Protein AF-0000000084531577 (afdb_homodimer)

pLDDT: mean 94.72, std 11.09, range [26.92, 98.88]

Radius of gyration: 28.04 Å; Cα contacts (8 Å, |Δi|>4): 1204; chains: 2; bounding box: 63×81×63 Å

Sequence (578 aa):
MRPRVGHIQFLNCVPLYWGLARTGNLLDLDLTKDTPEKLSDQLVDGSLDIGPITCVEYLRNADDLLILPDIAVGSDGPVMSCHIVSKVPLADLDGRRVALGSTSRTSVRLARLLLEEREGVRPDYFSCPPELGQMLAEADAAVLIGDPALRAHLGQAAELGLTVHDLGAMWKEWTGLPFVFAVWAVRREFAERRPELTAAVHRAFLESRDLSLVEAAKVAEQAARWETFGADVLEKYFSEALDFSLGERQLAGIAEFARRVAHDSGFAPDVAVRLLEPVALPVSAAPAVMRPRVGHIQFLNCVPLYWGLARTGNLLDLDLTKDTPEKLSDQLVDGSLDIGPITCVEYLRNADDLLILPDIAVGSDGPVMSCHIVSKVPLADLDGRRVALGSTSRTSVRLARLLLEEREGVRPDYFSCPPELGQMLAEADAAVLIGDPALRAHLGQAAELGLTVHDLGAMWKEWTGLPFVFAVWAVRREFAERRPELTAAVHRAFLESRDLSLVEAAKVAEQAARWETFGADVLEKYFSEALDFSLGERQLAGIAEFARRVAHDSGFAPDVAVRLLEPVALPVSAAPAV

InterPro domains:
  IPR003773 Menaquinone biosynthesis enzyme [PF02621] (4-262)
  IPR030868 Chorismate dehydratase [MF_00995] (4-267)
  IPR030868 Chorismate dehydratase [PTHR37690] (3-267)

Solvent-accessible surface area (backbone atoms only — not comparable to full-atom values): 29321 Å² total; per-residue (Å²): 130,64,53,32,29,44,41,56,68,40,70,88,38,46,42,43,50,48,16,24,24,50,70,54,48,50,82,61,43,41,73,42,72,37,51,46,43,57,33,30,52,32,42,75,73,58,76,26,45,33,27,48,25,27,38,54,58,42,57,52,39,35,90,52,36,24,31,45,72,59,36,28,42,24,13,79,25,54,38,60,26,36,28,41,36,23,69,55,63,72,71,68,35,48,67,31,37,31,26,32,26,65,59,38,65,30,61,47,52,49,50,50,48,44,38,39,67,74,58,62,25,58,51,43,71,46,74,43,75,71,40,71,69,67,30,48,73,74,20,50,21,32,37,34,53,46,58,61,19,34,47,36,67,75,43,53,28,60,74,69,66,33,47,76,41,40,48,28,32,54,45,19,73,73,71,71,35,30,45,54,50,26,33,32,33,31,34,44,68,50,42,70,77,35,46,67,60,46,50,50,52,51,49,41,51,53,53,6,45,58,48,18,65,75,37,30,60,60,49,16,49,59,53,26,76,77,44,96,50,54,33,68,58,44,24,44,43,63,68,63,17,39,31,52,57,40,52,70,57,38,51,49,21,48,46,54,48,38,44,73,49,18,91,80,57,75,39,56,47,78,60,66,85,46,62,56,70,82,72,78,66,76,76,76,76,68,77,81,126,129,64,54,32,30,44,41,57,68,39,68,88,39,46,42,42,52,49,16,24,24,50,70,55,48,49,83,61,44,41,73,43,72,37,51,47,44,57,34,30,52,31,42,75,73,58,76,25,47,31,28,48,24,27,37,55,58,42,57,52,39,34,89,54,35,23,31,45,72,58,36,28,42,25,14,78,24,53,38,61,25,36,30,42,37,22,70,55,61,73,73,69,35,48,67,30,38,31,26,32,26,66,58,39,66,30,62,46,52,49,49,50,48,43,39,40,67,74,58,62,24,58,52,43,72,45,74,42,76,74,40,69,69,67,30,48,73,74,20,50,21,32,36,34,53,45,58,61,20,33,46,34,66,74,42,53,29,61,75,69,67,31,46,77,41,39,48,29,31,54,45,19,74,72,70,72,35,29,43,54,49,26,34,32,33,30,34,43,68,50,42,69,77,33,48,68,60,45,50,49,53,51,49,43,51,52,53,6,46,57,46,18,64,76,37,29,61,60,50,14,48,60,52,25,75,76,44,96,49,54,34,67,57,41,23,43,43,63,69,64,17,40,31,50,58,39,50,71,58,37,50,48,20,48,47,53,51,36,46,72,50,17,91,81,56,75,36,56,46,77,59,66,85,45,61,55,72,82,71,80,66,78,78,76,79,69,76,82,124

Nearest PDB structures (foldseek):
  7ahr-assembly1_A  TM=9.913E-01  e=3.297E-45  Streptomyces coelicolor A3(2)
  2nxo-assembly2_C  TM=9.961E-01  e=9.959E-44  Streptomyces coelicolor
  2nxo-assembly1_A  TM=9.946E-01  e=1.688E-42  Streptomyces coelicolor
  2nxo-assembly2_B  TM=9.904E-01  e=2.144E-41  Streptomyces coelicolor
  2nxo-assembly1_D  TM=9.767E-01  e=1.143E-33  Streptomyces coelicolor

Structure (mmCIF, N/CA/C/O backbone):
data_AF-0000000084531577-model_v1
#
loop_
_entity.id
_entity.type
_entity.pdbx_description
1 polymer 'Chorismate dehydratase'
#
loop_
_atom_site.group_PDB
_atom_site.id
_atom_site.type_symbol
_atom_site.label_atom_id
_atom_site.label_alt_id
_atom_site.label_comp_id
_atom_site.label_asym_id
_atom_site.label_entity_id
_atom_site.label_seq_id
_atom_site.pdbx_PDB_ins_code
_atom_site.Cartn_x
_atom_site.Cartn_y
_atom_site.Cartn_z
_atom_site.occupancy
_atom_site.B_iso_or_equiv
_atom_site.auth_seq_id
_atom_site.auth_comp_id
_atom_site.auth_asym_id
_atom_site.auth_atom_id
_atom_site.pdbx_PDB_model_num
ATOM 1 N N . MET A 1 1 ? -16.844 -6.043 -1.39 1 89.81 1 MET A N 1
ATOM 2 C CA . MET A 1 1 ? -15.703 -5.207 -1.738 1 89.81 1 MET A CA 1
ATOM 3 C C . MET A 1 1 ? -15.141 -4.516 -0.502 1 89.81 1 MET A C 1
ATOM 5 O O . MET A 1 1 ? -15.891 -4.109 0.385 1 89.81 1 MET A O 1
ATOM 9 N N . ARG A 1 2 ? -13.867 -4.438 -0.415 1 96.56 2 ARG A N 1
ATOM 10 C CA . ARG A 1 2 ? -13.211 -3.709 0.667 1 96.56 2 ARG A CA 1
ATOM 11 C C . ARG A 1 2 ? -13.578 -2.229 0.63 1 96.56 2 ARG A C 1
ATOM 13 O O . ARG A 1 2 ? -13.773 -1.657 -0.445 1 96.56 2 ARG A O 1
ATOM 20 N N . PRO A 1 3 ? -13.695 -1.593 1.824 1 98.62 3 PRO A N 1
ATOM 21 C CA . PRO A 1 3 ? -13.914 -0.144 1.818 1 98.62 3 PRO A CA 1
ATOM 22 C C . PRO A 1 3 ? -12.727 0.627 1.241 1 98.62 3 PRO A C 1
ATOM 24 O O . PRO A 1 3 ? -11.57 0.287 1.512 1 98.62 3 PRO A O 1
ATOM 27 N N . ARG A 1 4 ? -13.039 1.607 0.328 1 98.69 4 ARG A N 1
ATOM 28 C CA . ARG A 1 4 ? -12.016 2.512 -0.19 1 98.69 4 ARG A CA 1
ATOM 29 C C . ARG A 1 4 ? -11.656 3.578 0.839 1 98.69 4 ARG A C 1
ATOM 31 O O . ARG A 1 4 ? -12.461 4.465 1.132 1 98.69 4 ARG A O 1
ATOM 38 N N . VAL A 1 5 ? -10.406 3.51 1.38 1 98.88 5 VAL A N 1
ATOM 39 C CA . VAL A 1 5 ? -10.023 4.305 2.541 1 98.88 5 VAL A CA 1
ATOM 40 C C . VAL A 1 5 ? -8.789 5.148 2.205 1 98.88 5 VAL A C 1
ATOM 42 O O . VAL A 1 5 ? -7.848 4.66 1.582 1 98.88 5 VAL A O 1
ATOM 45 N N . GLY A 1 6 ? -8.812 6.406 2.582 1 98.75 6 GLY A N 1
ATOM 46 C CA . GLY A 1 6 ? -7.684 7.293 2.355 1 98.75 6 GLY A CA 1
ATOM 47 C C . GLY A 1 6 ? -6.672 7.27 3.486 1 98.75 6 GLY A C 1
ATOM 48 O O . GLY A 1 6 ? -7.016 6.953 4.625 1 98.75 6 GLY A O 1
ATOM 49 N N . HIS A 1 7 ? -5.449 7.582 3.191 1 98.56 7 HIS A N 1
ATOM 50 C CA . HIS A 1 7 ? -4.352 7.73 4.141 1 98.56 7 HIS A CA 1
ATOM 51 C C . HIS A 1 7 ? -3.428 8.875 3.738 1 98.56 7 HIS A C 1
ATOM 53 O O . HIS A 1 7 ? -2.914 8.898 2.617 1 98.56 7 HIS A O 1
ATOM 59 N N . ILE A 1 8 ? -3.215 9.805 4.633 1 97.94 8 ILE A N 1
ATOM 60 C CA . ILE A 1 8 ? -2.328 10.922 4.348 1 97.94 8 ILE A CA 1
ATOM 61 C C . ILE A 1 8 ? -0.893 10.422 4.199 1 97.94 8 ILE A C 1
ATOM 63 O O . ILE A 1 8 ? -0.367 9.75 5.09 1 97.94 8 ILE A O 1
ATOM 67 N N . GLN A 1 9 ? -0.259 10.789 3.141 1 96.62 9 GLN A N 1
ATOM 68 C CA . GLN A 1 9 ? 1.028 10.195 2.793 1 96.62 9 GLN A CA 1
ATOM 69 C C . GLN A 1 9 ? 2.168 10.883 3.541 1 96.62 9 GLN A C 1
ATOM 71 O O . GLN A 1 9 ? 3.33 10.492 3.402 1 96.62 9 GLN A O 1
ATOM 76 N N . PHE A 1 10 ? 1.949 11.891 4.414 1 96.94 10 PHE A N 1
ATOM 77 C CA . PHE A 1 10 ? 2.965 12.633 5.156 1 96.94 10 PHE A CA 1
ATOM 78 C C . PHE A 1 10 ? 3.408 11.852 6.391 1 96.94 10 PHE A C 1
ATOM 80 O O . PHE A 1 10 ? 2.707 10.945 6.848 1 96.94 10 PHE A O 1
ATOM 87 N N . LEU A 1 11 ? 4.535 12.336 6.93 1 97.75 11 LEU A N 1
ATOM 88 C CA . LEU A 1 11 ? 5.113 11.719 8.117 1 97.75 11 LEU A CA 1
ATOM 89 C C . LEU A 1 11 ? 4.121 11.742 9.281 1 97.75 11 LEU A C 1
ATOM 91 O O . LEU A 1 11 ? 4.121 10.836 10.117 1 97.75 11 LEU A O 1
ATOM 95 N N . ASN A 1 12 ? 3.25 12.68 9.312 1 97.5 12 ASN A N 1
ATOM 96 C CA . ASN A 1 12 ? 2.361 12.844 10.461 1 97.5 12 ASN A CA 1
ATOM 97 C C . ASN A 1 12 ? 1.454 11.633 10.641 1 97.5 12 ASN A C 1
ATOM 99 O O . ASN A 1 12 ? 1.014 11.344 11.75 1 97.5 12 ASN A O 1
ATOM 103 N N . CYS A 1 13 ? 1.218 10.883 9.523 1 98.06 13 CYS A N 1
ATOM 104 C CA . CYS A 1 13 ? 0.288 9.766 9.609 1 98.06 13 CYS A CA 1
ATOM 105 C C . CYS A 1 13 ? 1.022 8.43 9.492 1 98.06 13 CYS A C 1
ATOM 107 O O . CYS A 1 13 ? 0.394 7.375 9.438 1 98.06 13 CYS A O 1
ATOM 109 N N . VAL A 1 14 ? 2.346 8.422 9.547 1 98.06 14 VAL A N 1
ATOM 110 C CA . VAL A 1 14 ? 3.133 7.195 9.484 1 98.06 14 VAL A CA 1
ATOM 111 C C . VAL A 1 14 ? 2.805 6.312 10.688 1 98.06 14 VAL A C 1
ATOM 113 O O . VAL A 1 14 ? 2.678 5.094 10.547 1 98.06 14 VAL A O 1
ATOM 116 N N . PRO A 1 15 ? 2.596 6.891 11.938 1 98.19 15 PRO A N 1
ATOM 117 C CA . PRO A 1 15 ? 2.217 6.035 13.062 1 98.19 15 PRO A CA 1
ATOM 118 C C . PRO A 1 15 ? 0.908 5.285 12.82 1 98.19 15 PRO A C 1
ATOM 120 O O . PRO A 1 15 ? 0.782 4.117 13.195 1 98.19 15 PRO A O 1
ATOM 123 N N . LEU A 1 16 ? -0.028 5.961 12.195 1 98.31 16 LEU A N 1
ATOM 124 C CA . LEU A 1 16 ? -1.313 5.324 11.93 1 98.31 16 LEU A CA 1
ATOM 125 C C . LEU A 1 16 ? -1.164 4.195 10.914 1 98.31 16 LEU A C 1
ATOM 127 O O . LEU A 1 16 ? -1.8 3.148 11.047 1 98.31 16 LEU A O 1
ATOM 131 N N . TYR A 1 17 ? -0.354 4.426 9.93 1 98.06 17 TYR A N 1
ATOM 132 C CA . TYR A 1 17 ? -0.066 3.367 8.969 1 98.06 17 TYR A CA 1
ATOM 133 C C . TYR A 1 17 ? 0.584 2.17 9.648 1 98.06 17 TYR A C 1
ATOM 135 O O . TYR A 1 17 ? 0.223 1.021 9.383 1 98.06 17 TYR A O 1
ATOM 143 N N . TRP A 1 18 ? 1.559 2.436 10.508 1 97.75 18 TRP A N 1
ATOM 144 C CA . TRP A 1 18 ? 2.227 1.417 11.312 1 97.75 18 TRP A CA 1
ATOM 145 C C . TRP A 1 18 ? 1.211 0.598 12.102 1 97.75 18 TRP A C 1
ATOM 147 O O . TRP A 1 18 ? 1.244 -0.634 12.078 1 97.75 18 TRP A O 1
ATOM 157 N N . GLY A 1 19 ? 0.337 1.287 12.758 1 98.19 19 GLY A N 1
ATOM 158 C CA . GLY A 1 19 ? -0.674 0.586 13.531 1 98.19 19 GLY A CA 1
ATOM 159 C C . GLY A 1 19 ? -1.572 -0.294 12.68 1 98.19 19 GLY A C 1
ATOM 160 O O . GLY A 1 19 ? -1.865 -1.432 13.055 1 98.19 19 GLY A O 1
ATOM 161 N N . LEU A 1 20 ? -2.053 0.224 11.523 1 98.25 20 LEU A N 1
ATOM 162 C CA . LEU A 1 20 ? -2.895 -0.556 10.617 1 98.25 20 LEU A CA 1
ATOM 163 C C . LEU A 1 20 ? -2.166 -1.809 10.141 1 98.25 20 LEU A C 1
ATOM 165 O O . LEU A 1 20 ? -2.768 -2.879 10.039 1 98.25 20 LEU A O 1
ATOM 169 N N . ALA A 1 21 ? -0.879 -1.644 9.883 1 97.31 21 ALA A N 1
ATOM 170 C CA . ALA A 1 21 ? -0.065 -2.77 9.438 1 97.31 21 ALA A CA 1
ATOM 171 C C . ALA A 1 21 ? 0.114 -3.797 10.547 1 97.31 21 ALA A C 1
ATOM 173 O O . ALA A 1 21 ? -0.173 -4.98 10.359 1 97.31 21 ALA A O 1
ATOM 174 N N . ARG A 1 22 ? 0.415 -3.375 11.719 1 96.44 22 ARG A N 1
ATOM 175 C CA . ARG A 1 22 ? 0.766 -4.23 12.844 1 96.44 22 ARG A CA 1
ATOM 176 C C . ARG A 1 22 ? -0.45 -5.004 13.344 1 96.44 22 ARG A C 1
ATOM 178 O O . ARG A 1 22 ? -0.322 -6.141 13.805 1 96.44 22 ARG A O 1
ATOM 185 N N . THR A 1 23 ? -1.575 -4.418 13.172 1 96.69 23 THR A N 1
ATOM 186 C CA . THR A 1 23 ? -2.785 -5.059 13.672 1 96.69 23 THR A CA 1
ATOM 187 C C . THR A 1 23 ? -3.355 -6.02 12.633 1 96.69 23 THR A C 1
ATOM 189 O O . THR A 1 23 ? -4.262 -6.801 12.93 1 96.69 23 THR A O 1
ATOM 192 N N . GLY A 1 24 ? -2.873 -5.984 11.398 1 95.5 24 GLY A N 1
ATOM 193 C CA . GLY A 1 24 ? -3.398 -6.805 10.328 1 95.5 24 GLY A CA 1
ATOM 194 C C . GLY A 1 24 ? -4.559 -6.16 9.594 1 95.5 24 GLY A C 1
ATOM 195 O O . GLY A 1 24 ? -5.047 -6.695 8.594 1 95.5 24 GLY A O 1
ATOM 196 N N . ASN A 1 25 ? -4.93 -4.953 10 1 97.19 25 ASN A N 1
ATOM 197 C CA . ASN A 1 25 ? -6.133 -4.32 9.477 1 97.19 25 ASN A CA 1
ATOM 198 C C . ASN A 1 25 ? -5.914 -3.783 8.062 1 97.19 25 ASN A C 1
ATOM 200 O O . ASN A 1 25 ? -6.875 -3.484 7.352 1 97.19 25 ASN A O 1
ATOM 204 N N . LEU A 1 26 ? -4.68 -3.715 7.629 1 96.44 26 LEU A N 1
ATOM 205 C CA . LEU A 1 26 ? -4.41 -3.248 6.273 1 96.44 26 LEU A CA 1
ATOM 206 C C . LEU A 1 26 ? -5.066 -4.164 5.242 1 96.44 26 LEU A C 1
ATOM 208 O O . LEU A 1 26 ? -5.484 -3.705 4.176 1 96.44 26 LEU A O 1
ATOM 212 N N . LEU A 1 27 ? -5.18 -5.484 5.578 1 95.81 27 LEU A N 1
ATOM 213 C CA . LEU A 1 27 ? -5.746 -6.453 4.648 1 95.81 27 LEU A CA 1
ATOM 214 C C . LEU A 1 27 ? -7.234 -6.195 4.434 1 95.81 27 LEU A C 1
ATOM 216 O O . LEU A 1 27 ? -7.824 -6.703 3.48 1 95.81 27 LEU A O 1
ATOM 220 N N . ASP A 1 28 ? -7.852 -5.355 5.316 1 97.56 28 ASP A N 1
ATOM 221 C CA . ASP A 1 28 ? -9.289 -5.133 5.27 1 97.56 28 ASP A CA 1
ATOM 222 C C . ASP A 1 28 ? -9.625 -3.832 4.535 1 97.56 28 ASP A C 1
ATOM 224 O O . ASP A 1 28 ? -10.789 -3.439 4.457 1 97.56 28 ASP A O 1
ATOM 228 N N . LEU A 1 29 ? -8.562 -3.174 3.998 1 98.12 29 LEU A N 1
ATOM 229 C CA . LEU A 1 29 ? -8.773 -1.855 3.41 1 98.12 29 LEU A CA 1
ATOM 230 C C . LEU A 1 29 ? -8.289 -1.823 1.964 1 98.12 29 LEU A C 1
ATOM 232 O O . LEU A 1 29 ? -7.273 -2.438 1.631 1 98.12 29 LEU A O 1
ATOM 236 N N . ASP A 1 30 ? -9.07 -1.189 1.134 1 97.81 30 ASP A N 1
ATOM 237 C CA . ASP A 1 30 ? -8.523 -0.663 -0.112 1 97.81 30 ASP A CA 1
ATOM 238 C C . ASP A 1 30 ? -7.945 0.735 0.09 1 97.81 30 ASP A C 1
ATOM 240 O O . ASP A 1 30 ? -8.672 1.73 0.013 1 97.81 30 ASP A O 1
ATOM 244 N N . LEU A 1 31 ? -6.652 0.754 0.329 1 97.88 31 LEU A N 1
ATOM 245 C CA . LEU A 1 31 ? -6.031 1.959 0.868 1 97.88 31 LEU A CA 1
ATOM 246 C C . LEU A 1 31 ? -5.461 2.822 -0.251 1 97.88 31 LEU A C 1
ATOM 248 O O . LEU A 1 31 ? -4.762 2.32 -1.135 1 97.88 31 LEU A O 1
ATOM 252 N N . THR A 1 32 ? -5.73 4.117 -0.243 1 98 32 THR A N 1
ATOM 253 C CA . THR A 1 32 ? -5.184 5.113 -1.156 1 98 32 THR A CA 1
ATOM 254 C C . THR A 1 32 ? -4.391 6.168 -0.392 1 98 32 THR A C 1
ATOM 256 O O . THR A 1 32 ? -4.91 6.797 0.534 1 98 32 THR A O 1
ATOM 259 N N . LYS A 1 33 ? -3.168 6.324 -0.781 1 97.38 33 LYS A N 1
ATOM 260 C CA . LYS A 1 33 ? -2.342 7.359 -0.167 1 97.38 33 LYS A CA 1
ATOM 261 C C . LYS A 1 33 ? -2.271 8.602 -1.05 1 97.38 33 LYS A C 1
ATOM 263 O O . LYS A 1 33 ? -2.078 8.5 -2.262 1 97.38 33 LYS A O 1
ATOM 268 N N . ASP A 1 34 ? -2.418 9.758 -0.452 1 97.5 34 ASP A N 1
ATOM 269 C CA . ASP A 1 34 ? -2.301 11.023 -1.173 1 97.5 34 ASP A CA 1
ATOM 270 C C . ASP A 1 34 ? -2.176 12.195 -0.204 1 97.5 34 ASP A C 1
ATOM 272 O O . ASP A 1 34 ? -2.047 12 1.006 1 97.5 34 ASP A O 1
ATOM 276 N N . THR A 1 35 ? -2.129 13.414 -0.737 1 95.69 35 THR A N 1
ATOM 277 C CA . THR A 1 35 ? -2.094 14.625 0.078 1 95.69 35 THR A CA 1
ATOM 278 C C . THR A 1 35 ? -3.467 14.906 0.679 1 95.69 35 THR A C 1
ATOM 280 O O . THR A 1 35 ? -4.48 14.406 0.193 1 95.69 35 THR A O 1
ATOM 283 N N . PRO A 1 36 ? -3.49 15.742 1.728 1 95 36 PRO A N 1
ATOM 284 C CA . PRO A 1 36 ? -4.777 16.062 2.348 1 95 36 PRO A CA 1
ATOM 285 C C . PRO A 1 36 ? -5.773 16.672 1.361 1 95 36 PRO A C 1
ATOM 287 O O . PRO A 1 36 ? -6.953 16.297 1.364 1 95 36 PRO A O 1
ATOM 290 N N . GLU A 1 37 ? -5.336 17.516 0.518 1 95 37 GLU A N 1
ATOM 291 C CA . GLU A 1 37 ? -6.242 18.188 -0.416 1 95 37 GLU A CA 1
ATOM 292 C C . GLU A 1 37 ? -6.828 17.188 -1.416 1 95 37 GLU A C 1
ATOM 294 O O . GLU A 1 37 ? -8.039 17.203 -1.666 1 95 37 GLU A O 1
ATOM 299 N N . LYS A 1 38 ? -5.949 16.344 -1.938 1 97.12 38 LYS A N 1
ATOM 300 C CA . LYS A 1 38 ? -6.418 15.383 -2.928 1 97.12 38 LYS A CA 1
ATOM 301 C C . LYS A 1 38 ? -7.336 14.344 -2.289 1 97.12 38 LYS A C 1
ATOM 303 O O . LYS A 1 38 ? -8.328 13.93 -2.895 1 97.12 38 LYS A O 1
ATOM 308 N N . LEU A 1 39 ? -6.996 13.891 -1.092 1 98.25 39 LEU A N 1
ATOM 309 C CA . LEU A 1 39 ? -7.855 12.945 -0.383 1 98.25 39 LEU A CA 1
ATOM 310 C C . LEU A 1 39 ? -9.219 13.562 -0.097 1 98.25 39 LEU A C 1
ATOM 312 O O . LEU A 1 39 ? -10.242 12.883 -0.166 1 98.25 39 LEU A O 1
ATOM 316 N N . SER A 1 40 ? -9.227 14.836 0.229 1 98.31 40 SER A N 1
ATOM 317 C CA . SER A 1 40 ? -10.484 15.539 0.444 1 98.31 40 SER A CA 1
ATOM 318 C C . SER A 1 40 ? -11.352 15.516 -0.812 1 98.31 40 SER A C 1
ATOM 320 O O . SER A 1 40 ? -12.547 15.227 -0.744 1 98.31 40 SER A O 1
ATOM 322 N N . ASP A 1 41 ? -10.727 15.828 -1.977 1 98.38 41 ASP A N 1
ATOM 323 C CA . ASP A 1 41 ? -11.453 15.797 -3.242 1 98.38 41 ASP A CA 1
ATOM 324 C C . ASP A 1 41 ? -12.016 14.406 -3.523 1 98.38 41 ASP A C 1
ATOM 326 O O . ASP A 1 41 ? -13.164 14.273 -3.949 1 98.38 41 ASP A O 1
ATOM 330 N N . GLN A 1 42 ? -11.203 13.383 -3.238 1 98.62 42 GLN A N 1
ATOM 331 C CA . GLN A 1 42 ? -11.594 12 -3.504 1 98.62 42 GLN A CA 1
ATOM 332 C C . GLN A 1 42 ? -12.742 11.57 -2.6 1 98.62 42 GLN A C 1
ATOM 334 O O . GLN A 1 42 ? -13.617 10.812 -3.018 1 98.62 42 GLN A O 1
ATOM 339 N N . LEU A 1 43 ? -12.758 12.023 -1.36 1 98.69 43 LEU A N 1
ATOM 340 C CA . LEU A 1 43 ? -13.852 11.688 -0.457 1 98.69 43 LEU A CA 1
ATOM 341 C C . LEU A 1 43 ? -15.141 12.383 -0.885 1 98.69 43 LEU A C 1
ATOM 343 O O . LEU A 1 43 ? -16.203 11.75 -0.957 1 98.69 43 LEU A O 1
ATOM 347 N N . VAL A 1 44 ? -15.047 13.656 -1.25 1 98.25 44 VAL A N 1
ATOM 348 C CA . VAL A 1 44 ? -16.203 14.469 -1.594 1 98.25 44 VAL A CA 1
ATOM 349 C C . VAL A 1 44 ? -16.812 13.969 -2.904 1 98.25 44 VAL A C 1
ATOM 351 O O . VAL A 1 44 ? -18.031 13.93 -3.051 1 98.25 44 VAL A O 1
ATOM 354 N N . ASP A 1 45 ? -15.961 13.578 -3.82 1 98.19 45 ASP A N 1
ATOM 355 C CA . ASP A 1 45 ? -16.484 13.195 -5.129 1 98.19 45 ASP A CA 1
ATOM 356 C C . ASP A 1 45 ? -16.906 11.727 -5.145 1 98.19 45 ASP A C 1
ATOM 358 O O . ASP A 1 45 ? -17.391 11.227 -6.16 1 98.19 45 ASP A O 1
ATOM 362 N N . GLY A 1 46 ? -16.641 11.008 -4.078 1 98.19 46 GLY A N 1
ATOM 363 C CA . GLY A 1 46 ? -17.141 9.656 -3.939 1 98.19 46 GLY A CA 1
ATOM 364 C C . GLY A 1 46 ? -16.141 8.602 -4.371 1 98.19 46 GLY A C 1
ATOM 365 O O . GLY A 1 46 ? -16.438 7.402 -4.355 1 98.19 46 GLY A O 1
ATOM 366 N N . SER A 1 47 ? -14.969 9.008 -4.711 1 98.5 47 SER A N 1
ATOM 367 C CA . SER A 1 47 ? -13.914 8.07 -5.074 1 98.5 47 SER A CA 1
ATOM 368 C C . SER A 1 47 ? -13.391 7.328 -3.85 1 98.5 47 SER A C 1
ATOM 370 O O . SER A 1 47 ? -12.797 6.25 -3.975 1 98.5 47 SER A O 1
ATOM 372 N N . LEU A 1 48 ? -13.57 7.852 -2.637 1 98.81 48 LEU A N 1
ATOM 373 C CA . LEU A 1 48 ? -13.289 7.207 -1.356 1 98.81 48 LEU A CA 1
ATOM 374 C C . LEU A 1 48 ? -14.57 7.055 -0.538 1 98.81 48 LEU A C 1
ATOM 376 O O . LEU A 1 48 ? -15.508 7.848 -0.686 1 98.81 48 LEU A O 1
ATOM 380 N N . ASP A 1 49 ? -14.609 6.012 0.274 1 98.88 49 ASP A N 1
ATOM 381 C CA . ASP A 1 49 ? -15.711 5.801 1.203 1 98.88 49 ASP A CA 1
ATOM 382 C C . ASP A 1 49 ? -15.445 6.48 2.543 1 98.88 49 ASP A C 1
ATOM 384 O O . ASP A 1 49 ? -16.344 7.07 3.139 1 98.88 49 ASP A O 1
ATOM 388 N N . ILE A 1 50 ? -14.211 6.363 3.057 1 98.88 50 ILE A N 1
ATOM 389 C CA . ILE A 1 50 ? -13.758 6.855 4.352 1 98.88 50 ILE A CA 1
ATOM 390 C C . ILE A 1 50 ? -12.344 7.418 4.227 1 98.88 50 ILE A C 1
ATOM 392 O O . ILE A 1 50 ? -11.523 6.883 3.477 1 98.88 50 ILE A O 1
ATOM 396 N N . GLY A 1 51 ? -12.062 8.43 4.914 1 98.69 51 GLY A N 1
ATOM 397 C CA . GLY A 1 51 ? -10.68 8.883 4.953 1 98.69 51 GLY A CA 1
ATOM 398 C C . GLY A 1 51 ? -10.508 10.234 5.605 1 98.69 51 GLY A C 1
ATOM 399 O O . GLY A 1 51 ? -11.492 10.867 6.008 1 98.69 51 GLY A O 1
ATOM 400 N N . PRO A 1 52 ? -9.25 10.594 5.746 1 98.5 52 PRO A N 1
ATOM 401 C CA . PRO A 1 52 ? -8.984 11.945 6.262 1 98.5 52 PRO A CA 1
ATOM 402 C C . PRO A 1 52 ? -9.414 13.039 5.289 1 98.5 52 PRO A C 1
ATOM 404 O O . PRO A 1 52 ? -9.289 12.875 4.074 1 98.5 52 PRO A O 1
ATOM 407 N N . ILE A 1 53 ? -9.891 14.055 5.855 1 98.44 53 ILE A N 1
ATOM 408 C CA . ILE A 1 53 ? -10.32 15.234 5.117 1 98.44 53 ILE A CA 1
ATOM 409 C C . ILE A 1 53 ? -9.938 16.5 5.891 1 98.44 53 ILE A C 1
ATOM 411 O O . ILE A 1 53 ? -10.031 16.531 7.117 1 98.44 53 ILE A O 1
ATOM 415 N N . THR A 1 54 ? -9.539 17.5 5.129 1 97.81 54 THR A N 1
ATOM 416 C CA . THR A 1 54 ? -9.195 18.75 5.789 1 97.81 54 THR A CA 1
ATOM 417 C C . THR A 1 54 ? -10.406 19.312 6.539 1 97.81 54 THR A C 1
ATOM 419 O O . THR A 1 54 ? -11.539 19.172 6.086 1 97.81 54 THR A O 1
ATOM 422 N N . CYS A 1 55 ? -10.125 19.969 7.617 1 97.69 55 CYS A N 1
ATOM 423 C CA . CYS A 1 55 ? -11.203 20.5 8.453 1 97.69 55 CYS A CA 1
ATOM 424 C C . CYS A 1 55 ? -12.102 21.438 7.656 1 97.69 55 CYS A C 1
ATOM 426 O O . CYS A 1 55 ? -13.328 21.328 7.707 1 97.69 55 CYS A O 1
ATOM 428 N N . VAL A 1 56 ? -11.547 22.344 6.848 1 97.12 56 VAL A N 1
ATOM 429 C CA . VAL A 1 56 ? -12.312 23.312 6.074 1 97.12 56 VAL A CA 1
ATOM 430 C C . VAL A 1 56 ? -13.219 22.578 5.082 1 97.12 56 VAL A C 1
ATOM 432 O O . VAL A 1 56 ? -14.383 22.953 4.906 1 97.12 56 VAL A O 1
ATOM 435 N N . GLU A 1 57 ? -12.703 21.5 4.441 1 97.12 57 GLU A N 1
ATOM 436 C CA . GLU A 1 57 ? -13.492 20.781 3.451 1 97.12 57 GLU A CA 1
ATOM 437 C C . GLU A 1 57 ? -14.609 19.984 4.113 1 97.12 57 GLU A C 1
ATOM 439 O O . GLU A 1 57 ? -15.703 19.844 3.553 1 97.12 57 GLU A O 1
ATOM 444 N N . TYR A 1 58 ? -14.305 19.438 5.254 1 98.31 58 TYR A N 1
ATOM 445 C CA . TYR A 1 58 ? -15.406 18.812 5.977 1 98.31 58 TYR A CA 1
ATOM 446 C C . TYR A 1 58 ? -16.531 19.812 6.234 1 98.31 58 TYR A C 1
ATOM 448 O O . TYR A 1 58 ? -17.688 19.531 5.957 1 98.31 58 TYR A O 1
ATOM 456 N N . LEU A 1 59 ? -16.156 20.953 6.766 1 98.12 59 LEU A N 1
ATOM 457 C CA . LEU A 1 59 ? -17.156 21.969 7.105 1 98.12 59 LEU A CA 1
ATOM 458 C C . LEU A 1 59 ? -17.953 22.359 5.879 1 98.12 59 LEU A C 1
ATOM 460 O O . LEU A 1 59 ? -19.172 22.578 5.969 1 98.12 59 LEU A O 1
ATOM 464 N N . ARG A 1 60 ? -17.344 22.406 4.715 1 97.19 60 ARG A N 1
ATOM 465 C CA . ARG A 1 60 ? -18.016 22.75 3.467 1 97.19 60 ARG A CA 1
ATOM 466 C C . ARG A 1 60 ? -18.969 21.656 3.025 1 97.19 60 ARG A C 1
ATOM 468 O O . ARG A 1 60 ? -19.891 21.906 2.26 1 97.19 60 ARG A O 1
ATOM 475 N N . ASN A 1 61 ? -18.703 20.469 3.496 1 97.62 61 ASN A N 1
ATOM 476 C CA . ASN A 1 61 ? -19.453 19.312 3.023 1 97.62 61 ASN A CA 1
ATOM 477 C C . ASN A 1 61 ? -20.141 18.578 4.176 1 97.62 61 ASN A C 1
ATOM 479 O O . ASN A 1 61 ? -20.375 17.375 4.086 1 97.62 61 ASN A O 1
ATOM 483 N N . ALA A 1 62 ? -20.406 19.281 5.27 1 97.31 62 ALA A N 1
ATOM 484 C CA . ALA A 1 62 ? -20.859 18.688 6.531 1 97.31 62 ALA A CA 1
ATOM 485 C C . ALA A 1 62 ? -22.188 17.969 6.355 1 97.31 62 ALA A C 1
ATOM 487 O O . ALA A 1 62 ? -22.5 17.047 7.105 1 97.31 62 ALA A O 1
ATOM 488 N N . ASP A 1 63 ? -22.938 18.312 5.371 1 96 63 ASP A N 1
ATOM 489 C CA . ASP A 1 63 ? -24.25 17.703 5.152 1 96 63 ASP A CA 1
ATOM 490 C C . ASP A 1 63 ? -24.109 16.281 4.602 1 96 63 ASP A C 1
ATOM 492 O O . ASP A 1 63 ? -24.984 15.438 4.805 1 96 63 ASP A O 1
ATOM 496 N N . ASP A 1 64 ? -23.031 15.984 3.951 1 97.56 64 ASP A N 1
ATOM 497 C CA . ASP A 1 64 ? -22.891 14.727 3.232 1 97.56 64 ASP A CA 1
ATOM 498 C C . ASP A 1 64 ? -21.859 13.82 3.906 1 97.56 64 ASP A C 1
ATOM 500 O O . ASP A 1 64 ? -21.625 12.695 3.459 1 97.56 64 ASP A O 1
ATOM 504 N N . LEU A 1 65 ? -21.266 14.289 5 1 98.62 65 LEU A N 1
ATOM 505 C CA . LEU A 1 65 ? -20.203 13.547 5.652 1 98.62 65 LEU A CA 1
ATOM 506 C C . LEU A 1 65 ? -20.469 13.414 7.148 1 98.62 65 LEU A C 1
ATOM 508 O O . LEU A 1 65 ? -21.125 14.266 7.746 1 98.62 65 LEU A O 1
ATOM 512 N N . LEU A 1 66 ? -20 12.32 7.699 1 98.56 66 LEU A N 1
ATOM 513 C CA . LEU A 1 66 ? -19.938 12.117 9.141 1 98.56 66 LEU A CA 1
ATOM 514 C C . LEU A 1 66 ? -18.5 11.977 9.617 1 98.56 66 LEU A C 1
ATOM 516 O O . LEU A 1 66 ? -17.688 11.344 8.953 1 98.56 66 LEU A O 1
ATOM 520 N N . ILE A 1 67 ? -18.234 12.586 10.734 1 98.75 67 ILE A N 1
ATOM 521 C CA . ILE A 1 67 ? -16.906 12.477 11.32 1 98.75 67 ILE A CA 1
ATOM 522 C C . ILE A 1 67 ? -16.812 11.195 12.148 1 98.75 67 ILE A C 1
ATOM 524 O O . ILE A 1 67 ? -17.75 10.859 12.891 1 98.75 67 ILE A O 1
ATOM 528 N N . LEU A 1 68 ? -15.742 10.414 11.969 1 98.62 68 LEU A N 1
ATOM 529 C CA . LEU A 1 68 ? -15.422 9.328 12.891 1 98.62 68 LEU A CA 1
ATOM 530 C C . LEU A 1 68 ? -14.922 9.875 14.219 1 98.62 68 LEU A C 1
ATOM 532 O O . LEU A 1 68 ? -13.93 10.609 14.266 1 98.62 68 LEU A O 1
ATOM 536 N N . PRO A 1 69 ? -15.578 9.539 15.312 1 97.81 69 PRO A N 1
ATOM 537 C CA . PRO A 1 69 ? -15.18 10.094 16.609 1 97.81 69 PRO A CA 1
ATOM 538 C C . PRO A 1 69 ? -13.812 9.586 17.078 1 97.81 69 PRO A C 1
ATOM 540 O O . PRO A 1 69 ? -13.383 8.5 16.656 1 97.81 69 PRO A O 1
ATOM 543 N N . ASP A 1 70 ? -13.141 10.383 17.891 1 97.81 70 ASP A N 1
ATOM 544 C CA . ASP A 1 70 ? -11.969 10.039 18.688 1 97.81 70 ASP A CA 1
ATOM 545 C C . ASP A 1 70 ? -10.719 9.953 17.828 1 97.81 70 ASP A C 1
ATOM 547 O O . ASP A 1 70 ? -9.672 9.469 18.281 1 97.81 70 ASP A O 1
ATOM 551 N N . ILE A 1 71 ? -10.805 10.414 16.625 1 98.5 71 ILE A N 1
ATOM 552 C CA . ILE A 1 71 ? -9.602 10.391 15.797 1 98.5 71 ILE A CA 1
ATOM 553 C C . ILE A 1 71 ? -9.555 11.633 14.914 1 98.5 71 ILE A C 1
ATOM 555 O O . ILE A 1 71 ? -10.555 11.992 14.281 1 98.5 71 ILE A O 1
ATOM 559 N N . ALA A 1 72 ? -8.5 12.297 14.883 1 98.56 72 ALA A N 1
ATOM 560 C CA . ALA A 1 72 ? -8.211 13.492 14.094 1 98.56 72 ALA A CA 1
ATOM 561 C C . ALA A 1 72 ? -6.703 13.719 13.992 1 98.56 72 ALA A C 1
ATOM 563 O O . ALA A 1 72 ? -5.91 12.953 14.539 1 98.56 72 ALA A O 1
ATOM 564 N N . VAL A 1 73 ? -6.332 14.641 13.188 1 98.12 73 VAL A N 1
ATOM 565 C CA . VAL A 1 73 ? -4.973 15.164 13.18 1 98.12 73 VAL A CA 1
ATOM 566 C C . VAL A 1 73 ? -4.977 16.625 13.633 1 98.12 73 VAL A C 1
ATOM 568 O O . VAL A 1 73 ? -5.555 17.484 12.961 1 98.12 73 VAL A O 1
ATOM 571 N N . GLY A 1 74 ? -4.398 16.859 14.734 1 98.5 74 GLY A N 1
ATOM 572 C CA . GLY A 1 74 ? -4.34 18.203 15.273 1 98.5 74 GLY A CA 1
ATOM 573 C C . GLY A 1 74 ? -3.158 18.422 16.203 1 98.5 74 GLY A C 1
ATOM 574 O O . GLY A 1 74 ? -2.154 17.719 16.109 1 98.5 74 GLY A O 1
ATOM 575 N N . SER A 1 75 ? -3.277 19.547 16.922 1 98.81 75 SER A N 1
ATOM 576 C CA . SER A 1 75 ? -2.268 19.875 17.922 1 98.81 75 SER A CA 1
ATOM 577 C C . SER A 1 75 ? -2.859 20.734 19.047 1 98.81 75 SER A C 1
ATOM 579 O O . SER A 1 75 ? -3.867 21.406 18.844 1 98.81 75 SER A O 1
ATOM 581 N N . ASP A 1 76 ? -2.352 20.625 20.219 1 98.62 76 ASP A N 1
ATOM 582 C CA . ASP A 1 76 ? -2.617 21.516 21.344 1 98.62 76 ASP A CA 1
ATOM 583 C C . ASP A 1 76 ? -1.379 22.344 21.703 1 98.62 76 ASP A C 1
ATOM 585 O O . ASP A 1 76 ? -0.841 22.203 22.812 1 98.62 76 ASP A O 1
ATOM 589 N N . GLY A 1 77 ? -1.016 23.25 20.906 1 98.44 77 GLY A N 1
ATOM 590 C CA . GLY A 1 77 ? 0.244 23.969 20.891 1 98.44 77 GLY A CA 1
ATOM 591 C C . GLY A 1 77 ? 1.025 23.766 19.594 1 98.44 77 GLY A C 1
ATOM 592 O O . GLY A 1 77 ? 0.438 23.578 18.531 1 98.44 77 GLY A O 1
ATOM 593 N N . PRO A 1 78 ? 2.361 23.906 19.688 1 98.5 78 PRO A N 1
ATOM 594 C CA . PRO A 1 78 ? 3.166 23.75 18.469 1 98.5 78 PRO A CA 1
ATOM 595 C C . PRO A 1 78 ? 2.947 22.406 17.781 1 98.5 78 PRO A C 1
ATOM 597 O O . PRO A 1 78 ? 2.984 21.359 18.438 1 98.5 78 PRO A O 1
ATOM 600 N N . VAL A 1 79 ? 2.705 22.438 16.438 1 98.5 79 VAL A N 1
ATOM 601 C CA . VAL A 1 79 ? 2.418 21.219 15.672 1 98.5 79 VAL A CA 1
ATOM 602 C C . VAL A 1 79 ? 3.668 20.781 14.914 1 98.5 79 VAL A C 1
ATOM 604 O O . VAL A 1 79 ? 3.758 19.641 14.461 1 98.5 79 VAL A O 1
ATOM 607 N N . MET A 1 80 ? 4.617 21.656 14.711 1 97.88 80 MET A N 1
ATOM 608 C CA . MET A 1 80 ? 5.938 21.422 14.125 1 97.88 80 MET A CA 1
ATOM 609 C C . MET A 1 80 ? 5.848 21.266 12.617 1 97.88 80 MET A C 1
ATOM 611 O O . MET A 1 80 ? 6.859 21.344 11.914 1 97.88 80 MET A O 1
ATOM 615 N N . SER A 1 81 ? 4.633 21.047 12.07 1 97.88 81 SER A N 1
ATOM 616 C CA . SER A 1 81 ? 4.574 20.688 10.656 1 97.88 81 SER A CA 1
ATOM 617 C C . SER A 1 81 ? 3.533 21.531 9.922 1 97.88 81 SER A C 1
ATOM 619 O O . SER A 1 81 ? 3.037 21.125 8.867 1 97.88 81 SER A O 1
ATOM 621 N N . CYS A 1 82 ? 3.104 22.609 10.422 1 98.12 82 CYS A N 1
ATOM 622 C CA . CYS A 1 82 ? 2.279 23.641 9.789 1 98.12 82 CYS A CA 1
ATOM 623 C C . CYS A 1 82 ? 2.756 25.031 10.18 1 98.12 82 CYS A C 1
ATOM 625 O O . CYS A 1 82 ? 2.658 25.422 11.344 1 98.12 82 CYS A O 1
ATOM 627 N N . HIS A 1 83 ? 3.244 25.828 9.094 1 97.81 83 HIS A N 1
ATOM 628 C CA . HIS A 1 83 ? 3.982 27.031 9.453 1 97.81 83 HIS A CA 1
ATOM 629 C C . HIS A 1 83 ? 3.686 28.172 8.477 1 97.81 83 HIS A C 1
ATOM 631 O O . HIS A 1 83 ? 3.314 27.922 7.328 1 97.81 83 HIS A O 1
ATOM 637 N N . ILE A 1 84 ? 3.857 29.312 8.984 1 98.44 84 ILE A N 1
ATOM 638 C CA . ILE A 1 84 ? 4.254 30.469 8.188 1 98.44 84 ILE A CA 1
ATOM 639 C C . ILE A 1 84 ? 5.762 30.688 8.289 1 98.44 84 ILE A C 1
ATOM 641 O O . ILE A 1 84 ? 6.289 30.891 9.383 1 98.44 84 ILE A O 1
ATOM 645 N N . VAL A 1 85 ? 6.449 30.516 7.18 1 98.44 85 VAL A N 1
ATOM 646 C CA . VAL A 1 85 ? 7.879 30.812 7.125 1 98.44 85 VAL A CA 1
ATOM 647 C C . VAL A 1 85 ? 8.094 32.188 6.504 1 98.44 85 VAL A C 1
ATOM 649 O O . VAL A 1 85 ? 7.637 32.438 5.387 1 98.44 85 VAL A O 1
ATOM 652 N N . SER A 1 86 ? 8.828 33.031 7.188 1 98.62 86 SER A N 1
ATOM 653 C CA . SER A 1 86 ? 8.797 34.438 6.758 1 98.62 86 SER A CA 1
ATOM 654 C C . SER A 1 86 ? 10.195 35.062 6.766 1 98.62 86 SER A C 1
ATOM 656 O O . SER A 1 86 ? 10.992 34.781 7.672 1 98.62 86 SER A O 1
ATOM 658 N N . LYS A 1 87 ? 10.453 35.938 5.809 1 98.12 87 LYS A N 1
ATOM 659 C CA . LYS A 1 87 ? 11.688 36.719 5.711 1 98.12 87 LYS A CA 1
ATOM 660 C C . LYS A 1 87 ? 11.648 37.906 6.652 1 98.12 87 LYS A C 1
ATOM 662 O O . LYS A 1 87 ? 12.695 38.438 7.027 1 98.12 87 LYS A O 1
ATOM 667 N N . VAL A 1 88 ? 10.516 38.344 6.992 1 98.19 88 VAL A N 1
ATOM 668 C CA . VAL A 1 88 ? 10.297 39.594 7.754 1 98.19 88 VAL A CA 1
ATOM 669 C C . VAL A 1 88 ? 9.32 39.312 8.898 1 98.19 88 VAL A C 1
ATOM 671 O O . VAL A 1 88 ? 8.641 38.281 8.914 1 98.19 88 VAL A O 1
ATOM 674 N N . PRO A 1 89 ? 9.305 40.188 9.914 1 98.06 89 PRO A N 1
ATOM 675 C CA . PRO A 1 89 ? 8.25 40.031 10.922 1 98.06 89 PRO A CA 1
ATOM 676 C C . PRO A 1 89 ? 6.848 40 10.32 1 98.06 89 PRO A C 1
ATOM 678 O O . PRO A 1 89 ? 6.582 40.688 9.32 1 98.06 89 PRO A O 1
ATOM 681 N N . LEU A 1 90 ? 5.965 39.25 10.93 1 98.75 90 LEU A N 1
ATOM 682 C CA . LEU A 1 90 ? 4.629 39.062 10.375 1 98.75 90 LEU A CA 1
ATOM 683 C C . LEU A 1 90 ? 3.914 40.406 10.203 1 98.75 90 LEU A C 1
ATOM 685 O O . LEU A 1 90 ? 3.16 40.562 9.25 1 98.75 90 LEU A O 1
ATOM 689 N N . ALA A 1 91 ? 4.176 41.281 11.062 1 97.81 91 ALA A N 1
ATOM 690 C CA . ALA A 1 91 ? 3.531 42.594 11.039 1 97.81 91 ALA A CA 1
ATOM 691 C C . ALA A 1 91 ? 3.918 43.375 9.789 1 97.81 91 ALA A C 1
ATOM 693 O O . ALA A 1 91 ? 3.223 44.344 9.398 1 97.81 91 ALA A O 1
ATOM 694 N N . ASP A 1 92 ? 4.949 43.031 9.156 1 98.44 92 ASP A N 1
ATOM 695 C CA . ASP A 1 92 ? 5.457 43.75 7.992 1 98.44 92 ASP A CA 1
ATOM 696 C C . ASP A 1 92 ? 4.938 43.125 6.699 1 98.44 92 ASP A C 1
ATOM 698 O O . ASP A 1 92 ? 5.316 43.562 5.605 1 98.44 92 ASP A O 1
ATOM 702 N N . LEU A 1 93 ? 4.043 42.156 6.824 1 98.75 93 LEU A N 1
ATOM 703 C CA . LEU A 1 93 ? 3.611 41.406 5.645 1 98.75 93 LEU A CA 1
ATOM 704 C C . LEU A 1 93 ? 2.439 42.125 4.965 1 98.75 93 LEU A C 1
ATOM 706 O O . LEU A 1 93 ? 1.915 41.625 3.961 1 98.75 93 LEU A O 1
ATOM 710 N N . ASP A 1 94 ? 2.033 43.281 5.5 1 98.56 94 ASP A N 1
ATOM 711 C CA . ASP A 1 94 ? 0.908 44 4.891 1 98.56 94 ASP A CA 1
ATOM 712 C C . ASP A 1 94 ? 1.226 44.406 3.453 1 98.56 94 ASP A C 1
ATOM 714 O O . ASP A 1 94 ? 2.221 45.062 3.201 1 98.56 94 ASP A O 1
ATOM 718 N N . GLY A 1 95 ? 0.382 43.938 2.553 1 98.38 95 GLY A N 1
ATOM 719 C CA . GLY A 1 95 ? 0.553 44.25 1.146 1 98.38 95 GLY A CA 1
ATOM 720 C C . GLY A 1 95 ? 1.667 43.469 0.484 1 98.38 95 GLY A C 1
ATOM 721 O O . GLY A 1 95 ? 1.863 43.562 -0.729 1 98.38 95 GLY A O 1
ATOM 722 N N . ARG A 1 96 ? 2.363 42.719 1.204 1 98.5 96 ARG A N 1
ATOM 723 C CA . ARG A 1 96 ? 3.463 41.906 0.662 1 98.5 96 ARG A CA 1
ATOM 724 C C . ARG A 1 96 ? 2.965 40.562 0.154 1 98.5 96 ARG A C 1
ATOM 726 O O . ARG A 1 96 ? 1.843 40.156 0.459 1 98.5 96 ARG A O 1
ATOM 733 N N . ARG A 1 97 ? 3.83 39.938 -0.617 1 98.69 97 ARG A N 1
ATOM 734 C CA . ARG A 1 97 ? 3.438 38.656 -1.223 1 98.69 97 ARG A CA 1
ATOM 735 C C . ARG A 1 97 ? 3.65 37.5 -0.253 1 98.69 97 ARG A C 1
ATOM 737 O O . ARG A 1 97 ? 4.715 37.406 0.36 1 98.69 97 ARG A O 1
ATOM 744 N N . VAL A 1 98 ? 2.664 36.719 -0.076 1 98.69 98 VAL A N 1
ATOM 745 C CA . VAL A 1 98 ? 2.719 35.5 0.736 1 98.69 98 VAL A CA 1
ATOM 746 C C . VAL A 1 98 ? 2.307 34.312 -0.104 1 98.69 98 VAL A C 1
ATOM 748 O O . VAL A 1 98 ? 1.216 34.281 -0.682 1 98.69 98 VAL A O 1
ATOM 751 N N . ALA A 1 99 ? 3.205 33.312 -0.254 1 98.44 99 ALA A N 1
ATOM 752 C CA . ALA A 1 99 ? 2.943 32.094 -1.015 1 98.44 99 ALA A CA 1
ATOM 753 C C . ALA A 1 99 ? 2.184 31.062 -0.172 1 98.44 99 ALA A C 1
ATOM 755 O O . ALA A 1 99 ? 2.58 30.766 0.958 1 98.44 99 ALA A O 1
ATOM 756 N N . LEU A 1 100 ? 1.09 30.641 -0.665 1 97.81 100 LEU A N 1
ATOM 757 C CA . LEU A 1 100 ? 0.267 29.609 -0.032 1 97.81 100 LEU A CA 1
ATOM 758 C C . LEU A 1 100 ? 0.48 28.25 -0.698 1 97.81 100 LEU A C 1
ATOM 760 O O . LEU A 1 100 ? 0.196 28.094 -1.887 1 97.81 100 LEU A O 1
ATOM 764 N N . GLY A 1 101 ? 0.998 27.297 0.066 1 94.81 101 GLY A N 1
ATOM 765 C CA . GLY A 1 101 ? 1.181 25.953 -0.48 1 94.81 101 GLY A CA 1
ATOM 766 C C . GLY A 1 101 ? -0.12 25.297 -0.909 1 94.81 101 GLY A C 1
ATOM 767 O O . GLY A 1 101 ? -1.116 25.359 -0.186 1 94.81 101 GLY A O 1
ATOM 768 N N . SER A 1 102 ? -0.122 24.562 -1.984 1 85.5 102 SER A N 1
ATOM 769 C CA . SER A 1 102 ? -1.327 24.078 -2.641 1 85.5 102 SER A CA 1
ATOM 770 C C . SER A 1 102 ? -1.818 22.781 -1.993 1 85.5 102 SER A C 1
ATOM 772 O O . SER A 1 102 ? -2.926 22.328 -2.275 1 85.5 102 SER A O 1
ATOM 774 N N . THR A 1 103 ? -1.117 22.172 -1.026 1 82 103 THR A N 1
ATOM 775 C CA . THR A 1 103 ? -1.485 20.875 -0.491 1 82 103 THR A CA 1
ATOM 776 C C . THR A 1 103 ? -2.326 21.016 0.773 1 82 103 THR A C 1
ATOM 778 O O . THR A 1 103 ? -2.627 20.031 1.447 1 82 103 THR A O 1
ATOM 781 N N . SER A 1 104 ? -2.664 22.219 1.197 1 83.38 104 SER A N 1
ATOM 782 C CA . SER A 1 104 ? -3.293 22.312 2.51 1 83.38 104 SER A CA 1
ATOM 783 C C . SER A 1 104 ? -4.398 23.375 2.508 1 83.38 104 SER A C 1
ATOM 785 O O . SER A 1 104 ? -4.121 24.562 2.432 1 83.38 104 SER A O 1
ATOM 787 N N . ARG A 1 105 ? -5.559 22.984 2.557 1 87.56 105 ARG A N 1
ATOM 788 C CA . ARG A 1 105 ? -6.676 23.922 2.547 1 87.56 105 ARG A CA 1
ATOM 789 C C . ARG A 1 105 ? -6.918 24.5 3.939 1 87.56 105 ARG A C 1
ATOM 791 O O . ARG A 1 105 ? -6.961 25.719 4.113 1 87.56 105 ARG A O 1
ATOM 798 N N . THR A 1 106 ? -6.828 23.672 4.902 1 95.88 106 THR A N 1
ATOM 799 C CA . THR A 1 106 ? -7.125 24.109 6.258 1 95.88 106 THR A CA 1
ATOM 800 C C . THR A 1 106 ? -6.012 25.016 6.785 1 95.88 106 THR A C 1
ATOM 802 O O . THR A 1 106 ? -6.281 26.094 7.316 1 95.88 106 THR A O 1
ATOM 805 N N . SER A 1 107 ? -4.801 24.656 6.59 1 96.88 107 SER A N 1
ATOM 806 C CA . SER A 1 107 ? -3.68 25.422 7.125 1 96.88 107 SER A CA 1
ATOM 807 C C . SER A 1 107 ? -3.557 26.781 6.438 1 96.88 107 SER A C 1
ATOM 809 O O . SER A 1 107 ? -3.172 27.766 7.062 1 96.88 107 SER A O 1
ATOM 811 N N . VAL A 1 108 ? -3.879 26.828 5.16 1 96.94 108 VAL A N 1
ATOM 812 C CA . VAL A 1 108 ? -3.867 28.094 4.426 1 96.94 108 VAL A CA 1
ATOM 813 C C . VAL A 1 108 ? -4.938 29.016 4.984 1 96.94 108 VAL A C 1
ATOM 815 O O . VAL A 1 108 ? -4.688 30.219 5.184 1 96.94 108 VAL A O 1
ATOM 818 N N . ARG A 1 109 ? -6.09 28.484 5.246 1 97.56 109 ARG A N 1
ATOM 819 C CA . ARG A 1 109 ? -7.168 29.281 5.805 1 97.56 109 ARG A CA 1
ATOM 820 C C . ARG A 1 109 ? -6.809 29.781 7.199 1 97.56 109 ARG A C 1
ATOM 822 O O . ARG A 1 109 ? -7.098 30.938 7.547 1 97.56 109 ARG A O 1
ATOM 829 N N . LEU A 1 110 ? -6.238 28.922 7.973 1 98.56 110 LEU A N 1
ATOM 830 C CA . LEU A 1 110 ? -5.805 29.312 9.305 1 98.56 110 LEU A CA 1
ATOM 831 C C . LEU A 1 110 ? -4.754 30.406 9.234 1 98.56 110 LEU A C 1
ATOM 833 O O . LEU A 1 110 ? -4.816 31.391 9.984 1 98.56 110 LEU A O 1
ATOM 837 N N . ALA A 1 111 ? -3.799 30.25 8.336 1 98.62 111 ALA A N 1
ATOM 838 C CA . ALA A 1 111 ? -2.74 31.25 8.18 1 98.62 111 ALA A CA 1
ATOM 839 C C . ALA A 1 111 ? -3.318 32.625 7.816 1 98.62 111 ALA A C 1
ATOM 841 O O . ALA A 1 111 ? -2.928 33.625 8.391 1 98.62 111 ALA A O 1
ATOM 842 N N . ARG A 1 112 ? -4.242 32.594 6.871 1 98.19 112 ARG A N 1
ATOM 843 C CA . ARG A 1 112 ? -4.895 33.844 6.488 1 98.19 112 ARG A CA 1
ATOM 844 C C . ARG A 1 112 ? -5.617 34.469 7.676 1 98.19 112 ARG A C 1
ATOM 846 O O . ARG A 1 112 ? -5.504 35.656 7.914 1 98.19 112 ARG A O 1
ATOM 853 N N . LEU A 1 113 ? -6.348 33.656 8.383 1 98.56 113 LEU A N 1
ATOM 854 C CA . LEU A 1 113 ? -7.078 34.125 9.562 1 98.56 113 LEU A CA 1
ATOM 855 C C . LEU A 1 113 ? -6.133 34.75 10.57 1 98.56 113 LEU A C 1
ATOM 857 O O . LEU A 1 113 ? -6.391 35.875 11.039 1 98.56 113 LEU A O 1
ATOM 861 N N . LEU A 1 114 ? -5.031 34.062 10.859 1 98.75 114 LEU A N 1
ATOM 862 C CA . LEU A 1 114 ? -4.074 34.531 11.852 1 98.75 114 LEU A CA 1
ATOM 863 C C . LEU A 1 114 ? -3.391 35.812 11.383 1 98.75 114 LEU A C 1
ATOM 865 O O . LEU A 1 114 ? -3.223 36.75 12.156 1 98.75 114 LEU A O 1
ATOM 869 N N . LEU A 1 115 ? -3.021 35.906 10.109 1 98.75 115 LEU A N 1
ATOM 870 C CA . LEU A 1 115 ? -2.377 37.094 9.562 1 98.75 115 LEU A CA 1
ATOM 871 C C . LEU A 1 115 ? -3.336 38.281 9.57 1 98.75 115 LEU A C 1
ATOM 873 O O . LEU A 1 115 ? -2.979 39.375 10.016 1 98.75 115 LEU A O 1
ATOM 877 N N . GLU A 1 116 ? -4.531 38.031 9.195 1 98.38 116 GLU A N 1
ATOM 878 C CA . GLU A 1 116 ? -5.473 39.125 8.977 1 98.38 116 GLU A CA 1
ATOM 879 C C . GLU A 1 116 ? -6.094 39.562 10.289 1 98.38 116 GLU A C 1
ATOM 881 O O . GLU A 1 116 ? -6.211 40.781 10.539 1 98.38 116 GLU A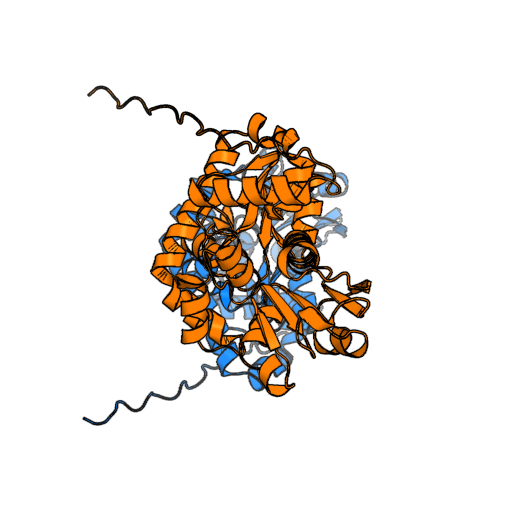 O 1
ATOM 886 N N . GLU A 1 117 ? -6.449 38.656 11.125 1 97.94 117 GLU A N 1
ATOM 887 C CA . GLU A 1 117 ? -7.219 39.031 12.305 1 97.94 117 GLU A CA 1
ATOM 888 C C . GLU A 1 117 ? -6.324 39.156 13.531 1 97.94 117 GLU A C 1
ATOM 890 O O . GLU A 1 117 ? -6.508 40.031 14.359 1 97.94 117 GLU A O 1
ATOM 895 N N . ARG A 1 118 ? -5.43 38.25 13.688 1 97.56 118 ARG A N 1
ATOM 896 C CA . ARG A 1 118 ? -4.566 38.312 14.859 1 97.56 118 ARG A CA 1
ATOM 897 C C . ARG A 1 118 ? -3.438 39.312 14.656 1 97.56 118 ARG A C 1
ATOM 899 O O . ARG A 1 118 ? -3.176 40.156 15.531 1 97.56 118 ARG A O 1
ATOM 906 N N . GLU A 1 119 ? -2.777 39.312 13.5 1 98.12 119 GLU A N 1
ATOM 907 C CA . GLU A 1 119 ? -1.646 40.188 13.234 1 98.12 119 GLU A CA 1
ATOM 908 C C . GLU A 1 119 ? -2.107 41.5 12.633 1 98.12 119 GLU A C 1
ATOM 910 O O . GLU A 1 119 ? -1.389 42.5 12.688 1 98.12 119 GLU A O 1
ATOM 915 N N . GLY A 1 120 ? -3.23 41.469 11.961 1 98.12 120 GLY A N 1
ATOM 916 C CA . GLY A 1 120 ? -3.795 42.719 11.422 1 98.12 120 GLY A CA 1
ATOM 917 C C . GLY A 1 120 ? -3.168 43.125 10.109 1 98.12 120 GLY A C 1
ATOM 918 O O . GLY A 1 120 ? -3.045 44.312 9.828 1 98.12 120 GLY A O 1
ATOM 919 N N . VAL A 1 121 ? -2.668 42.188 9.336 1 98.56 121 VAL A N 1
ATOM 920 C CA . VAL A 1 121 ? -2.068 42.5 8.039 1 98.56 121 VAL A CA 1
ATOM 921 C C . VAL A 1 121 ? -2.893 41.875 6.926 1 98.56 121 VAL A C 1
ATOM 923 O O . VAL A 1 121 ? -3.643 40.906 7.164 1 98.56 121 VAL A O 1
ATOM 926 N N . ARG A 1 122 ? -2.781 42.375 5.727 1 98.31 122 ARG A N 1
ATOM 927 C CA . ARG A 1 122 ? -3.463 41.844 4.547 1 98.31 122 ARG A CA 1
ATOM 928 C C . ARG A 1 122 ? -2.484 41.656 3.398 1 98.31 122 ARG A C 1
ATOM 930 O O . ARG A 1 122 ? -2.395 42.469 2.49 1 98.31 122 ARG A O 1
ATOM 937 N N . PRO A 1 123 ? -1.883 40.5 3.381 1 98.75 123 PRO A N 1
ATOM 938 C CA . PRO A 1 123 ? -0.905 40.188 2.336 1 98.75 123 PRO A CA 1
ATOM 939 C C . PRO A 1 123 ? -1.55 39.969 0.969 1 98.75 123 PRO A C 1
ATOM 941 O O . PRO A 1 123 ? -2.77 39.812 0.877 1 98.75 123 PRO A O 1
ATOM 944 N N . ASP A 1 124 ? -0.72 40.125 -0.124 1 98.69 124 ASP A N 1
ATOM 945 C CA . ASP A 1 124 ? -1.076 39.625 -1.452 1 98.69 124 ASP A CA 1
ATOM 946 C C . ASP A 1 124 ? -0.763 38.156 -1.591 1 98.69 124 ASP A C 1
ATOM 948 O O . ASP A 1 124 ? 0.387 37.781 -1.827 1 98.69 124 ASP A O 1
ATOM 952 N N . TYR A 1 125 ? -1.791 37.344 -1.532 1 98.19 125 TYR A N 1
ATOM 953 C CA . TYR A 1 125 ? -1.613 35.875 -1.476 1 98.19 125 TYR A CA 1
ATOM 954 C C . TYR A 1 125 ? -1.551 35.281 -2.877 1 98.19 125 TYR A C 1
ATOM 956 O O . TYR A 1 125 ? -2.23 35.75 -3.791 1 98.19 125 TYR A O 1
ATOM 964 N N . PHE A 1 126 ? -0.816 34.25 -3.068 1 97.94 126 PHE A N 1
ATOM 965 C CA . PHE A 1 126 ? -0.899 33.406 -4.27 1 97.94 126 PHE A CA 1
ATOM 966 C C . PHE A 1 126 ? -0.589 31.969 -3.943 1 97.94 126 PHE A C 1
ATOM 968 O O . PHE A 1 126 ? 0.15 31.672 -3 1 97.94 126 PHE A O 1
ATOM 975 N N . SER A 1 127 ? -1.159 31.062 -4.695 1 96.62 127 SER A N 1
ATOM 976 C CA . SER A 1 127 ? -0.974 29.641 -4.477 1 96.62 127 SER A CA 1
ATOM 977 C C . SER A 1 127 ? 0.083 29.062 -5.418 1 96.62 127 SER A C 1
ATOM 979 O O . SER A 1 127 ? 0.176 29.469 -6.574 1 96.62 127 SER A O 1
ATOM 981 N N . CYS A 1 128 ? 0.901 28.156 -4.941 1 96.06 128 CYS A N 1
ATOM 982 C CA . CYS A 1 128 ? 1.907 27.484 -5.758 1 96.06 128 CYS A CA 1
ATOM 983 C C . CYS A 1 128 ? 2.307 26.156 -5.137 1 96.06 128 CYS A C 1
ATOM 985 O O . CYS A 1 128 ? 1.881 25.828 -4.031 1 96.06 128 CYS A O 1
ATOM 987 N N . PRO A 1 129 ? 3.021 25.281 -5.863 1 94.94 129 PRO A N 1
ATOM 988 C CA . PRO A 1 129 ? 3.521 24.031 -5.266 1 94.94 129 PRO A CA 1
ATOM 989 C C . PRO A 1 129 ? 4.367 24.281 -4.02 1 94.94 129 PRO A C 1
ATOM 991 O O . PRO A 1 129 ? 5.098 25.266 -3.945 1 94.94 129 PRO A O 1
ATOM 994 N N . PRO A 1 130 ? 4.281 23.391 -3.027 1 95 130 PRO A N 1
ATOM 995 C CA . PRO A 1 130 ? 4.898 23.594 -1.717 1 95 130 PRO A CA 1
ATOM 996 C C . PRO A 1 130 ? 6.402 23.312 -1.72 1 95 130 PRO A C 1
ATOM 998 O O . PRO A 1 130 ? 6.852 22.344 -1.111 1 95 130 PRO A O 1
ATOM 1001 N N . GLU A 1 131 ? 7.109 24.109 -2.336 1 94.19 131 GLU A N 1
ATOM 1002 C CA . GLU A 1 131 ? 8.57 24.109 -2.33 1 94.19 131 GLU A CA 1
ATOM 1003 C C . GLU A 1 131 ? 9.117 25.422 -1.768 1 94.19 131 GLU A C 1
ATOM 1005 O O . GLU A 1 131 ? 9.07 26.453 -2.438 1 94.19 131 GLU A O 1
ATOM 1010 N N . LEU A 1 132 ? 9.695 25.359 -0.588 1 95.44 132 LEU A N 1
ATOM 1011 C CA . LEU A 1 132 ? 10 26.531 0.209 1 95.44 132 LEU A CA 1
ATOM 1012 C C . LEU A 1 132 ? 10.875 27.516 -0.576 1 95.44 132 LEU A C 1
ATOM 1014 O O . LEU A 1 132 ? 10.57 28.703 -0.642 1 95.44 132 LEU A O 1
ATOM 1018 N N . GLY A 1 133 ? 11.945 26.969 -1.181 1 94.44 133 GLY A N 1
ATOM 1019 C CA . GLY A 1 133 ? 12.836 27.844 -1.932 1 94.44 133 GLY A CA 1
ATOM 1020 C C . GLY A 1 133 ? 12.133 28.594 -3.051 1 94.44 133 GLY A C 1
ATOM 1021 O O . GLY A 1 133 ? 12.305 29.812 -3.197 1 94.44 133 GLY A O 1
ATOM 1022 N N . GLN A 1 134 ? 11.375 27.922 -3.805 1 95.75 134 GLN A N 1
ATOM 1023 C CA . GLN A 1 134 ? 10.648 28.516 -4.918 1 95.75 134 GLN A CA 1
ATOM 1024 C C . GLN A 1 134 ? 9.602 29.516 -4.422 1 95.75 134 GLN A C 1
ATOM 1026 O O . GLN A 1 134 ? 9.391 30.562 -5.027 1 95.75 134 GLN A O 1
ATOM 1031 N N . MET A 1 135 ? 8.984 29.156 -3.33 1 96.69 135 MET A N 1
ATOM 1032 C CA . MET A 1 135 ? 7.969 30.016 -2.738 1 96.69 135 MET A CA 1
ATOM 1033 C C . MET A 1 135 ? 8.57 31.344 -2.311 1 96.69 135 MET A C 1
ATOM 1035 O O . MET A 1 135 ? 8.039 32.406 -2.633 1 96.69 135 MET A O 1
ATOM 1039 N N . LEU A 1 136 ? 9.742 31.297 -1.754 1 96.81 136 LEU A N 1
ATOM 1040 C CA . LEU A 1 136 ? 10.336 32.5 -1.16 1 96.81 136 LEU A CA 1
ATOM 1041 C C . LEU A 1 136 ? 11.117 33.281 -2.201 1 96.81 136 LEU A C 1
ATOM 1043 O O . LEU A 1 136 ? 11.5 34.438 -1.954 1 96.81 136 LEU A O 1
ATOM 1047 N N . ALA A 1 137 ? 11.328 32.688 -3.344 1 97.19 137 ALA A N 1
ATOM 1048 C CA . ALA A 1 137 ? 11.883 33.438 -4.461 1 97.19 137 ALA A CA 1
ATOM 1049 C C . ALA A 1 137 ? 10.891 34.5 -4.953 1 97.19 137 ALA A C 1
ATOM 1051 O O . ALA A 1 137 ? 11.289 35.531 -5.477 1 97.19 137 ALA A O 1
ATOM 1052 N N . GLU A 1 138 ? 9.602 34.219 -4.652 1 97.5 138 GLU A N 1
ATOM 1053 C CA . GLU A 1 138 ? 8.57 35.094 -5.211 1 97.5 138 GLU A CA 1
ATOM 1054 C C . GLU A 1 138 ? 7.797 35.812 -4.105 1 97.5 138 GLU A C 1
ATOM 1056 O O . GLU A 1 138 ? 6.938 36.656 -4.387 1 97.5 138 GLU A O 1
ATOM 1061 N N . ALA A 1 139 ? 8.086 35.469 -2.854 1 98.5 139 ALA A N 1
ATOM 1062 C CA . ALA A 1 139 ? 7.258 36 -1.763 1 98.5 139 ALA A CA 1
ATOM 1063 C C . ALA A 1 139 ? 8.109 36.312 -0.535 1 98.5 139 ALA A C 1
ATOM 1065 O O . ALA A 1 139 ? 9.258 35.875 -0.44 1 98.5 139 ALA A O 1
ATOM 1066 N N . ASP A 1 140 ? 7.559 37.031 0.312 1 98.62 140 ASP A N 1
ATOM 1067 C CA . ASP A 1 140 ? 8.227 37.406 1.558 1 98.62 140 ASP A CA 1
ATOM 1068 C C . ASP A 1 140 ? 7.934 36.375 2.656 1 98.62 140 ASP A C 1
ATOM 1070 O O . ASP A 1 140 ? 8.617 36.344 3.68 1 98.62 140 ASP A O 1
ATOM 1074 N N . ALA A 1 141 ? 6.91 35.562 2.449 1 98.62 141 ALA A N 1
ATOM 1075 C CA . ALA A 1 141 ? 6.559 34.5 3.375 1 98.62 141 ALA A CA 1
ATOM 1076 C C . ALA A 1 141 ? 5.863 33.344 2.646 1 98.62 141 ALA A C 1
ATOM 1078 O O . ALA A 1 141 ? 5.402 33.5 1.516 1 98.62 141 ALA A O 1
ATOM 1079 N N . ALA A 1 142 ? 5.891 32.188 3.279 1 98.25 142 ALA A N 1
ATOM 1080 C CA . ALA A 1 142 ? 5.309 30.969 2.707 1 98.25 142 ALA A CA 1
ATOM 1081 C C . ALA A 1 142 ? 4.566 30.172 3.77 1 98.25 142 ALA A C 1
ATOM 1083 O O . ALA A 1 142 ? 5.031 30.047 4.906 1 98.25 142 ALA A O 1
ATOM 1084 N N . VAL A 1 143 ? 3.428 29.688 3.416 1 98.25 143 VAL A N 1
ATOM 1085 C CA . VAL A 1 143 ? 2.682 28.766 4.262 1 98.25 143 VAL A CA 1
ATOM 1086 C C . VAL A 1 143 ? 2.91 27.328 3.785 1 98.25 143 VAL A C 1
ATOM 1088 O O . VAL A 1 143 ? 2.648 27.016 2.623 1 98.25 143 VAL A O 1
ATOM 1091 N N . LEU A 1 144 ? 3.432 26.5 4.68 1 96.25 144 LEU A N 1
ATOM 1092 C CA . LEU A 1 144 ? 3.781 25.125 4.367 1 96.25 144 LEU A CA 1
ATOM 1093 C C . LEU A 1 144 ? 3.193 24.156 5.398 1 96.25 144 LEU A C 1
ATOM 1095 O O . LEU A 1 144 ? 3.049 24.516 6.57 1 96.25 144 LEU A O 1
ATOM 1099 N N . ILE A 1 145 ? 2.871 22.938 4.91 1 97.12 145 ILE A N 1
ATOM 1100 C CA . ILE A 1 145 ? 2.461 21.891 5.844 1 97.12 145 ILE A CA 1
ATOM 1101 C C . ILE A 1 145 ? 3.219 20.594 5.539 1 97.12 145 ILE A C 1
ATOM 1103 O O . ILE A 1 145 ? 3.916 20.5 4.527 1 97.12 145 ILE A O 1
ATOM 1107 N N . GLY A 1 146 ? 3.053 19.641 6.445 1 96.44 146 GLY A N 1
ATOM 1108 C CA . GLY A 1 146 ? 3.562 18.297 6.207 1 96.44 146 GLY A CA 1
ATOM 1109 C C . GLY A 1 146 ? 5.074 18.219 6.285 1 96.44 146 GLY A C 1
ATOM 1110 O O . GLY A 1 146 ? 5.699 18.891 7.098 1 96.44 146 GLY A O 1
ATOM 1111 N N . ASP A 1 147 ? 5.656 17.375 5.426 1 95.88 147 ASP A N 1
ATOM 1112 C CA . ASP A 1 147 ? 7.082 17.062 5.5 1 95.88 147 ASP A CA 1
ATOM 1113 C C . ASP A 1 147 ? 7.934 18.281 5.145 1 95.88 147 ASP A C 1
ATOM 1115 O O . ASP A 1 147 ? 8.93 18.547 5.809 1 95.88 147 ASP A O 1
ATOM 1119 N N . PRO A 1 148 ? 7.504 19.109 4.145 1 94.81 148 PRO A N 1
ATOM 1120 C CA . PRO A 1 148 ? 8.266 20.328 3.865 1 94.81 148 PRO A CA 1
ATOM 1121 C C . PRO A 1 148 ? 8.297 21.281 5.051 1 94.81 148 PRO A C 1
ATOM 1123 O O . PRO A 1 148 ? 9.336 21.891 5.332 1 94.81 148 PRO A O 1
ATOM 1126 N N . ALA A 1 149 ? 7.188 21.422 5.738 1 96.56 149 ALA A N 1
ATOM 1127 C CA . ALA A 1 149 ? 7.133 22.297 6.902 1 96.56 149 ALA A CA 1
ATOM 1128 C C . ALA A 1 149 ? 8.008 21.766 8.039 1 96.56 149 ALA A C 1
ATOM 1130 O O . ALA A 1 149 ? 8.656 22.547 8.742 1 96.56 149 ALA A O 1
ATOM 1131 N N . LEU A 1 150 ? 7.926 20.469 8.203 1 96.75 150 LEU A N 1
ATOM 1132 C CA . LEU A 1 150 ? 8.773 19.859 9.219 1 96.75 150 LEU A CA 1
ATOM 1133 C C . LEU A 1 150 ? 10.25 20.125 8.922 1 96.75 150 LEU A C 1
ATOM 1135 O O . LEU A 1 150 ? 11.023 20.438 9.836 1 96.75 150 LEU A O 1
ATOM 1139 N N . ARG A 1 151 ? 10.641 20 7.664 1 95 151 ARG A N 1
ATOM 1140 C CA . ARG A 1 151 ? 12.008 20.281 7.246 1 95 151 ARG A CA 1
ATOM 1141 C C . ARG A 1 151 ? 12.375 21.75 7.516 1 95 151 ARG A C 1
ATOM 1143 O O . ARG A 1 151 ? 13.477 22.031 7.992 1 95 151 ARG A O 1
ATOM 1150 N N . ALA A 1 152 ? 11.5 22.625 7.211 1 94.38 152 ALA A N 1
ATOM 1151 C CA . ALA A 1 152 ? 11.727 24.047 7.473 1 94.38 152 ALA A CA 1
ATOM 1152 C C . ALA A 1 152 ? 11.961 24.297 8.961 1 94.38 152 ALA A C 1
ATOM 1154 O O . ALA A 1 152 ? 12.875 25.031 9.336 1 94.38 152 ALA A O 1
ATOM 1155 N N . HIS A 1 153 ? 11.172 23.641 9.773 1 93.62 153 HIS A N 1
ATOM 1156 C CA . HIS A 1 153 ? 11.203 23.812 11.227 1 93.62 153 HIS A CA 1
ATOM 1157 C C . HIS A 1 153 ? 12.508 23.281 11.805 1 93.62 153 HIS A C 1
ATOM 1159 O O . HIS A 1 153 ? 13.047 23.859 12.758 1 93.62 153 HIS A O 1
ATOM 1165 N N . LEU A 1 154 ? 13.062 22.188 11.234 1 89.69 154 LEU A N 1
ATOM 1166 C CA . LEU A 1 154 ? 14.18 21.469 11.844 1 89.69 154 LEU A CA 1
ATOM 1167 C C . LEU A 1 154 ? 15.508 21.938 11.258 1 89.69 154 LEU A C 1
ATOM 1169 O O . LEU A 1 154 ? 16.5 21.219 11.305 1 89.69 154 LEU A O 1
ATOM 1173 N N . GLY A 1 155 ? 15.57 23.078 10.734 1 83.31 155 GLY A N 1
ATOM 1174 C CA . GLY A 1 155 ? 16.891 23.594 10.398 1 83.31 155 GLY A CA 1
ATOM 1175 C C . GLY A 1 155 ? 16.922 24.375 9.102 1 83.31 155 GLY A C 1
ATOM 1176 O O . GLY A 1 155 ? 17.609 25.406 9.008 1 83.31 155 GLY A O 1
ATOM 1177 N N . GLN A 1 156 ? 16.125 24.047 8.203 1 85.25 156 GLN A N 1
ATOM 1178 C CA . GLN A 1 156 ? 16.188 24.672 6.883 1 85.25 156 GLN A CA 1
ATOM 1179 C C . GLN A 1 156 ? 15.93 26.172 6.977 1 85.25 156 GLN A C 1
ATOM 1181 O O . GLN A 1 156 ? 16.625 26.969 6.344 1 85.25 156 GLN A O 1
ATOM 1186 N N . ALA A 1 157 ? 14.961 26.516 7.754 1 86.88 157 ALA A N 1
ATOM 1187 C CA . ALA A 1 157 ? 14.602 27.938 7.855 1 86.88 157 ALA A CA 1
ATOM 1188 C C . ALA A 1 157 ? 15.711 28.734 8.539 1 86.88 157 ALA A C 1
ATOM 1190 O O . ALA A 1 157 ? 16.062 29.828 8.094 1 86.88 157 ALA A O 1
ATOM 1191 N N . ALA A 1 158 ? 16.203 28.156 9.609 1 85.44 158 ALA A N 1
ATOM 1192 C CA . ALA A 1 158 ? 17.281 28.844 10.328 1 85.44 158 ALA A CA 1
ATOM 1193 C C . ALA A 1 158 ? 18.484 29.047 9.43 1 85.44 158 ALA A C 1
ATOM 1195 O O . ALA A 1 158 ? 19.125 30.109 9.461 1 85.44 158 ALA A O 1
ATOM 1196 N N . GLU A 1 159 ? 18.75 28.109 8.648 1 88.81 159 GLU A N 1
ATOM 1197 C CA . GLU A 1 159 ? 19.891 28.172 7.73 1 88.81 159 GLU A CA 1
ATOM 1198 C C . GLU A 1 159 ? 19.703 29.297 6.711 1 88.81 159 GLU A C 1
ATOM 1200 O O . GLU A 1 159 ? 20.688 29.875 6.242 1 88.81 159 GLU A O 1
ATOM 1205 N N . LEU A 1 160 ? 18.5 29.625 6.43 1 88.44 160 LEU A N 1
ATOM 1206 C CA . LEU A 1 160 ? 18.203 30.641 5.422 1 88.44 160 LEU A CA 1
ATOM 1207 C C . LEU A 1 160 ? 17.891 31.984 6.078 1 88.44 160 LEU A C 1
ATOM 1209 O O . LEU A 1 160 ? 17.531 32.938 5.395 1 88.44 160 LEU A O 1
ATOM 1213 N N . GLY A 1 161 ? 18 32.062 7.441 1 92.19 161 GLY A N 1
ATOM 1214 C CA . GLY A 1 161 ? 17.734 33.281 8.156 1 92.19 161 GLY A CA 1
ATOM 1215 C C . GLY A 1 161 ? 16.25 33.625 8.211 1 92.19 161 GLY A C 1
ATOM 1216 O O . GLY A 1 161 ? 15.883 34.812 8.273 1 92.19 161 GLY A O 1
ATOM 1217 N N . LEU A 1 162 ? 15.461 32.594 8.055 1 96.06 162 LEU A N 1
ATOM 1218 C CA . LEU A 1 162 ? 14.016 32.781 8.055 1 96.06 162 LEU A CA 1
ATOM 1219 C C . LEU A 1 162 ? 13.43 32.531 9.438 1 96.06 162 LEU A C 1
ATOM 1221 O O . LEU A 1 162 ? 14.055 31.844 10.266 1 96.06 162 LEU A O 1
ATOM 1225 N N . THR A 1 163 ? 12.336 33.156 9.68 1 97.44 163 THR A N 1
ATOM 1226 C CA . THR A 1 163 ? 11.609 32.906 10.914 1 97.44 163 THR A CA 1
ATOM 1227 C C . THR A 1 163 ? 10.445 31.938 10.672 1 97.44 163 THR A C 1
ATOM 1229 O O . THR A 1 163 ? 9.68 32.125 9.719 1 97.44 163 THR A O 1
ATOM 1232 N N . VAL A 1 164 ? 10.344 30.906 11.5 1 98.12 164 VAL A N 1
ATOM 1233 C CA . VAL A 1 164 ? 9.25 29.938 11.414 1 98.12 164 VAL A CA 1
ATOM 1234 C C . VAL A 1 164 ? 8.188 30.266 12.461 1 98.12 164 VAL A C 1
ATOM 1236 O O . VAL A 1 164 ? 8.5 30.391 13.648 1 98.12 164 VAL A O 1
ATOM 1239 N N . HIS A 1 165 ? 6.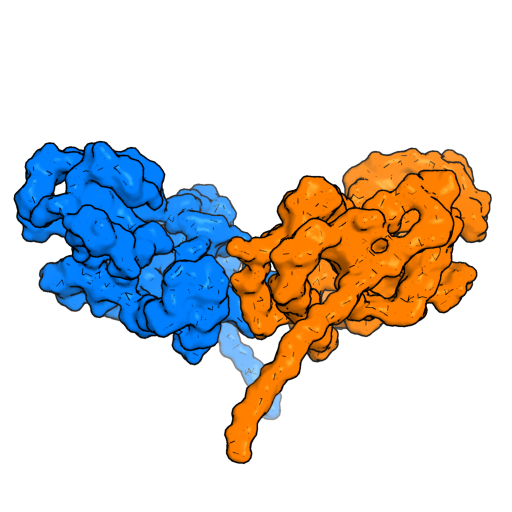973 30.484 12.016 1 98.56 165 HIS A N 1
ATOM 1240 C CA . HIS A 1 165 ? 5.82 30.672 12.891 1 98.56 165 HIS A CA 1
ATOM 1241 C C . HIS A 1 165 ? 4.883 29.484 12.836 1 98.56 165 HIS A C 1
ATOM 1243 O O . HIS A 1 165 ? 4.25 29.234 11.805 1 98.56 165 HIS A O 1
ATOM 1249 N N . ASP A 1 166 ? 4.758 28.766 13.93 1 98.69 166 ASP A N 1
ATOM 1250 C CA . ASP A 1 166 ? 3.938 27.562 14 1 98.69 166 ASP A CA 1
ATOM 1251 C C . ASP A 1 166 ? 2.455 27.906 14.102 1 98.69 166 ASP A C 1
ATOM 1253 O O . ASP A 1 166 ? 2.039 28.609 15.031 1 98.69 166 ASP A O 1
ATOM 1257 N N . LEU A 1 167 ? 1.696 27.375 13.25 1 98.81 167 LEU A N 1
ATOM 1258 C CA . LEU A 1 167 ? 0.278 27.703 13.195 1 98.81 167 LEU A CA 1
ATOM 1259 C C . LEU A 1 167 ? -0.451 27.188 14.43 1 98.81 167 LEU A C 1
ATOM 1261 O O . LEU A 1 167 ? -1.345 27.859 14.953 1 98.81 167 LEU A O 1
ATOM 1265 N N . GLY A 1 168 ? -0.142 25.938 14.867 1 98.81 168 GLY A N 1
ATOM 1266 C CA . GLY A 1 168 ? -0.743 25.406 16.078 1 98.81 168 GLY A CA 1
ATOM 1267 C C . GLY A 1 168 ? -0.451 26.25 17.312 1 98.81 168 GLY A C 1
ATOM 1268 O O . GLY A 1 168 ? -1.349 26.516 18.109 1 98.81 168 GLY A O 1
ATOM 1269 N N . ALA A 1 169 ? 0.789 26.703 17.422 1 98.81 169 ALA A N 1
ATOM 1270 C CA . ALA A 1 169 ? 1.183 27.562 18.531 1 98.81 169 ALA A CA 1
ATOM 1271 C C . ALA A 1 169 ? 0.443 28.891 18.5 1 98.81 169 ALA A C 1
ATOM 1273 O O . ALA A 1 169 ? -0.065 29.359 19.516 1 98.81 169 ALA A O 1
ATOM 1274 N N . MET A 1 170 ? 0.397 29.531 17.328 1 98.81 170 MET A N 1
ATOM 1275 C CA . MET A 1 170 ? -0.268 30.812 17.172 1 98.81 170 MET A CA 1
ATOM 1276 C C . MET A 1 170 ? -1.747 30.719 17.531 1 98.81 170 MET A C 1
ATOM 1278 O O . MET A 1 170 ? -2.287 31.578 18.219 1 98.81 170 MET A O 1
ATOM 1282 N N . TRP A 1 171 ? -2.373 29.672 17.078 1 98.88 171 TRP A N 1
ATOM 1283 C CA . TRP A 1 171 ? -3.787 29.438 17.375 1 98.88 171 TRP A CA 1
ATOM 1284 C C . TRP A 1 171 ? -4.016 29.281 18.875 1 98.88 171 TRP A C 1
ATOM 1286 O O . TRP A 1 171 ? -4.906 29.906 19.438 1 98.88 171 TRP A O 1
ATOM 1296 N N . LYS A 1 172 ? -3.197 28.422 19.469 1 98.81 172 LYS A N 1
ATOM 1297 C CA . LYS A 1 172 ? -3.314 28.141 20.891 1 98.81 172 LYS A CA 1
ATOM 1298 C C . LYS A 1 172 ? -3.139 29.422 21.719 1 98.81 172 LYS A C 1
ATOM 1300 O O . LYS A 1 172 ? -3.898 29.672 22.656 1 98.81 172 LYS A O 1
ATOM 1305 N N . GLU A 1 173 ? -2.193 30.172 21.375 1 98.62 173 GLU A N 1
ATOM 1306 C CA . GLU A 1 173 ? -1.927 31.422 22.078 1 98.62 173 GLU A CA 1
ATOM 1307 C C . GLU A 1 173 ? -3.107 32.375 21.953 1 98.62 173 GLU A C 1
ATOM 1309 O O . GLU A 1 173 ? -3.438 33.094 22.906 1 98.62 173 GLU A O 1
ATOM 1314 N N . TRP A 1 174 ? -3.684 32.375 20.797 1 98.75 174 TRP A N 1
ATOM 1315 C CA . TRP A 1 174 ? -4.746 33.312 20.484 1 98.75 174 TRP A CA 1
ATOM 1316 C C . TRP A 1 174 ? -6.062 32.906 21.125 1 98.75 174 TRP A C 1
ATOM 1318 O O . TRP A 1 174 ? -6.812 33.719 21.641 1 98.75 174 TRP A O 1
ATOM 1328 N N . THR A 1 175 ? -6.359 31.562 21.141 1 98.56 175 THR A N 1
ATOM 1329 C CA . THR A 1 175 ? -7.715 31.125 21.469 1 98.56 175 THR A CA 1
ATOM 1330 C C . THR A 1 175 ? -7.719 30.266 22.734 1 98.56 175 THR A C 1
ATOM 1332 O O . THR A 1 175 ? -8.766 30.062 23.344 1 98.56 175 THR A O 1
ATOM 1335 N N . GLY A 1 176 ? -6.539 29.672 23.047 1 98.69 176 GLY A N 1
ATOM 1336 C CA . GLY A 1 176 ? -6.457 28.719 24.141 1 98.69 176 GLY A CA 1
ATOM 1337 C C . GLY A 1 176 ? -6.957 27.344 23.781 1 98.69 176 GLY A C 1
ATOM 1338 O O . GLY A 1 176 ? -6.945 26.422 24.609 1 98.69 176 GLY A O 1
ATOM 1339 N N . LEU A 1 177 ? -7.328 27.109 22.562 1 98.81 177 LEU A N 1
ATOM 1340 C CA . LEU A 1 177 ? -7.938 25.844 22.141 1 98.81 177 LEU A CA 1
ATOM 1341 C C . LEU A 1 177 ? -6.984 25.062 21.234 1 98.81 177 LEU A C 1
ATOM 1343 O O . LEU A 1 177 ? -6.105 25.641 20.594 1 98.81 177 LEU A O 1
ATOM 1347 N N . PRO A 1 178 ? -7.105 23.703 21.25 1 98.81 178 PRO A N 1
ATOM 1348 C CA . PRO A 1 178 ? -6.387 22.938 20.219 1 98.81 178 PRO A CA 1
ATOM 1349 C C . PRO A 1 178 ? -6.883 23.234 18.812 1 98.81 178 PRO A C 1
ATOM 1351 O O . PRO A 1 178 ? -7.98 23.766 18.641 1 98.81 178 PRO A O 1
ATOM 1354 N N . PHE A 1 179 ? -6.062 22.969 17.891 1 98.88 179 PHE A N 1
ATOM 1355 C CA . PHE A 1 179 ? -6.473 23.109 16.5 1 98.88 179 PHE A CA 1
ATOM 1356 C C . PHE A 1 179 ? -6.535 21.734 15.82 1 98.88 179 PHE A C 1
ATOM 1358 O O . PHE A 1 179 ? -5.664 20.891 16.031 1 98.88 179 PHE A O 1
ATOM 1365 N N . VAL A 1 180 ? -7.566 21.516 15.055 1 98.75 180 VAL A N 1
ATOM 1366 C CA . VAL A 1 180 ? -7.742 20.281 14.281 1 98.75 180 VAL A CA 1
ATOM 1367 C C . VAL A 1 180 ? -7.543 20.578 12.797 1 98.75 180 VAL A C 1
ATOM 1369 O O . VAL A 1 180 ? -8.344 21.297 12.188 1 98.75 180 VAL A O 1
ATOM 1372 N N . PHE A 1 181 ? -6.523 20.016 12.258 1 98.56 181 PHE A N 1
ATOM 1373 C CA . PHE A 1 181 ? -6.172 20.25 10.859 1 98.56 181 PHE A CA 1
ATOM 1374 C C . PHE A 1 181 ? -6.988 19.344 9.938 1 98.56 181 PHE A C 1
ATOM 1376 O O . PHE A 1 181 ? -7.359 19.75 8.836 1 98.56 181 PHE A O 1
ATOM 1383 N N . ALA A 1 182 ? -7.191 18.141 10.359 1 98.38 182 ALA A N 1
ATOM 1384 C CA . ALA A 1 182 ? -7.957 17.172 9.578 1 98.38 182 ALA A CA 1
ATOM 1385 C C . ALA A 1 182 ? -8.727 16.219 10.484 1 98.38 182 ALA A C 1
ATOM 1387 O O . ALA A 1 182 ? -8.312 15.961 11.617 1 98.38 182 ALA A O 1
ATOM 1388 N N . VAL A 1 183 ? -9.836 15.758 9.977 1 98.62 183 VAL A N 1
ATOM 1389 C CA . VAL A 1 183 ? -10.633 14.727 10.641 1 98.62 183 VAL A CA 1
ATOM 1390 C C . VAL A 1 183 ? -10.773 13.516 9.719 1 98.62 183 VAL A C 1
ATOM 1392 O O . VAL A 1 183 ? -10.477 13.594 8.531 1 98.62 183 VAL A O 1
ATOM 1395 N N . TRP A 1 184 ? -11.109 12.375 10.312 1 98.75 184 TRP A N 1
ATOM 1396 C CA . TRP A 1 184 ? -11.555 11.234 9.516 1 98.75 184 TRP A CA 1
ATOM 1397 C C . TRP A 1 184 ? -13.062 11.266 9.312 1 98.75 184 TRP A C 1
ATOM 1399 O O . TRP A 1 184 ? -13.828 11.383 10.281 1 98.75 184 TRP A O 1
ATOM 1409 N N . ALA A 1 185 ? -13.453 11.195 8.055 1 98.88 185 ALA A N 1
ATOM 1410 C CA . ALA A 1 185 ? -14.883 11.266 7.758 1 98.88 185 ALA A CA 1
ATOM 1411 C C . ALA A 1 185 ? -15.312 10.102 6.867 1 98.88 185 ALA A C 1
ATOM 1413 O O . ALA A 1 185 ? -14.484 9.492 6.191 1 98.88 185 ALA A O 1
ATOM 1414 N N . VAL A 1 186 ? -16.562 9.766 6.934 1 98.88 186 VAL A N 1
ATOM 1415 C CA . VAL A 1 186 ? -17.219 8.789 6.07 1 98.88 186 VAL A CA 1
ATOM 1416 C C . VAL A 1 186 ? -18.375 9.445 5.328 1 98.88 186 VAL A C 1
ATOM 1418 O O . VAL A 1 186 ? -19.094 10.273 5.891 1 98.88 186 VAL A O 1
ATOM 1421 N N . ARG A 1 187 ? -18.516 9.125 4.062 1 98.69 187 ARG A N 1
ATOM 1422 C CA . ARG A 1 187 ? -19.703 9.57 3.336 1 98.69 187 ARG A CA 1
ATOM 1423 C C . ARG A 1 187 ? -20.969 9.023 3.973 1 98.69 187 ARG A C 1
ATOM 1425 O O . ARG A 1 187 ? -21.047 7.832 4.281 1 98.69 187 ARG A O 1
ATOM 1432 N N . ARG A 1 188 ? -21.938 9.828 4.141 1 97.62 188 ARG A N 1
ATOM 1433 C CA . ARG A 1 188 ? -23.172 9.453 4.809 1 97.62 188 ARG A CA 1
ATOM 1434 C C . ARG A 1 188 ? -23.844 8.273 4.098 1 97.62 188 ARG A C 1
ATOM 1436 O O . ARG A 1 188 ? -24.312 7.336 4.742 1 97.62 188 ARG A O 1
ATOM 1443 N N . GLU A 1 189 ? -23.875 8.344 2.795 1 97.5 189 GLU A N 1
ATOM 1444 C CA . GLU A 1 189 ? -24.484 7.273 2.01 1 97.5 189 GLU A CA 1
ATOM 1445 C C . GLU A 1 189 ? -23.828 5.93 2.295 1 97.5 189 GLU A C 1
ATOM 1447 O O . GLU A 1 189 ? -24.5 4.914 2.445 1 97.5 189 GLU A O 1
ATOM 1452 N N . PHE A 1 190 ? -22.562 5.891 2.35 1 98.44 190 PHE A N 1
ATOM 1453 C CA . PHE A 1 190 ? -21.828 4.664 2.629 1 98.44 190 PHE A CA 1
ATOM 1454 C C . PHE A 1 190 ? -22.125 4.164 4.039 1 98.44 190 PHE A C 1
ATOM 1456 O O . PHE A 1 190 ? -22.344 2.969 4.242 1 98.44 190 PHE A O 1
ATOM 1463 N N . ALA A 1 191 ? -22.062 5.07 5.02 1 98.25 191 ALA A N 1
ATOM 1464 C CA . ALA A 1 191 ? -22.344 4.703 6.406 1 98.25 191 ALA A CA 1
ATOM 1465 C C . ALA A 1 191 ? -23.734 4.086 6.543 1 98.25 191 ALA A C 1
ATOM 1467 O O . ALA A 1 191 ? -23.922 3.164 7.336 1 98.25 191 ALA A O 1
ATOM 1468 N N . GLU A 1 192 ? -24.656 4.605 5.785 1 97.31 192 GLU A N 1
ATOM 1469 C CA . GLU A 1 192 ? -26.016 4.102 5.828 1 97.31 192 GLU A CA 1
ATOM 1470 C C . GLU A 1 192 ? -26.125 2.734 5.16 1 97.31 192 GLU A C 1
ATOM 1472 O O . GLU A 1 192 ? -26.812 1.843 5.664 1 97.31 192 GLU A O 1
ATOM 1477 N N . ARG A 1 193 ? -25.484 2.572 4.09 1 97.31 193 ARG A N 1
ATOM 1478 C CA . ARG A 1 193 ? -25.562 1.348 3.299 1 97.31 193 ARG A CA 1
ATOM 1479 C C . ARG A 1 193 ? -24.75 0.228 3.939 1 97.31 193 ARG A C 1
ATOM 1481 O O . ARG A 1 193 ? -25.109 -0.945 3.842 1 97.31 193 ARG A O 1
ATOM 1488 N N . ARG A 1 194 ? -23.656 0.653 4.602 1 97.62 194 ARG A N 1
ATOM 1489 C CA . ARG A 1 194 ? -22.734 -0.335 5.152 1 97.62 194 ARG A CA 1
ATOM 1490 C C . ARG A 1 194 ? -22.344 0.018 6.586 1 97.62 194 ARG A C 1
ATOM 1492 O O . ARG A 1 194 ? -21.172 0.235 6.879 1 97.62 194 ARG A O 1
ATOM 1499 N N . PRO A 1 195 ? -23.25 -0.039 7.527 1 97.31 195 PRO A N 1
ATOM 1500 C CA . PRO A 1 195 ? -22.969 0.424 8.891 1 97.31 195 PRO A CA 1
ATOM 1501 C C . PRO A 1 195 ? -21.922 -0.437 9.602 1 97.31 195 PRO A C 1
ATOM 1503 O O . PRO A 1 195 ? -21.062 0.09 10.312 1 97.31 195 PRO A O 1
ATOM 1506 N N . GLU A 1 196 ? -21.953 -1.768 9.398 1 96.81 196 GLU A N 1
ATOM 1507 C CA . GLU A 1 196 ? -21.016 -2.654 10.078 1 96.81 196 GLU A CA 1
ATOM 1508 C C . GLU A 1 196 ? -19.594 -2.465 9.547 1 96.81 196 GLU A C 1
ATOM 1510 O O . GLU A 1 196 ? -18.641 -2.479 10.32 1 96.81 196 GLU A O 1
ATOM 1515 N N . LEU A 1 197 ? -19.516 -2.307 8.25 1 97.56 197 LEU A N 1
ATOM 1516 C CA . LEU A 1 197 ? -18.219 -2.076 7.629 1 97.56 197 LEU A CA 1
ATOM 1517 C C . LEU A 1 197 ? -17.641 -0.737 8.07 1 97.56 197 LEU A C 1
ATOM 1519 O O . LEU A 1 197 ? -16.438 -0.638 8.352 1 97.56 197 LEU A O 1
ATOM 1523 N N . THR A 1 198 ? -18.469 0.286 8.148 1 98.38 198 THR A N 1
ATOM 1524 C CA . THR A 1 198 ? -18.047 1.599 8.633 1 98.38 198 THR A CA 1
ATOM 1525 C C . THR A 1 198 ? -17.5 1.504 10.055 1 98.38 198 THR A C 1
ATOM 1527 O O . THR A 1 198 ? -16.422 2.025 10.344 1 98.38 198 THR A O 1
ATOM 1530 N N . ALA A 1 199 ? -18.219 0.792 10.875 1 98.06 199 ALA A N 1
ATOM 1531 C CA . ALA A 1 199 ? -17.797 0.618 12.258 1 98.06 199 ALA A CA 1
ATOM 1532 C C . ALA A 1 199 ? -16.469 -0.133 12.344 1 98.06 199 ALA A C 1
ATOM 1534 O O . ALA A 1 199 ? -15.625 0.183 13.18 1 98.06 199 ALA A O 1
ATOM 1535 N N . ALA A 1 200 ? -16.312 -1.101 11.508 1 97.62 200 ALA A N 1
ATOM 1536 C CA . ALA A 1 200 ? -15.086 -1.894 11.508 1 97.62 200 ALA A CA 1
ATOM 1537 C C . ALA A 1 200 ? -13.883 -1.042 11.109 1 97.62 200 ALA A C 1
ATOM 1539 O O . ALA A 1 200 ? -12.812 -1.154 11.711 1 97.62 200 ALA A O 1
ATOM 1540 N N . VAL A 1 201 ? -14.047 -0.184 10.109 1 98.5 201 VAL A N 1
ATOM 1541 C CA . VAL A 1 201 ? -12.961 0.704 9.688 1 98.5 201 VAL A CA 1
ATOM 1542 C C . VAL A 1 201 ? -12.633 1.682 10.812 1 98.5 201 VAL A C 1
ATOM 1544 O O . VAL A 1 201 ? -11.461 1.928 11.109 1 98.5 201 VAL A O 1
ATOM 1547 N N . HIS A 1 202 ? -13.672 2.225 11.43 1 98.62 202 HIS A N 1
ATOM 1548 C CA . HIS A 1 202 ? -13.492 3.127 12.555 1 98.62 202 HIS A CA 1
ATOM 1549 C C . HIS A 1 202 ? -12.68 2.461 13.664 1 98.62 202 HIS A C 1
ATOM 1551 O O . HIS A 1 202 ? -11.688 3.02 14.141 1 98.62 202 HIS A O 1
ATOM 1557 N N . ARG A 1 203 ? -13.078 1.271 14.016 1 98.12 203 ARG A N 1
ATOM 1558 C CA . ARG A 1 203 ? -12.375 0.519 15.055 1 98.12 203 ARG A CA 1
ATOM 1559 C C . ARG A 1 203 ? -10.93 0.254 14.656 1 98.12 203 ARG A C 1
ATOM 1561 O O . ARG A 1 203 ? -10.023 0.338 15.492 1 98.12 203 ARG A O 1
ATOM 1568 N N . ALA A 1 204 ? -10.719 -0.068 13.414 1 98.19 204 ALA A N 1
ATOM 1569 C CA . ALA A 1 204 ? -9.367 -0.33 12.922 1 98.19 204 ALA A CA 1
ATOM 1570 C C . ALA A 1 204 ? -8.477 0.891 13.102 1 98.19 204 ALA A C 1
ATOM 1572 O O . ALA A 1 204 ? -7.316 0.766 13.516 1 98.19 204 ALA A O 1
ATOM 1573 N N . PHE A 1 205 ? -8.977 2.094 12.82 1 98.44 205 PHE A N 1
ATOM 1574 C CA . PHE A 1 205 ? -8.188 3.312 12.961 1 98.44 205 PHE A CA 1
ATOM 1575 C C . PHE A 1 205 ? -7.93 3.625 14.43 1 98.44 205 PHE A C 1
ATOM 1577 O O . PHE A 1 205 ? -6.848 4.086 14.789 1 98.44 205 PHE A O 1
ATOM 1584 N N . LEU A 1 206 ? -8.93 3.387 15.289 1 98.38 206 LEU A N 1
ATOM 1585 C CA . LEU A 1 206 ? -8.734 3.629 16.719 1 98.38 206 LEU A CA 1
ATOM 1586 C C . LEU A 1 206 ? -7.684 2.68 17.281 1 98.38 206 LEU A C 1
ATOM 1588 O O . LEU A 1 206 ? -6.812 3.1 18.047 1 98.38 206 LEU A O 1
ATOM 1592 N N . GLU A 1 207 ? -7.75 1.392 16.891 1 98.31 207 GLU A N 1
ATOM 1593 C CA . GLU A 1 207 ? -6.742 0.42 17.312 1 98.31 207 GLU A CA 1
ATOM 1594 C C . GLU A 1 207 ? -5.355 0.813 16.812 1 98.31 207 GLU A C 1
ATOM 1596 O O . GLU A 1 207 ? -4.367 0.685 17.547 1 98.31 207 GLU A O 1
ATOM 1601 N N . SER A 1 208 ? -5.324 1.26 15.633 1 97.88 208 SER A N 1
ATOM 1602 C CA . SER A 1 208 ? -4.078 1.719 15.031 1 97.88 208 SER A CA 1
ATOM 1603 C C . SER A 1 208 ? -3.492 2.898 15.797 1 97.88 208 SER A C 1
ATOM 1605 O O . SER A 1 208 ? -2.312 2.891 16.156 1 97.88 208 SER A O 1
ATOM 1607 N N . ARG A 1 209 ? -4.301 3.916 15.992 1 97.62 209 ARG A N 1
ATOM 1608 C CA . ARG A 1 209 ? -3.889 5.09 16.75 1 97.62 209 ARG A CA 1
ATOM 1609 C C . ARG A 1 209 ? -3.328 4.691 18.109 1 97.62 209 ARG A C 1
ATOM 1611 O O . ARG A 1 209 ? -2.219 5.09 18.484 1 97.62 209 ARG A O 1
ATOM 1618 N N . ASP A 1 210 ? -4.027 3.842 18.875 1 97.69 210 ASP A N 1
ATOM 1619 C CA . ASP A 1 210 ? -3.639 3.441 20.219 1 97.69 210 ASP A CA 1
ATOM 1620 C C . ASP A 1 210 ? -2.318 2.674 20.203 1 97.69 210 ASP A C 1
ATOM 1622 O O . ASP A 1 210 ? -1.425 2.951 21 1 97.69 210 ASP A O 1
ATOM 1626 N N . LEU A 1 211 ? -2.174 1.808 19.266 1 97.12 211 LEU A N 1
ATOM 1627 C CA . LEU A 1 211 ? -0.966 0.995 19.188 1 97.12 211 LEU A CA 1
ATOM 1628 C C . LEU A 1 211 ? 0.234 1.847 18.781 1 97.12 211 LEU A C 1
ATOM 1630 O O . LEU A 1 211 ? 1.329 1.677 19.328 1 97.12 211 LEU A O 1
ATOM 1634 N N . SER A 1 212 ? 0.075 2.676 17.812 1 92.88 212 SER A N 1
ATOM 1635 C CA . SER A 1 212 ? 1.183 3.461 17.281 1 92.88 212 SER A CA 1
ATOM 1636 C C . SER A 1 212 ? 1.725 4.434 18.312 1 92.88 212 SER A C 1
ATOM 1638 O O . SER A 1 212 ? 2.92 4.73 18.328 1 92.88 212 SER A O 1
ATOM 1640 N N . LEU A 1 213 ? 0.825 4.926 19.156 1 91.56 213 LEU A N 1
ATOM 1641 C CA . LEU A 1 213 ? 1.274 5.832 20.203 1 91.56 213 LEU A CA 1
ATOM 1642 C C . LEU A 1 213 ? 2.129 5.094 21.219 1 91.56 213 LEU A C 1
ATOM 1644 O O . LEU A 1 213 ? 3.125 5.633 21.719 1 91.56 213 LEU A O 1
ATOM 1648 N N . VAL A 1 214 ? 1.782 3.855 21.469 1 94.94 214 VAL A N 1
ATOM 1649 C CA . VAL A 1 214 ? 2.553 3.012 22.375 1 94.94 214 VAL A CA 1
ATOM 1650 C C . VAL A 1 214 ? 3.891 2.648 21.734 1 94.94 214 VAL A C 1
ATOM 1652 O O . VAL A 1 214 ? 4.906 2.527 22.438 1 94.94 214 VAL A O 1
ATOM 1655 N N . GLU A 1 215 ? 3.928 2.621 20.422 1 96.44 215 GLU A N 1
ATOM 1656 C CA . GLU A 1 215 ? 5.129 2.205 19.703 1 96.44 215 GLU A CA 1
ATOM 1657 C C . GLU A 1 215 ? 5.77 3.381 18.969 1 96.44 215 GLU A C 1
ATOM 1659 O O . GLU A 1 215 ? 6.445 3.195 17.953 1 96.44 215 GLU A O 1
ATOM 1664 N N . ALA A 1 216 ? 5.5 4.527 19.469 1 96.19 216 ALA A N 1
ATOM 1665 C CA . ALA A 1 216 ? 5.953 5.734 18.781 1 96.19 216 ALA A CA 1
ATOM 1666 C C . ALA A 1 216 ? 7.469 5.723 18.578 1 96.19 216 ALA A C 1
ATOM 1668 O O . ALA A 1 216 ? 7.973 6.133 17.531 1 96.19 216 ALA A O 1
ATOM 1669 N N . ALA A 1 217 ? 8.172 5.289 19.594 1 97.44 217 ALA A N 1
ATOM 1670 C CA . ALA A 1 217 ? 9.633 5.234 19.5 1 97.44 217 ALA A CA 1
ATOM 1671 C C . ALA A 1 217 ? 10.078 4.289 18.391 1 97.44 217 ALA A C 1
ATOM 1673 O O . ALA A 1 217 ? 10.992 4.605 17.625 1 97.44 217 ALA A O 1
ATOM 1674 N N . LYS A 1 218 ? 9.438 3.143 18.312 1 97.25 218 LYS A N 1
ATOM 1675 C CA . LYS A 1 218 ? 9.75 2.168 17.266 1 97.25 218 LYS A CA 1
ATOM 1676 C C . LYS A 1 218 ? 9.461 2.732 15.883 1 97.25 218 LYS A C 1
ATOM 1678 O O . LYS A 1 218 ? 10.266 2.58 14.961 1 97.25 218 LYS A O 1
ATOM 1683 N N . VAL A 1 219 ? 8.328 3.348 15.742 1 97.75 219 VAL A N 1
ATOM 1684 C CA . VAL A 1 219 ? 7.938 3.967 14.477 1 97.75 219 VAL A CA 1
ATOM 1685 C C . VAL A 1 219 ? 8.969 5.023 14.078 1 97.75 219 VAL A C 1
ATOM 1687 O O . VAL A 1 219 ? 9.398 5.074 12.93 1 97.75 219 VAL A O 1
ATOM 1690 N N . ALA A 1 220 ? 9.336 5.824 15.031 1 98.31 220 ALA A N 1
ATOM 1691 C CA . ALA A 1 220 ? 10.289 6.902 14.797 1 98.31 220 ALA A CA 1
ATOM 1692 C C . ALA A 1 220 ? 11.641 6.352 14.352 1 98.31 220 ALA A C 1
ATOM 1694 O O . ALA A 1 220 ? 12.242 6.855 13.398 1 98.31 220 ALA A O 1
ATOM 1695 N N . GLU A 1 221 ? 12.109 5.363 15.047 1 97.94 221 GLU A N 1
ATOM 1696 C CA . GLU A 1 221 ? 13.383 4.738 14.703 1 97.94 221 GLU A CA 1
ATOM 1697 C C . GLU A 1 221 ? 13.367 4.199 13.273 1 97.94 221 GLU A C 1
ATOM 1699 O O . GLU A 1 221 ? 14.312 4.406 12.516 1 97.94 221 GLU A O 1
ATOM 1704 N N . GLN A 1 222 ? 12.359 3.584 12.922 1 96.94 222 GLN A N 1
ATOM 1705 C CA . GLN A 1 222 ? 12.258 2.998 11.586 1 96.94 222 GLN A CA 1
ATOM 1706 C C . GLN A 1 222 ? 12.133 4.078 10.516 1 96.94 222 GLN A C 1
ATOM 1708 O O . GLN A 1 222 ? 12.812 4.027 9.492 1 96.94 222 GLN A O 1
ATOM 1713 N N . ALA A 1 223 ? 11.258 5.035 10.789 1 96.75 223 ALA A N 1
ATOM 1714 C CA . ALA A 1 223 ? 11.047 6.121 9.836 1 96.75 223 ALA A CA 1
ATOM 1715 C C . ALA A 1 223 ? 12.32 6.93 9.633 1 96.75 223 ALA A C 1
ATOM 1717 O O . ALA A 1 223 ? 12.602 7.391 8.523 1 96.75 223 ALA A O 1
ATOM 1718 N N . ALA A 1 224 ? 13.094 7.078 10.656 1 97.31 224 ALA A N 1
ATOM 1719 C CA . ALA A 1 224 ? 14.289 7.91 10.625 1 97.31 224 ALA A CA 1
ATOM 1720 C C . ALA A 1 224 ? 15.328 7.348 9.656 1 97.31 224 ALA A C 1
ATOM 1722 O O . ALA A 1 224 ? 16.188 8.078 9.164 1 97.31 224 ALA A O 1
ATOM 1723 N N . ARG A 1 225 ? 15.234 6.051 9.352 1 95.31 225 ARG A N 1
ATOM 1724 C CA . ARG A 1 225 ? 16.141 5.414 8.406 1 95.31 225 ARG A CA 1
ATOM 1725 C C . ARG A 1 225 ? 16.016 6.027 7.016 1 95.31 225 ARG A C 1
ATOM 1727 O O . ARG A 1 225 ? 16.938 5.934 6.203 1 95.31 225 ARG A O 1
ATOM 1734 N N . TRP A 1 226 ? 14.914 6.676 6.797 1 95.62 226 TRP A N 1
ATOM 1735 C CA . TRP A 1 226 ? 14.633 7.133 5.441 1 95.62 226 TRP A CA 1
ATOM 1736 C C . TRP A 1 226 ? 14.438 8.648 5.406 1 95.62 226 TRP A C 1
ATOM 1738 O O . TRP A 1 226 ? 14.023 9.203 4.387 1 95.62 226 TRP A O 1
ATOM 1748 N N . GLU A 1 227 ? 14.609 9.25 6.535 1 94.06 227 GLU A N 1
ATOM 1749 C CA . GLU A 1 227 ? 14.414 10.688 6.68 1 94.06 227 GLU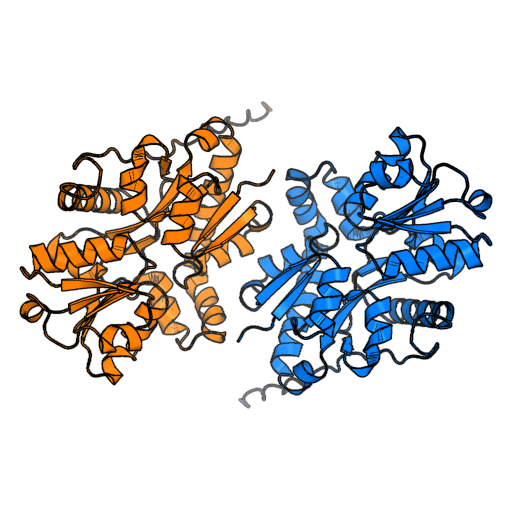 A CA 1
ATOM 1750 C C . GLU A 1 227 ? 15.703 11.375 7.117 1 94.06 227 GLU A C 1
ATOM 1752 O O . GLU A 1 227 ? 16.641 10.719 7.559 1 94.06 227 GLU A O 1
ATOM 1757 N N . THR A 1 228 ? 15.742 12.68 6.922 1 91 228 THR A N 1
ATOM 1758 C CA . THR A 1 228 ? 16.891 13.469 7.375 1 91 228 THR A CA 1
ATOM 1759 C C . THR A 1 228 ? 16.75 13.828 8.852 1 91 228 THR A C 1
ATOM 1761 O O . THR A 1 228 ? 17.672 14.375 9.453 1 91 228 THR A O 1
ATOM 1764 N N . PHE A 1 229 ? 15.617 13.43 9.43 1 93.44 229 PHE A N 1
ATOM 1765 C CA . PHE A 1 229 ? 15.336 13.727 10.836 1 93.44 229 PHE A CA 1
ATOM 1766 C C . PHE A 1 229 ? 15.758 12.562 11.719 1 93.44 229 PHE A C 1
ATOM 1768 O O . PHE A 1 229 ? 15.586 11.398 11.359 1 93.44 229 PHE A O 1
ATOM 1775 N N . GLY A 1 230 ? 16.328 12.906 12.914 1 95.25 230 GLY A N 1
ATOM 1776 C CA . GLY A 1 230 ? 16.656 11.859 13.875 1 95.25 230 GLY A CA 1
ATOM 1777 C C . GLY A 1 230 ? 15.445 11.211 14.492 1 95.25 230 GLY A C 1
ATOM 1778 O O . GLY A 1 230 ? 14.359 11.789 14.508 1 95.25 230 GLY A O 1
ATOM 1779 N N . ALA A 1 231 ? 15.625 10 15.016 1 97.88 231 ALA A N 1
ATOM 1780 C CA . ALA A 1 231 ? 14.539 9.25 15.648 1 97.88 231 ALA A CA 1
ATOM 1781 C C . ALA A 1 231 ? 13.961 10.008 16.828 1 97.88 231 ALA A C 1
ATOM 1783 O O . ALA A 1 231 ? 12.75 9.977 17.062 1 97.88 231 ALA A O 1
ATOM 1784 N N . ASP A 1 232 ? 14.82 10.68 17.516 1 97.75 232 ASP A N 1
ATOM 1785 C CA . ASP A 1 232 ? 14.375 11.438 18.688 1 97.75 232 ASP A CA 1
ATOM 1786 C C . ASP A 1 232 ? 13.422 12.555 18.281 1 97.75 232 ASP A C 1
ATOM 1788 O O . ASP A 1 232 ? 12.414 12.797 18.953 1 97.75 232 ASP A O 1
ATOM 1792 N N . VAL A 1 233 ? 13.734 13.25 17.234 1 96.94 233 VAL A N 1
ATOM 1793 C CA . VAL A 1 233 ? 12.914 14.344 16.734 1 96.94 233 VAL A CA 1
ATOM 1794 C C . VAL A 1 233 ? 11.562 13.797 16.25 1 96.94 233 VAL A C 1
ATOM 1796 O O . VAL A 1 233 ? 10.516 14.352 16.578 1 96.94 233 VAL A O 1
ATOM 1799 N N . LEU A 1 234 ? 11.633 12.703 15.531 1 97.69 234 LEU A N 1
ATOM 1800 C CA . LEU A 1 234 ? 10.406 12.109 15.016 1 97.69 234 LEU A CA 1
ATOM 1801 C C . LEU A 1 234 ? 9.539 11.578 16.156 1 97.69 234 LEU A C 1
ATOM 1803 O O . LEU A 1 234 ? 8.305 11.68 16.109 1 97.69 234 LEU A O 1
ATOM 1807 N N . GLU A 1 235 ? 10.164 11 17.156 1 98.25 235 GLU A N 1
ATOM 1808 C CA . GLU A 1 235 ? 9.398 10.523 18.297 1 98.25 235 GLU A CA 1
ATOM 1809 C C . GLU A 1 235 ? 8.672 11.68 19 1 98.25 235 GLU A C 1
ATOM 1811 O O . GLU A 1 235 ? 7.496 11.555 19.344 1 98.25 235 GLU A O 1
ATOM 1816 N N . LYS A 1 236 ? 9.344 12.766 19.188 1 97.25 236 LYS A N 1
ATOM 1817 C CA . LYS A 1 236 ? 8.734 13.953 19.781 1 97.25 236 LYS A CA 1
ATOM 1818 C C . LYS A 1 236 ? 7.605 14.484 18.891 1 97.25 236 LYS A C 1
ATOM 1820 O O . LYS A 1 236 ? 6.539 14.844 19.391 1 97.25 236 LYS A O 1
ATOM 1825 N N . TYR A 1 237 ? 7.828 14.508 17.641 1 98.06 237 TYR A N 1
ATOM 1826 C CA . TYR A 1 237 ? 6.816 14.945 16.688 1 98.06 237 TYR A CA 1
ATOM 1827 C C . TYR A 1 237 ? 5.562 14.078 16.781 1 98.06 237 TYR A C 1
ATOM 1829 O O . TYR A 1 237 ? 4.453 14.602 16.891 1 98.06 237 TYR A O 1
ATOM 1837 N N . PHE A 1 238 ? 5.777 12.727 16.859 1 98.06 238 PHE A N 1
ATOM 1838 C CA . PHE A 1 238 ? 4.672 11.781 16.844 1 98.06 238 PHE A CA 1
ATOM 1839 C C . PHE A 1 238 ? 3.943 11.773 18.188 1 98.06 238 PHE A C 1
ATOM 1841 O O . PHE A 1 238 ? 2.721 11.625 18.234 1 98.06 238 PHE A O 1
ATOM 1848 N N . SER A 1 239 ? 4.648 12.016 19.281 1 96.88 239 SER A N 1
ATOM 1849 C CA . SER A 1 239 ? 4.094 11.742 20.609 1 96.88 239 SER A CA 1
ATOM 1850 C C . SER A 1 239 ? 3.684 13.031 21.312 1 96.88 239 SER A C 1
ATOM 1852 O O . SER A 1 239 ? 2.826 13.008 22.203 1 96.88 239 SER A O 1
ATOM 1854 N N . GLU A 1 240 ? 4.309 14.141 20.891 1 97 240 GLU A N 1
ATOM 1855 C CA . GLU A 1 240 ? 4.09 15.359 21.656 1 97 240 GLU A CA 1
ATOM 1856 C C . GLU A 1 240 ? 3.471 16.453 20.797 1 97 240 GLU A C 1
ATOM 1858 O O . GLU A 1 240 ? 2.576 17.172 21.234 1 97 240 GLU A O 1
ATOM 1863 N N . ALA A 1 241 ? 3.938 16.578 19.641 1 97.94 241 ALA A N 1
ATOM 1864 C CA . ALA A 1 241 ? 3.473 17.672 18.797 1 97.94 241 ALA A CA 1
ATOM 1865 C C . ALA A 1 241 ? 2.1 17.375 18.203 1 97.94 241 ALA A C 1
ATOM 1867 O O . ALA A 1 241 ? 1.215 18.234 18.203 1 97.94 241 ALA A O 1
ATOM 1868 N N . LEU A 1 242 ? 1.975 16.141 17.703 1 98.31 242 LEU A N 1
ATOM 1869 C CA . LEU A 1 242 ? 0.717 15.758 17.078 1 98.31 242 LEU A CA 1
ATOM 1870 C C . LEU A 1 242 ? -0.301 15.32 18.125 1 98.31 242 LEU A C 1
ATOM 1872 O O . LEU A 1 242 ? 0.062 14.711 19.141 1 98.31 242 LEU A O 1
ATOM 1876 N N . ASP A 1 243 ? -1.487 15.703 17.938 1 98 243 ASP A N 1
ATOM 1877 C CA . ASP A 1 243 ? -2.646 15.25 18.703 1 98 243 ASP A CA 1
ATOM 1878 C C . ASP A 1 243 ? -3.654 14.539 17.797 1 98 243 ASP A C 1
ATOM 1880 O O . ASP A 1 243 ? -4.316 15.172 16.969 1 98 243 ASP A O 1
ATOM 1884 N N . PHE A 1 244 ? -3.84 13.164 18.016 1 98.25 244 PHE A N 1
ATOM 1885 C CA . PHE A 1 244 ? -4.711 12.375 17.141 1 98.25 244 PHE A CA 1
ATOM 1886 C C . PHE A 1 244 ? -6.086 12.203 17.781 1 98.25 244 PHE A C 1
ATOM 1888 O O . PHE A 1 244 ? -6.914 11.438 17.281 1 98.25 244 PHE A O 1
ATOM 1895 N N . SER A 1 245 ? -6.363 12.93 18.828 1 97.44 245 SER A N 1
ATOM 1896 C CA . SER A 1 245 ? -7.641 12.781 19.516 1 97.44 245 SER A CA 1
ATOM 1897 C C . SER A 1 245 ? -8.688 13.734 18.953 1 97.44 245 SER A C 1
ATOM 1899 O O . SER A 1 245 ? -8.352 14.703 18.266 1 97.44 245 SER A O 1
ATOM 1901 N N . LEU A 1 246 ? -9.883 13.391 19.234 1 98.38 246 LEU A N 1
ATOM 1902 C CA . LEU A 1 246 ? -11.031 14.227 18.922 1 98.38 246 LEU A CA 1
ATOM 1903 C C . LEU A 1 246 ? -12.055 14.188 20.062 1 98.38 246 LEU A C 1
ATOM 1905 O O . LEU A 1 246 ? -13.031 13.445 19.984 1 98.38 246 LEU A O 1
ATOM 1909 N N . GLY A 1 247 ? -11.75 14.93 21.031 1 96.94 247 GLY A N 1
ATOM 1910 C CA . GLY A 1 247 ? -12.648 15.062 22.172 1 96.94 247 GLY A CA 1
ATOM 1911 C C . GLY A 1 247 ? -13.344 16.406 22.234 1 96.94 247 GLY A C 1
ATOM 1912 O O . GLY A 1 247 ? -13.5 17.078 21.219 1 96.94 247 GLY A O 1
ATOM 1913 N N . GLU A 1 248 ? -13.758 16.75 23.406 1 97.44 248 GLU A N 1
ATOM 1914 C CA . GLU A 1 248 ? -14.547 17.969 23.609 1 97.44 248 GLU A CA 1
ATOM 1915 C C . GLU A 1 248 ? -13.742 19.203 23.234 1 97.44 248 GLU A C 1
ATOM 1917 O O . GLU A 1 248 ? -14.266 20.125 22.594 1 97.44 248 GLU A O 1
ATOM 1922 N N . ARG A 1 249 ? -12.516 19.234 23.641 1 98.31 249 ARG A N 1
ATOM 1923 C CA . ARG A 1 249 ? -11.711 20.422 23.375 1 98.31 249 ARG A CA 1
ATOM 1924 C C . ARG A 1 249 ? -11.406 20.562 21.891 1 98.31 249 ARG A C 1
ATOM 1926 O O . ARG A 1 249 ? -11.375 21.688 21.359 1 98.31 249 ARG A O 1
ATOM 1933 N N . GLN A 1 250 ? -11.125 19.391 21.25 1 98.62 250 GLN A N 1
ATOM 1934 C CA . GLN A 1 250 ? -10.891 19.422 19.812 1 98.62 250 GLN A CA 1
ATOM 1935 C C . GLN A 1 250 ? -12.141 19.875 19.062 1 98.62 250 GLN A C 1
ATOM 1937 O O . GLN A 1 250 ? -12.055 20.672 18.125 1 98.62 250 GLN A O 1
ATOM 1942 N N . LEU A 1 251 ? -13.297 19.438 19.5 1 98.38 251 LEU A N 1
ATOM 1943 C CA . LEU A 1 251 ? -14.547 19.859 18.875 1 98.38 251 LEU A CA 1
ATOM 1944 C C . LEU A 1 251 ? -14.797 21.344 19.109 1 98.38 251 LEU A C 1
ATOM 1946 O O . LEU A 1 251 ? -15.297 22.031 18.219 1 98.38 251 LEU A O 1
ATOM 1950 N N . ALA A 1 252 ? -14.422 21.828 20.266 1 98.44 252 ALA A N 1
ATOM 1951 C CA . ALA A 1 252 ? -14.523 23.25 20.531 1 98.44 252 ALA A CA 1
ATOM 1952 C C . ALA A 1 252 ? -13.602 24.047 19.609 1 98.44 252 ALA A C 1
ATOM 1954 O O . ALA A 1 252 ? -13.953 25.141 19.172 1 98.44 252 ALA A O 1
ATOM 1955 N N . GLY A 1 253 ? -12.414 23.5 19.391 1 98.69 253 GLY A N 1
ATOM 1956 C CA . GLY A 1 253 ? -11.5 24.125 18.438 1 98.69 253 GLY A CA 1
ATOM 1957 C C . GLY A 1 253 ? -12.062 24.219 17.047 1 98.69 253 GLY A C 1
ATOM 1958 O O . GLY A 1 253 ? -11.961 25.25 16.391 1 98.69 253 GLY A O 1
ATOM 1959 N N . ILE A 1 254 ? -12.688 23.141 16.578 1 98.62 254 ILE A N 1
ATOM 1960 C CA . ILE A 1 254 ? -13.312 23.109 15.266 1 98.62 254 ILE A CA 1
ATOM 1961 C C . ILE A 1 254 ? -14.422 24.156 15.203 1 98.62 254 ILE A C 1
ATOM 1963 O O . ILE A 1 254 ? -14.523 24.906 14.234 1 98.62 254 ILE A O 1
ATOM 1967 N N . ALA A 1 255 ? -15.234 24.25 16.219 1 98.12 255 ALA A N 1
ATOM 1968 C CA . ALA A 1 255 ? -16.344 25.203 16.266 1 98.12 255 ALA A CA 1
ATOM 1969 C C . ALA A 1 255 ? -15.844 26.641 16.219 1 98.12 255 ALA A C 1
ATOM 1971 O O . ALA A 1 255 ? -16.391 27.469 15.5 1 98.12 255 ALA A O 1
ATOM 1972 N N . GLU A 1 256 ? -14.836 26.953 17.016 1 98.44 256 GLU A N 1
ATOM 1973 C CA . GLU A 1 256 ? -14.273 28.297 17.047 1 98.44 256 GLU A CA 1
ATOM 1974 C C . GLU A 1 256 ? -13.688 28.672 15.695 1 98.44 256 GLU A C 1
ATOM 1976 O O . GLU A 1 256 ? -13.883 29.797 15.219 1 98.44 256 GLU A O 1
ATOM 1981 N N . PHE A 1 257 ? -13.016 27.781 15.109 1 98.5 257 PHE A N 1
ATOM 1982 C CA . PHE A 1 257 ? -12.453 28.016 13.781 1 98.5 257 PHE A CA 1
ATOM 1983 C C . PHE A 1 257 ? -13.562 28.281 12.773 1 98.5 257 PHE A C 1
ATOM 1985 O O . PHE A 1 257 ? -13.484 29.25 12.008 1 98.5 257 PHE A O 1
ATOM 1992 N N . ALA A 1 258 ? -14.562 27.406 12.766 1 98 258 ALA A N 1
ATOM 1993 C CA . ALA A 1 258 ? -15.695 27.562 11.867 1 98 258 ALA A CA 1
ATOM 1994 C C . ALA A 1 258 ? -16.344 28.938 12.039 1 98 258 ALA A C 1
ATOM 1996 O O . ALA A 1 258 ? -16.578 29.641 11.055 1 98 258 ALA A O 1
ATOM 1997 N N . ARG A 1 259 ? -16.547 29.344 13.234 1 97.75 259 ARG A N 1
ATOM 1998 C CA . ARG A 1 259 ? -17.188 30.625 13.523 1 97.75 259 ARG A CA 1
ATOM 1999 C C . ARG A 1 259 ? -16.375 31.781 12.938 1 97.75 259 ARG A C 1
ATOM 2001 O O . ARG A 1 259 ? -16.938 32.719 12.375 1 97.75 259 ARG A O 1
ATOM 2008 N N . ARG A 1 260 ? -15.117 31.672 12.969 1 97.75 260 ARG A N 1
ATOM 2009 C CA . ARG A 1 260 ? -14.25 32.781 12.602 1 97.75 260 ARG A CA 1
ATOM 2010 C C . ARG A 1 260 ? -14.094 32.875 11.086 1 97.75 260 ARG A C 1
ATOM 2012 O O . ARG A 1 260 ? -13.93 33.969 10.539 1 97.75 260 ARG A O 1
ATOM 2019 N N . VAL A 1 261 ? -14.219 31.734 10.375 1 97.25 261 VAL A N 1
ATOM 2020 C CA . VAL A 1 261 ? -13.859 31.766 8.969 1 97.25 261 VAL A CA 1
ATOM 2021 C C . VAL A 1 261 ? -15.109 31.641 8.102 1 97.25 261 VAL A C 1
ATOM 2023 O O . VAL A 1 261 ? -15.031 31.703 6.875 1 97.25 261 VAL A O 1
ATOM 2026 N N . ALA A 1 262 ? -16.25 31.5 8.586 1 95.75 262 ALA A N 1
ATOM 2027 C CA . ALA A 1 262 ? -17.484 31.141 7.891 1 95.75 262 ALA A CA 1
ATOM 2028 C C . ALA A 1 262 ? -17.859 32.219 6.867 1 95.75 262 ALA A C 1
ATOM 2030 O O . ALA A 1 262 ? -18.375 31.906 5.789 1 95.75 262 ALA A O 1
ATOM 2031 N N . HIS A 1 263 ? -17.578 33.438 7.148 1 93.12 263 HIS A N 1
ATOM 2032 C CA . HIS A 1 263 ? -18.094 34.594 6.398 1 93.12 263 HIS A CA 1
ATOM 2033 C C . HIS A 1 263 ? -17.688 34.5 4.934 1 93.12 263 HIS A C 1
ATOM 2035 O O . HIS A 1 263 ? -18.359 35.062 4.062 1 93.12 263 HIS A O 1
ATOM 2041 N N . ASP A 1 264 ? -16.734 33.75 4.562 1 91.44 264 ASP A N 1
ATOM 2042 C CA . ASP A 1 264 ? -16.312 33.656 3.17 1 91.44 264 ASP A CA 1
ATOM 2043 C C . ASP A 1 264 ? -15.828 32.25 2.85 1 91.44 264 ASP A C 1
ATOM 2045 O O . ASP A 1 264 ? -14.953 32.062 2.002 1 91.44 264 ASP A O 1
ATOM 2049 N N . SER A 1 265 ? -16.359 31.234 3.557 1 93 265 SER A N 1
ATOM 2050 C CA . SER A 1 265 ? -15.805 29.906 3.404 1 93 265 SER A CA 1
ATOM 2051 C C . SER A 1 265 ? -16.828 28.938 2.836 1 93 265 SER A C 1
ATOM 2053 O O . SER A 1 265 ? -16.516 27.766 2.57 1 93 265 SER A O 1
ATOM 2055 N N . GLY A 1 266 ? -17.984 29.312 2.627 1 91.38 266 GLY A N 1
ATOM 2056 C CA . GLY A 1 266 ? -18.984 28.469 1.974 1 91.38 266 GLY A CA 1
ATOM 2057 C C . GLY A 1 266 ? -19.781 27.625 2.943 1 91.38 266 GLY A C 1
ATOM 2058 O O . GLY A 1 266 ? -20.359 26.609 2.551 1 91.38 266 GLY A O 1
ATOM 2059 N N . PHE A 1 267 ? -19.75 27.906 4.273 1 93.81 267 PHE A N 1
ATOM 2060 C CA . PHE A 1 267 ? -20.562 27.25 5.301 1 93.81 267 PHE A CA 1
ATOM 2061 C C . PHE A 1 267 ? -20.969 28.234 6.383 1 93.81 267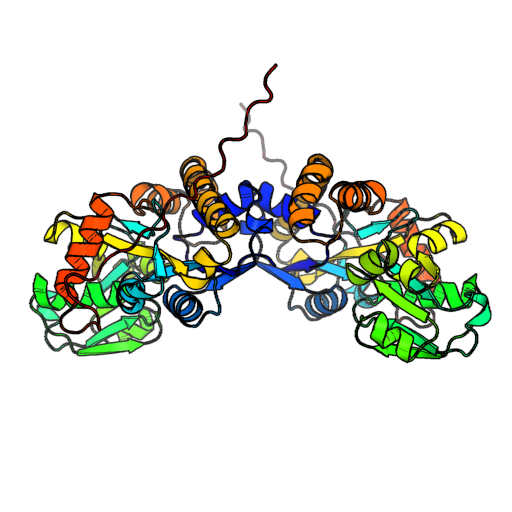 PHE A C 1
ATOM 2063 O O . PHE A 1 267 ? -20.406 29.328 6.48 1 93.81 267 PHE A O 1
ATOM 2070 N N . ALA A 1 268 ? -22.016 27.891 7.184 1 94.5 268 ALA A N 1
ATOM 2071 C CA . ALA A 1 268 ? -22.531 28.75 8.25 1 94.5 268 ALA A CA 1
ATOM 2072 C C . ALA A 1 268 ? -21.609 28.719 9.469 1 94.5 268 ALA A C 1
ATOM 2074 O O . ALA A 1 268 ? -20.938 27.719 9.727 1 94.5 268 ALA A O 1
ATOM 2075 N N . PRO A 1 269 ? -21.5 29.859 10.172 1 94.12 269 PRO A N 1
ATOM 2076 C CA . PRO A 1 269 ? -20.672 29.891 11.375 1 94.12 269 PRO A CA 1
ATOM 2077 C C . PRO A 1 269 ? -21.062 28.844 12.406 1 94.12 269 PRO A C 1
ATOM 2079 O O . PRO A 1 269 ? -20.234 28.422 13.219 1 94.12 269 PRO A O 1
ATOM 2082 N N . ASP A 1 270 ? -22.344 28.375 12.32 1 93.38 270 ASP A N 1
ATOM 2083 C CA . ASP A 1 270 ? -22.812 27.359 13.258 1 93.38 270 ASP A CA 1
ATOM 2084 C C . ASP A 1 270 ? -23.062 26.031 12.555 1 93.38 270 ASP A C 1
ATOM 2086 O O . ASP A 1 270 ? -23.953 25.266 12.945 1 93.38 270 ASP A O 1
ATOM 2090 N N . VAL A 1 271 ? -22.281 25.844 11.5 1 93.44 271 VAL A N 1
ATOM 2091 C CA . VAL A 1 271 ? -22.391 24.594 10.758 1 93.44 271 VAL A CA 1
ATOM 2092 C C . VAL A 1 271 ? -22.312 23.406 11.727 1 93.44 271 VAL A C 1
ATOM 2094 O O . VAL A 1 271 ? -21.516 23.422 12.664 1 93.44 271 VAL A O 1
ATOM 2097 N N . ALA A 1 272 ? -23.141 22.406 11.578 1 89.75 272 ALA A N 1
ATOM 2098 C CA . ALA A 1 272 ? -23.25 21.266 12.484 1 89.75 272 ALA A CA 1
ATOM 2099 C C . ALA A 1 272 ? -22.141 20.25 12.219 1 89.75 272 ALA A C 1
ATOM 2101 O O . ALA A 1 272 ? -21.953 19.797 11.094 1 89.75 272 ALA A O 1
ATOM 2102 N N . VAL A 1 273 ? -21.375 20 13.188 1 93.44 273 VAL A N 1
ATOM 2103 C CA . VAL A 1 273 ? -20.422 18.891 13.148 1 93.44 273 VAL A CA 1
ATOM 2104 C C . VAL A 1 273 ? -21.125 17.594 13.523 1 93.44 273 VAL A C 1
ATOM 2106 O O . VAL A 1 273 ? -21.672 17.469 14.633 1 93.44 273 VAL A O 1
ATOM 2109 N N . ARG A 1 274 ? -21.172 16.656 12.609 1 95.19 274 ARG A N 1
ATOM 2110 C CA . ARG A 1 274 ? -21.906 15.406 12.812 1 95.19 274 ARG A CA 1
ATOM 2111 C C . ARG A 1 274 ? -20.953 14.227 12.992 1 95.19 274 ARG A C 1
ATOM 2113 O O . ARG A 1 274 ? -20.172 13.922 12.102 1 95.19 274 ARG A O 1
ATOM 2120 N N . LEU A 1 275 ? -21.047 13.602 14.133 1 96.81 275 LEU A N 1
ATOM 2121 C CA . LEU A 1 275 ? -20.219 12.445 14.438 1 96.81 275 LEU A CA 1
ATOM 2122 C C . LEU A 1 275 ? -20.953 11.148 14.102 1 96.81 275 LEU A C 1
ATOM 2124 O O . LEU A 1 275 ? -22.172 11.062 14.273 1 96.81 275 LEU A O 1
ATOM 2128 N N . LEU A 1 276 ? -20.203 10.219 13.617 1 96.12 276 LEU A N 1
ATOM 2129 C CA . LEU A 1 276 ? -20.75 8.875 13.445 1 96.12 276 LEU A CA 1
ATOM 2130 C C . LEU A 1 276 ? -21.266 8.32 14.766 1 96.12 276 LEU A C 1
ATOM 2132 O O . LEU A 1 276 ? -20.578 8.414 15.789 1 96.12 276 LEU A O 1
ATOM 2136 N N . GLU A 1 277 ? -22.453 7.844 14.766 1 89.69 277 GLU A N 1
ATOM 2137 C CA . GLU A 1 277 ? -23.031 7.23 15.961 1 89.69 277 GLU A CA 1
ATOM 2138 C C . GLU A 1 277 ? -22.609 5.77 16.094 1 89.69 277 GLU A C 1
ATOM 2140 O O . GLU A 1 277 ? -22.5 5.059 15.086 1 89.69 277 GLU A O 1
ATOM 2145 N N . PRO A 1 278 ? -22.234 5.402 17.281 1 79.5 278 PRO A N 1
ATOM 2146 C CA . PRO A 1 278 ? -21.844 4 17.469 1 79.5 278 PRO A CA 1
ATOM 2147 C C . PRO A 1 278 ? -22.922 3.025 16.984 1 79.5 278 PRO A C 1
ATOM 2149 O O . PRO A 1 278 ? -24.109 3.289 17.125 1 79.5 278 PRO A O 1
ATOM 2152 N N . VAL A 1 279 ? -22.516 2.141 16.172 1 68.75 279 VAL A N 1
ATOM 2153 C CA . VAL A 1 279 ? -23.438 1.069 15.766 1 68.75 279 VAL A CA 1
ATOM 2154 C C . VAL A 1 279 ? -23.688 0.144 16.953 1 68.75 279 VAL A C 1
ATOM 2156 O O . VAL A 1 279 ? -22.75 -0.266 17.641 1 68.75 279 VAL A O 1
ATOM 2159 N N . ALA A 1 280 ? -24.922 0.02 17.344 1 52.31 280 ALA A N 1
ATOM 2160 C CA . ALA A 1 280 ? -25.266 -0.958 18.359 1 52.31 280 ALA A CA 1
ATOM 2161 C C . ALA A 1 280 ? -24.828 -2.361 17.969 1 52.31 280 ALA A C 1
ATOM 2163 O O . ALA A 1 280 ? -25.25 -2.883 16.938 1 52.31 280 ALA A O 1
ATOM 2164 N N . LEU A 1 281 ? -23.469 -2.654 18.078 1 48.81 281 LEU A N 1
ATOM 2165 C CA . LEU A 1 281 ? -23.219 -4.07 17.828 1 48.81 281 LEU A CA 1
ATOM 2166 C C . LEU A 1 281 ? -24.188 -4.941 18.625 1 48.81 281 LEU A C 1
ATOM 2168 O O . LEU A 1 281 ? -24.469 -4.641 19.797 1 48.81 281 LEU A O 1
ATOM 2172 N N . PRO A 1 282 ? -24.953 -5.805 18 1 43.72 282 PRO A N 1
ATOM 2173 C CA . PRO A 1 282 ? -25.781 -6.688 18.812 1 43.72 282 PRO A CA 1
ATOM 2174 C C . PRO A 1 282 ? -25.016 -7.352 19.953 1 43.72 282 PRO A C 1
ATOM 2176 O O . PRO A 1 282 ? -23.812 -7.629 19.812 1 43.72 282 PRO A O 1
ATOM 2179 N N . VAL A 1 283 ? -25.422 -7.078 21.203 1 40.59 283 VAL A N 1
ATOM 2180 C CA . VAL A 1 283 ? -24.906 -7.836 22.344 1 40.59 283 VAL A CA 1
ATOM 2181 C C . VAL A 1 283 ? -24.969 -9.328 22.031 1 40.59 283 VAL A C 1
ATOM 2183 O O . VAL A 1 283 ? -26.031 -9.852 21.672 1 40.59 283 VAL A O 1
ATOM 2186 N N . SER A 1 284 ? -23.984 -9.93 21.516 1 36.91 284 SER A N 1
ATOM 2187 C CA . SER A 1 284 ? -23.938 -11.383 21.422 1 36.91 284 SER A CA 1
ATOM 2188 C C . SER A 1 284 ? -24.609 -12.031 22.641 1 36.91 284 SER A C 1
ATOM 2190 O O . SER A 1 284 ? -24.266 -11.719 23.781 1 36.91 284 SER A O 1
ATOM 2192 N N . ALA A 1 285 ? -25.891 -12.555 22.547 1 38.75 285 ALA A N 1
ATOM 2193 C CA . ALA A 1 285 ? -26.5 -13.43 23.547 1 38.75 285 ALA A CA 1
ATOM 2194 C C . ALA A 1 285 ? -25.5 -14.492 24.016 1 38.75 285 ALA A C 1
ATOM 2196 O O . ALA A 1 285 ? -24.906 -15.188 23.188 1 38.75 285 ALA A O 1
ATOM 2197 N N . ALA A 1 286 ? -24.891 -14.367 25.219 1 39.19 286 ALA A N 1
ATOM 2198 C CA . ALA A 1 286 ? -24.188 -15.461 25.859 1 39.19 286 ALA A CA 1
ATOM 2199 C C . ALA A 1 286 ? -24.984 -16.75 25.781 1 39.19 286 ALA A C 1
ATOM 2201 O O . ALA A 1 286 ? -26.188 -16.766 26.062 1 39.19 286 ALA A O 1
ATOM 2202 N N . PRO A 1 287 ? -24.547 -17.703 25.078 1 30.3 287 PRO A N 1
ATOM 2203 C CA . PRO A 1 287 ? -25.375 -18.891 25.281 1 30.3 287 PRO A CA 1
ATOM 2204 C C . PRO A 1 287 ? -25.703 -19.141 26.75 1 30.3 287 PRO A C 1
ATOM 2206 O O . PRO A 1 287 ? -24.875 -18.875 27.625 1 30.3 287 PRO A O 1
ATOM 2209 N N . ALA A 1 288 ? -27.016 -19.062 27.047 1 35.78 288 ALA A N 1
ATOM 2210 C CA . ALA A 1 288 ? -27.422 -19.625 28.328 1 35.78 288 ALA A CA 1
ATOM 2211 C C . ALA A 1 288 ? -26.828 -21.016 28.531 1 35.78 288 ALA A C 1
ATOM 2213 O O . ALA A 1 288 ? -26.984 -21.891 27.688 1 35.78 288 ALA A O 1
ATOM 2214 N N . VAL A 1 289 ? -25.922 -20.984 29.531 1 27.14 289 VAL A N 1
ATOM 2215 C CA . VAL A 1 289 ? -25.609 -22.312 30.031 1 27.14 289 VAL A CA 1
ATOM 2216 C C . VAL A 1 289 ? -26.844 -22.922 30.672 1 27.14 289 VAL A C 1
ATOM 2218 O O . VAL A 1 289 ? -27.594 -22.234 31.375 1 27.14 289 VAL A O 1
ATOM 2221 N N . MET B 1 1 ? 17.016 6.457 -0.256 1 90 1 MET B N 1
ATOM 2222 C CA . MET B 1 1 ? 15.727 6.074 -0.829 1 90 1 MET B CA 1
ATOM 2223 C C . MET B 1 1 ? 15.383 4.629 -0.492 1 90 1 MET B C 1
ATOM 2225 O O . MET B 1 1 ? 16.266 3.771 -0.448 1 90 1 MET B O 1
ATOM 2229 N N . ARG B 1 2 ? 14.164 4.371 -0.215 1 96.56 2 ARG B N 1
ATOM 2230 C CA . ARG B 1 2 ? 13.695 3.012 0.025 1 96.56 2 ARG B CA 1
ATOM 2231 C C . ARG B 1 2 ? 13.875 2.143 -1.216 1 96.56 2 ARG B C 1
ATOM 2233 O O . ARG B 1 2 ? 13.758 2.629 -2.342 1 96.56 2 ARG B O 1
ATOM 2240 N N . PRO B 1 3 ? 14.203 0.834 -1.007 1 98.62 3 PRO B N 1
ATOM 2241 C CA . PRO B 1 3 ? 14.242 -0.054 -2.17 1 98.62 3 PRO B CA 1
ATOM 2242 C C . PRO B 1 3 ? 12.883 -0.227 -2.836 1 98.62 3 PRO B C 1
ATOM 2244 O O . PRO B 1 3 ? 11.867 -0.342 -2.146 1 98.62 3 PRO B O 1
ATOM 2247 N N . ARG B 1 4 ? 12.859 -0.106 -4.199 1 98.62 4 ARG B N 1
ATOM 2248 C CA . ARG B 1 4 ? 11.656 -0.39 -4.969 1 98.62 4 ARG B CA 1
ATOM 2249 C C . ARG B 1 4 ? 11.422 -1.893 -5.09 1 98.62 4 ARG B C 1
ATOM 2251 O O . ARG B 1 4 ? 12.172 -2.588 -5.777 1 98.62 4 ARG B O 1
ATOM 2258 N N . VAL B 1 5 ? 10.336 -2.4 -4.43 1 98.88 5 VAL B N 1
ATOM 2259 C CA . VAL B 1 5 ? 10.148 -3.836 -4.258 1 98.88 5 VAL B CA 1
ATOM 2260 C C . VAL B 1 5 ? 8.789 -4.25 -4.82 1 98.88 5 VAL B C 1
ATOM 2262 O O . VAL B 1 5 ? 7.785 -3.568 -4.602 1 98.88 5 VAL B O 1
ATOM 2265 N N . GLY B 1 6 ? 8.766 -5.336 -5.566 1 98.81 6 GLY B N 1
ATOM 2266 C CA . GLY B 1 6 ? 7.52 -5.844 -6.121 1 98.81 6 GLY B CA 1
ATOM 2267 C C . GLY B 1 6 ? 6.805 -6.812 -5.195 1 98.81 6 GLY B C 1
ATOM 2268 O O . GLY B 1 6 ? 7.434 -7.445 -4.344 1 98.81 6 GLY B O 1
ATOM 2269 N N . HIS B 1 7 ? 5.52 -6.922 -5.332 1 98.56 7 HIS B N 1
ATOM 2270 C CA . HIS B 1 7 ? 4.66 -7.867 -4.629 1 98.56 7 HIS B CA 1
ATOM 2271 C C . HIS B 1 7 ? 3.549 -8.383 -5.535 1 98.56 7 HIS B C 1
ATOM 2273 O O . HIS B 1 7 ? 2.795 -7.594 -6.109 1 98.56 7 HIS B O 1
ATOM 2279 N N . ILE B 1 8 ? 3.445 -9.672 -5.664 1 98 8 ILE B N 1
ATOM 2280 C CA . ILE B 1 8 ? 2.398 -10.258 -6.492 1 98 8 ILE B CA 1
ATOM 2281 C C . ILE B 1 8 ? 1.031 -9.984 -5.871 1 98 8 ILE B C 1
ATOM 2283 O O . ILE B 1 8 ? 0.798 -10.305 -4.699 1 98 8 ILE B O 1
ATOM 2287 N N . GLN B 1 9 ? 0.136 -9.477 -6.641 1 96.62 9 GLN B N 1
ATOM 2288 C CA . GLN B 1 9 ? -1.121 -8.977 -6.102 1 96.62 9 GLN B CA 1
ATOM 2289 C C . GLN B 1 9 ? -2.129 -10.102 -5.91 1 96.62 9 GLN B C 1
ATOM 2291 O O . GLN B 1 9 ? -3.242 -9.875 -5.43 1 96.62 9 GLN B O 1
ATOM 2296 N N . PHE B 1 10 ? -1.825 -11.383 -6.199 1 96.88 10 PHE B N 1
ATOM 2297 C CA . PHE B 1 10 ? -2.721 -12.531 -6.09 1 96.88 10 PHE B CA 1
ATOM 2298 C C . PHE B 1 10 ? -2.779 -13.031 -4.652 1 96.88 10 PHE B C 1
ATOM 2300 O O . PHE B 1 10 ? -1.896 -12.734 -3.846 1 96.88 10 PHE B O 1
ATOM 2307 N N . LEU B 1 11 ? -3.805 -13.883 -4.438 1 97.69 11 LEU B N 1
ATOM 2308 C CA . LEU B 1 11 ? -4.02 -14.469 -3.119 1 97.69 11 LEU B CA 1
ATOM 2309 C C . LEU B 1 11 ? -2.799 -15.266 -2.676 1 97.69 11 LEU B C 1
ATOM 2311 O O . LEU B 1 11 ? -2.498 -15.336 -1.481 1 97.69 11 LEU B O 1
ATOM 2315 N N . ASN B 1 12 ? -2.053 -15.789 -3.588 1 97.56 12 ASN B N 1
ATOM 2316 C CA . ASN B 1 12 ? -0.947 -16.672 -3.238 1 97.56 12 ASN B CA 1
ATOM 2317 C C . ASN B 1 12 ? 0.109 -15.945 -2.41 1 97.56 12 ASN B C 1
ATOM 2319 O O . ASN B 1 12 ? 0.828 -16.562 -1.628 1 97.56 12 ASN B O 1
ATOM 2323 N N . CYS B 1 13 ? 0.161 -14.586 -2.555 1 98.12 13 CYS B N 1
ATOM 2324 C CA . CYS B 1 13 ? 1.206 -13.844 -1.854 1 98.12 13 CYS B CA 1
ATOM 2325 C C . CYS B 1 13 ? 0.616 -12.992 -0.738 1 98.12 13 CYS B C 1
ATOM 2327 O O . CYS B 1 13 ? 1.329 -12.211 -0.105 1 98.12 13 CYS B O 1
ATOM 2329 N N . VAL B 1 14 ? -0.649 -13.172 -0.391 1 98.06 14 VAL B N 1
ATOM 2330 C CA . VAL B 1 14 ? -1.289 -12.438 0.694 1 98.06 14 VAL B CA 1
ATOM 2331 C C . VAL B 1 14 ? -0.599 -12.758 2.018 1 98.06 14 VAL B C 1
ATOM 2333 O O . VAL B 1 14 ? -0.371 -11.875 2.84 1 98.06 14 VAL B O 1
ATOM 2336 N N . PRO B 1 15 ? -0.173 -14.055 2.273 1 98.25 15 PRO B N 1
ATOM 2337 C CA . PRO B 1 15 ? 0.546 -14.336 3.52 1 98.25 15 PRO B CA 1
ATOM 2338 C C . PRO B 1 15 ? 1.84 -13.539 3.648 1 98.25 15 PRO B C 1
ATOM 2340 O O . PRO B 1 15 ? 2.178 -13.078 4.742 1 98.25 15 PRO B O 1
ATOM 2343 N N . LEU B 1 16 ? 2.531 -13.391 2.539 1 98.31 16 LEU B N 1
ATOM 2344 C CA . LEU B 1 16 ? 3.785 -12.641 2.576 1 98.31 16 LEU B CA 1
ATOM 2345 C C . LEU B 1 16 ? 3.531 -11.164 2.867 1 98.31 16 LEU B C 1
ATOM 2347 O O . LEU B 1 16 ? 4.293 -10.539 3.605 1 98.31 16 LEU B O 1
ATOM 2351 N N . TYR B 1 17 ? 2.486 -10.648 2.291 1 98 17 TYR B N 1
ATOM 2352 C CA . TYR B 1 17 ? 2.104 -9.273 2.592 1 98 17 TYR B CA 1
ATOM 2353 C C . TYR B 1 17 ? 1.761 -9.117 4.07 1 98 17 TYR B C 1
ATOM 2355 O O . TYR B 1 17 ? 2.174 -8.141 4.707 1 98 17 TYR B O 1
ATOM 2363 N N . TRP B 1 18 ? 0.993 -10.047 4.59 1 97.75 18 TRP B N 1
ATOM 2364 C CA . TRP B 1 18 ? 0.642 -10.094 6.004 1 97.75 18 TRP B CA 1
ATOM 2365 C C . TRP B 1 18 ? 1.893 -10.078 6.879 1 97.75 18 TRP B C 1
ATOM 2367 O O . TRP B 1 18 ? 1.989 -9.281 7.816 1 97.75 18 TRP B O 1
ATOM 2377 N N . GLY B 1 19 ? 2.807 -10.914 6.551 1 98.19 19 GLY B N 1
ATOM 2378 C CA . GLY B 1 19 ? 4.039 -10.953 7.324 1 98.19 19 GLY B CA 1
ATOM 2379 C C . GLY B 1 19 ? 4.812 -9.648 7.285 1 98.19 19 GLY B C 1
ATOM 2380 O O . GLY B 1 19 ? 5.309 -9.188 8.312 1 98.19 19 GLY B O 1
ATOM 2381 N N . LEU B 1 20 ? 4.957 -9.039 6.078 1 98.25 20 LEU B N 1
ATOM 2382 C CA . LEU B 1 20 ? 5.648 -7.758 5.945 1 98.25 20 LEU B CA 1
ATOM 2383 C C . LEU B 1 20 ? 4.973 -6.684 6.789 1 98.25 20 LEU B C 1
ATOM 2385 O O . LEU B 1 20 ? 5.648 -5.863 7.414 1 98.25 20 LEU B O 1
ATOM 2389 N N . ALA B 1 21 ? 3.656 -6.73 6.801 1 97.31 21 ALA B N 1
ATOM 2390 C CA . ALA B 1 21 ? 2.887 -5.766 7.578 1 97.31 21 ALA B CA 1
ATOM 2391 C C . ALA B 1 21 ? 3.08 -5.992 9.078 1 97.31 21 ALA B C 1
ATOM 2393 O O . ALA B 1 21 ? 3.441 -5.07 9.812 1 97.31 21 ALA B O 1
ATOM 2394 N N . ARG B 1 22 ? 3.008 -7.188 9.516 1 96.44 22 ARG B N 1
ATOM 2395 C CA . ARG B 1 22 ? 3.025 -7.555 10.922 1 96.44 22 ARG B CA 1
ATOM 2396 C C . ARG B 1 22 ? 4.398 -7.312 11.539 1 96.44 22 ARG B C 1
ATOM 2398 O O . ARG B 1 22 ? 4.508 -6.965 12.719 1 96.44 22 ARG B O 1
ATOM 2405 N N . THR B 1 23 ? 5.387 -7.426 10.727 1 96.62 23 THR B N 1
ATOM 2406 C CA . THR B 1 23 ? 6.742 -7.266 11.242 1 96.62 23 THR B CA 1
ATOM 2407 C C . THR B 1 23 ? 7.156 -5.797 11.227 1 96.62 23 THR B C 1
ATOM 2409 O O . THR B 1 23 ? 8.195 -5.434 11.797 1 96.62 23 THR B O 1
ATOM 2412 N N . GLY B 1 24 ? 6.395 -4.934 10.586 1 95.5 24 GLY B N 1
ATOM 2413 C CA . GLY B 1 24 ? 6.742 -3.527 10.453 1 95.5 24 GLY B CA 1
ATOM 2414 C C . GLY B 1 24 ? 7.629 -3.244 9.25 1 95.5 24 GLY B C 1
ATOM 2415 O O . GLY B 1 24 ? 7.934 -2.084 8.961 1 95.5 24 GLY B O 1
ATOM 2416 N N . ASN B 1 25 ? 7.953 -4.266 8.477 1 97.19 25 ASN B N 1
ATOM 2417 C CA . ASN B 1 25 ? 8.93 -4.129 7.402 1 97.19 25 ASN B CA 1
ATOM 2418 C C . ASN B 1 25 ? 8.336 -3.406 6.195 1 97.19 25 ASN B C 1
ATOM 2420 O O . ASN B 1 25 ? 9.07 -2.947 5.32 1 97.19 25 ASN B O 1
A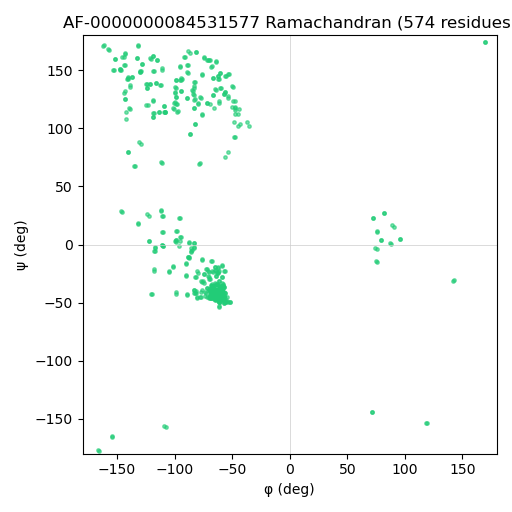TOM 2424 N N . LEU B 1 26 ? 7.031 -3.24 6.164 1 96.5 26 LEU B N 1
ATOM 2425 C CA . LEU B 1 26 ? 6.414 -2.523 5.055 1 96.5 26 LEU B CA 1
ATOM 2426 C C . LEU B 1 26 ? 6.914 -1.085 4.988 1 96.5 26 LEU B C 1
ATOM 2428 O O . LEU B 1 26 ? 7.027 -0.51 3.904 1 96.5 26 LEU B O 1
ATOM 2432 N N . LEU B 1 27 ? 7.25 -0.501 6.18 1 95.88 27 LEU B N 1
ATOM 2433 C CA . LEU B 1 27 ? 7.695 0.886 6.234 1 95.88 27 LEU B CA 1
ATOM 2434 C C . LEU B 1 27 ? 9.055 1.047 5.566 1 95.88 27 LEU B C 1
ATOM 2436 O O . LEU B 1 27 ? 9.469 2.164 5.25 1 95.88 27 LEU B O 1
ATOM 2440 N N . ASP B 1 28 ? 9.766 -0.095 5.309 1 97.56 28 ASP B N 1
ATOM 2441 C CA . ASP B 1 28 ? 11.117 -0.046 4.777 1 97.56 28 ASP B CA 1
ATOM 2442 C C . ASP B 1 28 ? 11.133 -0.271 3.268 1 97.56 28 ASP B C 1
ATOM 2444 O O . ASP B 1 28 ? 12.195 -0.332 2.65 1 97.56 28 ASP B O 1
ATOM 2448 N N . LEU B 1 29 ? 9.906 -0.389 2.686 1 98.12 29 LEU B N 1
ATOM 2449 C CA . LEU B 1 29 ? 9.828 -0.75 1.273 1 98.12 29 LEU B CA 1
ATOM 2450 C C . LEU B 1 29 ? 9.023 0.282 0.491 1 98.12 29 LEU B C 1
ATOM 2452 O O . LEU B 1 29 ? 8.023 0.811 0.995 1 98.12 29 LEU B O 1
ATOM 2456 N N . ASP B 1 30 ? 9.516 0.605 -0.667 1 97.81 30 ASP B N 1
ATOM 2457 C CA . ASP B 1 30 ? 8.641 1.167 -1.691 1 97.81 30 ASP B CA 1
ATOM 2458 C C . ASP B 1 30 ? 7.977 0.064 -2.51 1 97.81 30 ASP B C 1
ATOM 2460 O O . ASP B 1 30 ? 8.547 -0.423 -3.488 1 97.81 30 ASP B O 1
ATOM 2464 N N . LEU B 1 31 ? 6.781 -0.272 -2.086 1 97.88 31 LEU B N 1
ATOM 2465 C CA . LEU B 1 31 ? 6.172 -1.515 -2.545 1 97.88 31 LEU B CA 1
ATOM 2466 C C . LEU B 1 31 ? 5.266 -1.266 -3.746 1 97.88 31 LEU B C 1
ATOM 2468 O O . LEU B 1 31 ? 4.438 -0.349 -3.725 1 97.88 31 LEU B O 1
ATOM 2472 N N . THR B 1 32 ? 5.387 -2.066 -4.801 1 98 32 THR B N 1
ATOM 2473 C CA . THR B 1 32 ? 4.535 -2.057 -5.984 1 98 32 THR B CA 1
ATOM 2474 C C . THR B 1 32 ? 3.83 -3.4 -6.156 1 98 32 THR B C 1
ATOM 2476 O O . THR B 1 32 ? 4.48 -4.445 -6.199 1 98 32 THR B O 1
ATOM 2479 N N . LYS B 1 33 ? 2.533 -3.332 -6.219 1 97.44 33 LYS B N 1
ATOM 2480 C CA . LYS B 1 33 ? 1.764 -4.547 -6.461 1 97.44 33 LYS B CA 1
ATOM 2481 C C . LYS B 1 33 ? 1.358 -4.66 -7.93 1 97.44 33 LYS B C 1
ATOM 2483 O O . LYS B 1 33 ? 0.906 -3.684 -8.531 1 97.44 33 LYS B O 1
ATOM 2488 N N . ASP B 1 34 ? 1.516 -5.824 -8.5 1 97.5 34 ASP B N 1
ATOM 2489 C CA . ASP B 1 34 ? 1.104 -6.078 -9.875 1 97.5 34 ASP B CA 1
ATOM 2490 C C . ASP B 1 34 ? 1.068 -7.574 -10.172 1 97.5 34 ASP B C 1
ATOM 2492 O O . ASP B 1 34 ? 1.237 -8.398 -9.266 1 97.5 34 ASP B O 1
ATOM 2496 N N . THR B 1 35 ? 0.762 -7.934 -11.406 1 95.75 35 THR B N 1
ATOM 2497 C CA . THR B 1 35 ? 0.776 -9.328 -11.844 1 95.75 35 THR B CA 1
ATOM 2498 C C . THR B 1 35 ? 2.207 -9.82 -12.023 1 95.75 35 THR B C 1
ATOM 2500 O O . THR B 1 35 ? 3.137 -9.023 -12.156 1 95.75 35 THR B O 1
ATOM 2503 N N . PRO B 1 36 ? 2.381 -11.148 -12.031 1 95.25 36 PRO B N 1
ATOM 2504 C CA . PRO B 1 36 ? 3.73 -11.695 -12.203 1 95.25 36 PRO B CA 1
ATOM 2505 C C . PRO B 1 36 ? 4.406 -11.203 -13.484 1 95.25 36 PRO B C 1
ATOM 2507 O O . PRO B 1 36 ? 5.586 -10.844 -13.469 1 95.25 36 PRO B O 1
ATOM 2510 N N . GLU B 1 37 ? 3.697 -11.141 -14.547 1 95.12 37 GLU B N 1
ATOM 2511 C CA . GLU B 1 37 ? 4.289 -10.75 -15.82 1 95.12 37 GLU B CA 1
ATOM 2512 C C . GLU B 1 37 ? 4.734 -9.289 -15.789 1 95.12 37 GLU B C 1
ATOM 2514 O O . GLU B 1 37 ? 5.84 -8.961 -16.234 1 95.12 37 GLU B O 1
ATOM 2519 N N . LYS B 1 38 ? 3.855 -8.453 -15.258 1 97.19 38 LYS B N 1
ATOM 2520 C CA . LYS B 1 38 ? 4.188 -7.031 -15.211 1 97.19 38 LYS B CA 1
ATOM 2521 C C . LYS B 1 38 ? 5.336 -6.766 -14.242 1 97.19 38 LYS B C 1
ATOM 2523 O O . LYS B 1 38 ? 6.203 -5.93 -14.516 1 97.19 38 LYS B O 1
ATOM 2528 N N . LEU B 1 39 ? 5.328 -7.438 -13.102 1 98.25 39 LEU B N 1
ATOM 2529 C CA . LEU B 1 39 ? 6.422 -7.297 -12.148 1 98.25 39 LEU B CA 1
ATOM 2530 C C . LEU B 1 39 ? 7.742 -7.754 -12.758 1 98.25 39 LEU B C 1
ATOM 2532 O O . LEU B 1 39 ? 8.789 -7.156 -12.508 1 98.25 39 LEU B O 1
ATOM 2536 N N . SER B 1 40 ? 7.684 -8.797 -13.547 1 98.31 40 SER B N 1
ATOM 2537 C CA . SER B 1 40 ? 8.875 -9.266 -14.242 1 98.31 40 SER B CA 1
ATOM 2538 C C . SER B 1 40 ? 9.43 -8.195 -15.18 1 98.31 40 SER B C 1
ATOM 2540 O O . SER B 1 40 ? 10.633 -7.934 -15.188 1 98.31 40 SER B O 1
ATOM 2542 N N . ASP B 1 41 ? 8.516 -7.566 -15.961 1 98.38 41 ASP B N 1
ATOM 2543 C CA . ASP B 1 41 ? 8.93 -6.5 -16.875 1 98.38 41 ASP B CA 1
ATOM 2544 C C . ASP B 1 41 ? 9.562 -5.344 -16.094 1 98.38 41 ASP B C 1
ATOM 2546 O O . ASP B 1 41 ? 10.594 -4.805 -16.516 1 98.38 41 ASP B O 1
ATOM 2550 N N . GLN B 1 42 ? 8.953 -5.004 -14.961 1 98.62 42 GLN B N 1
ATOM 2551 C CA . GLN B 1 42 ? 9.422 -3.885 -14.148 1 98.62 42 GLN B CA 1
ATOM 2552 C C . GLN B 1 42 ? 10.789 -4.18 -13.539 1 98.62 42 GLN B C 1
ATOM 2554 O O . GLN B 1 42 ? 11.625 -3.281 -13.414 1 98.62 42 GLN B O 1
ATOM 2559 N N . LEU B 1 43 ? 11.039 -5.418 -13.141 1 98.69 43 LEU B N 1
ATOM 2560 C CA . LEU B 1 43 ? 12.344 -5.777 -12.594 1 98.69 43 LEU B CA 1
ATOM 2561 C C . LEU B 1 43 ? 13.414 -5.746 -13.68 1 98.69 43 LEU B C 1
ATOM 2563 O O . LEU B 1 43 ? 14.492 -5.176 -13.477 1 98.69 43 LEU B O 1
ATOM 2567 N N . VAL B 1 44 ? 13.109 -6.273 -14.852 1 98.25 44 VAL B N 1
ATOM 2568 C CA . VAL B 1 44 ? 14.07 -6.395 -15.945 1 98.25 44 VAL B CA 1
ATOM 2569 C C . VAL B 1 44 ? 14.414 -5.012 -16.484 1 98.25 44 VAL B C 1
ATOM 2571 O O . VAL B 1 44 ? 15.57 -4.738 -16.828 1 98.25 44 VAL B O 1
ATOM 2574 N N . ASP B 1 45 ? 13.414 -4.16 -16.547 1 98.19 45 ASP B N 1
ATOM 2575 C CA . ASP B 1 45 ? 13.664 -2.857 -17.156 1 98.19 45 ASP B CA 1
ATOM 2576 C C . ASP B 1 45 ? 14.227 -1.871 -16.141 1 98.19 45 ASP B C 1
ATOM 2578 O O . ASP B 1 45 ? 14.516 -0.721 -16.484 1 98.19 45 ASP B O 1
ATOM 2582 N N . GLY B 1 46 ? 14.281 -2.273 -14.898 1 98.19 46 GLY B N 1
ATOM 2583 C CA . GLY B 1 46 ? 14.945 -1.462 -13.891 1 98.19 46 GLY B CA 1
ATOM 2584 C C . GLY B 1 46 ? 13.992 -0.575 -13.109 1 98.19 46 GLY B C 1
ATOM 2585 O O . GLY B 1 46 ? 14.414 0.203 -12.258 1 98.19 46 GLY B O 1
ATOM 2586 N N . SER B 1 47 ? 12.742 -0.702 -13.344 1 98.5 47 SER B N 1
ATOM 2587 C CA . SER B 1 47 ? 11.734 0.054 -12.602 1 98.5 47 SER B CA 1
ATOM 2588 C C . SER B 1 47 ? 11.586 -0.474 -11.172 1 98.5 47 SER B C 1
ATOM 2590 O O . SER B 1 47 ? 11.102 0.235 -10.289 1 98.5 47 SER B O 1
ATOM 2592 N N . LEU B 1 48 ? 11.992 -1.719 -10.898 1 98.81 48 LEU B N 1
ATOM 2593 C CA . LEU B 1 48 ? 12.086 -2.322 -9.57 1 98.81 48 LEU B CA 1
ATOM 2594 C C . LEU B 1 48 ? 13.531 -2.713 -9.258 1 98.81 48 LEU B C 1
ATOM 2596 O O . LEU B 1 48 ? 14.312 -2.992 -10.172 1 98.81 48 LEU B O 1
ATOM 2600 N N . ASP B 1 49 ? 13.867 -2.668 -7.977 1 98.88 49 ASP B N 1
ATOM 2601 C CA . ASP B 1 49 ? 15.18 -3.127 -7.516 1 98.88 49 ASP B CA 1
ATOM 2602 C C . ASP B 1 49 ? 15.148 -4.613 -7.172 1 98.88 49 ASP B C 1
ATOM 2604 O O . ASP B 1 49 ? 16.094 -5.348 -7.48 1 98.88 49 ASP B O 1
ATOM 2608 N N . ILE B 1 50 ? 14.094 -5.066 -6.496 1 98.88 50 ILE B N 1
ATOM 2609 C CA . ILE B 1 50 ? 13.898 -6.422 -5.996 1 98.88 50 ILE B CA 1
ATOM 2610 C C . ILE B 1 50 ? 12.438 -6.836 -6.176 1 98.88 50 ILE B C 1
ATOM 2612 O O . ILE B 1 50 ? 11.531 -6.016 -6.023 1 98.88 50 ILE B O 1
ATOM 2616 N N . GLY B 1 51 ? 12.219 -8.031 -6.469 1 98.69 51 GLY B N 1
ATOM 2617 C CA . GLY B 1 51 ? 10.836 -8.5 -6.473 1 98.69 51 GLY B CA 1
ATOM 2618 C C . GLY B 1 51 ? 10.672 -9.875 -7.082 1 98.69 51 GLY B C 1
ATOM 2619 O O . GLY B 1 51 ? 11.641 -10.469 -7.555 1 98.69 51 GLY B O 1
ATOM 2620 N N . PRO B 1 52 ? 9.445 -10.352 -6.98 1 98.5 52 PRO B N 1
ATOM 2621 C CA . PRO B 1 52 ? 9.164 -11.625 -7.645 1 98.5 52 PRO B CA 1
ATOM 2622 C C . PRO B 1 52 ? 9.234 -11.531 -9.172 1 98.5 52 PRO B C 1
ATOM 2624 O O . PRO B 1 52 ? 8.844 -10.508 -9.742 1 98.5 52 PRO B O 1
ATOM 2627 N N . ILE B 1 53 ? 9.719 -12.547 -9.719 1 98.44 53 ILE B N 1
ATOM 2628 C CA . ILE B 1 53 ? 9.836 -12.68 -11.172 1 98.44 53 ILE B CA 1
ATOM 2629 C C . ILE B 1 53 ? 9.5 -14.109 -11.586 1 98.44 53 ILE B C 1
ATOM 2631 O O . ILE B 1 53 ? 9.875 -15.07 -10.898 1 98.44 53 ILE B O 1
ATOM 2635 N N . THR B 1 54 ? 8.828 -14.211 -12.719 1 97.75 54 THR B N 1
ATOM 2636 C CA . THR B 1 54 ? 8.508 -15.539 -13.211 1 97.75 54 THR B CA 1
ATOM 2637 C C . THR B 1 54 ? 9.781 -16.344 -13.477 1 97.75 54 THR B C 1
ATOM 2639 O O . THR B 1 54 ? 10.797 -15.781 -13.906 1 97.75 54 THR B O 1
ATOM 2642 N N . CYS B 1 55 ? 9.688 -17.609 -13.273 1 97.69 55 CYS B N 1
ATOM 2643 C CA . CYS B 1 55 ? 10.859 -18.469 -13.43 1 97.69 55 CYS B CA 1
ATOM 2644 C C . CYS B 1 55 ? 11.438 -18.344 -14.836 1 97.69 55 CYS B C 1
ATOM 2646 O O . CYS B 1 55 ? 12.648 -18.188 -15.008 1 97.69 55 CYS B O 1
ATOM 2648 N N . VAL B 1 56 ? 10.625 -18.359 -15.883 1 97.06 56 VAL B N 1
ATOM 2649 C CA . VAL B 1 56 ? 11.078 -18.281 -17.266 1 97.06 56 VAL B CA 1
ATOM 2650 C C . VAL B 1 56 ? 11.805 -16.969 -17.516 1 97.06 56 VAL B C 1
ATOM 2652 O O . VAL B 1 56 ? 12.852 -16.938 -18.156 1 97.06 56 VAL B O 1
ATOM 2655 N N . GLU B 1 57 ? 11.273 -15.859 -16.938 1 97.06 57 GLU B N 1
ATOM 2656 C CA . GLU B 1 57 ? 11.898 -14.562 -17.156 1 97.06 57 GLU B CA 1
ATOM 2657 C C . GLU B 1 57 ? 13.219 -14.438 -16.406 1 97.06 57 GLU B C 1
ATOM 2659 O O . GLU B 1 57 ? 14.156 -13.805 -16.891 1 97.06 57 GLU B O 1
ATOM 2664 N N . TYR B 1 58 ? 13.242 -15 -15.242 1 98.25 58 TYR B N 1
ATOM 2665 C CA . TYR B 1 58 ? 14.539 -15.039 -14.578 1 98.25 58 TYR B CA 1
ATOM 2666 C C . TYR B 1 58 ? 15.57 -15.742 -15.445 1 98.25 58 TYR B C 1
ATOM 2668 O O . TYR B 1 58 ? 16.672 -15.227 -15.664 1 98.25 58 TYR B O 1
ATOM 2676 N N . LEU B 1 59 ? 15.203 -16.922 -15.93 1 98.12 59 LEU B N 1
ATOM 2677 C CA . LEU B 1 59 ? 16.125 -17.703 -16.734 1 98.12 59 LEU B CA 1
ATOM 2678 C C . LEU B 1 59 ? 16.594 -16.938 -17.953 1 98.12 59 LEU B C 1
ATOM 2680 O O . LEU B 1 59 ? 17.766 -17 -18.344 1 98.12 59 LEU B O 1
ATOM 2684 N N . ARG B 1 60 ? 15.727 -16.125 -18.531 1 97.19 60 ARG B N 1
ATOM 2685 C CA . ARG B 1 60 ? 16.047 -15.312 -19.703 1 97.19 60 ARG B CA 1
ATOM 2686 C C . ARG B 1 60 ? 17 -14.172 -19.344 1 97.19 60 ARG B C 1
ATOM 2688 O O . ARG B 1 60 ? 17.688 -13.641 -20.203 1 97.19 60 ARG B O 1
ATOM 2695 N N . ASN B 1 61 ? 16.984 -13.828 -18.078 1 97.62 61 ASN B N 1
ATOM 2696 C CA . ASN B 1 61 ? 17.719 -12.648 -17.656 1 97.62 61 ASN B CA 1
ATOM 2697 C C . ASN B 1 61 ? 18.719 -12.992 -16.547 1 97.62 61 ASN B C 1
ATOM 2699 O O . ASN B 1 61 ? 19.078 -12.133 -15.734 1 97.62 61 ASN B O 1
ATOM 2703 N N . ALA B 1 62 ? 19.172 -14.25 -16.5 1 97.25 62 ALA B N 1
ATOM 2704 C CA . ALA B 1 62 ? 19.953 -14.805 -15.398 1 97.25 62 ALA B CA 1
ATOM 2705 C C . ALA B 1 62 ? 21.281 -14.062 -15.25 1 97.25 62 ALA B C 1
ATOM 2707 O O . ALA B 1 62 ? 21.859 -14.016 -14.164 1 97.25 62 ALA B O 1
ATOM 2708 N N . ASP B 1 63 ? 21.75 -13.438 -16.281 1 95.94 63 ASP B N 1
ATOM 2709 C CA . ASP B 1 63 ? 23.031 -12.742 -16.25 1 95.94 63 ASP B CA 1
ATOM 2710 C C . ASP B 1 63 ? 22.922 -11.438 -15.461 1 95.94 63 ASP B C 1
ATOM 2712 O O . ASP B 1 63 ? 23.922 -10.961 -14.898 1 95.94 63 ASP B O 1
ATOM 2716 N N . ASP B 1 64 ? 21.766 -10.867 -15.375 1 97.5 64 ASP B N 1
ATOM 2717 C CA . ASP B 1 64 ? 21.609 -9.531 -14.805 1 97.5 64 ASP B CA 1
ATOM 2718 C C . ASP B 1 64 ? 20.875 -9.594 -13.469 1 97.5 64 ASP B C 1
ATOM 2720 O O . ASP B 1 64 ? 20.656 -8.562 -12.82 1 97.5 64 ASP B O 1
ATOM 2724 N N . LEU B 1 65 ? 20.484 -10.789 -13.031 1 98.62 65 LEU B N 1
ATOM 2725 C CA . LEU B 1 65 ? 19.688 -10.938 -11.828 1 98.62 65 LEU B CA 1
ATOM 2726 C C . LEU B 1 65 ? 20.297 -11.969 -10.883 1 98.62 65 LEU B C 1
ATOM 2728 O O . LEU B 1 65 ? 20.984 -12.891 -11.336 1 98.62 65 LEU B O 1
ATOM 2732 N N . LEU B 1 66 ? 20.094 -11.758 -9.617 1 98.56 66 LEU B N 1
ATOM 2733 C CA . LEU B 1 66 ? 20.391 -12.734 -8.586 1 98.56 66 LEU B CA 1
ATOM 2734 C C . LEU B 1 66 ? 19.125 -13.172 -7.859 1 98.56 66 LEU B C 1
ATOM 2736 O O . LEU B 1 66 ? 18.25 -12.352 -7.586 1 98.56 66 LEU B O 1
ATOM 2740 N N . ILE B 1 67 ? 19.062 -14.445 -7.59 1 98.75 67 ILE B N 1
ATOM 2741 C CA . ILE B 1 67 ? 17.922 -14.969 -6.848 1 98.75 67 ILE B CA 1
ATOM 2742 C C . ILE B 1 67 ? 18.172 -14.812 -5.348 1 98.75 67 ILE B C 1
ATOM 2744 O O . ILE B 1 67 ? 19.266 -15.07 -4.859 1 98.75 67 ILE B O 1
ATOM 2748 N N . LEU B 1 68 ? 17.172 -14.305 -4.621 1 98.62 68 LEU B N 1
ATOM 2749 C CA . LEU B 1 68 ? 17.188 -14.359 -3.162 1 98.62 68 LEU B CA 1
ATOM 2750 C C . LEU B 1 68 ? 16.953 -15.781 -2.67 1 98.62 68 LEU B C 1
ATOM 2752 O O . LEU B 1 68 ? 15.93 -16.391 -2.979 1 98.62 68 LEU B O 1
ATOM 2756 N N . PRO B 1 69 ? 17.875 -16.328 -1.906 1 97.81 69 PRO B N 1
ATOM 2757 C CA . PRO B 1 69 ? 17.734 -17.719 -1.465 1 97.81 69 PRO B CA 1
ATOM 2758 C C . PRO B 1 69 ? 16.578 -17.906 -0.485 1 97.81 69 PRO B C 1
ATOM 2760 O O . PRO B 1 69 ? 16.172 -16.953 0.192 1 97.81 69 PRO B O 1
ATOM 2763 N N . ASP B 1 70 ? 16.016 -19.125 -0.454 1 97.88 70 ASP B N 1
ATOM 2764 C CA . ASP B 1 70 ? 15.109 -19.641 0.561 1 97.88 70 ASP B CA 1
ATOM 2765 C C . ASP B 1 70 ? 13.703 -19.062 0.396 1 97.88 70 ASP B C 1
ATOM 2767 O O . ASP B 1 70 ? 12.852 -19.234 1.271 1 97.88 70 ASP B O 1
ATOM 2771 N N . ILE B 1 71 ? 13.469 -18.406 -0.703 1 98.5 71 ILE B N 1
ATOM 2772 C CA . ILE B 1 71 ? 12.117 -17.906 -0.9 1 98.5 71 ILE B CA 1
ATOM 2773 C C . ILE B 1 71 ? 11.734 -18.016 -2.373 1 98.5 71 ILE B C 1
ATOM 2775 O O . ILE B 1 71 ? 12.516 -17.656 -3.256 1 98.5 71 ILE B O 1
ATOM 2779 N N . ALA B 1 72 ? 10.633 -18.516 -2.654 1 98.56 72 ALA B N 1
ATOM 2780 C CA . ALA B 1 72 ? 10.031 -18.703 -3.975 1 98.56 72 ALA B CA 1
ATOM 2781 C C . ALA B 1 72 ? 8.531 -18.938 -3.867 1 98.56 72 ALA B C 1
ATOM 2783 O O . ALA B 1 72 ? 7.977 -18.953 -2.766 1 98.56 72 ALA B O 1
ATOM 2784 N N . VAL B 1 73 ? 7.883 -18.938 -4.965 1 98.19 73 VAL B N 1
ATOM 2785 C CA . VAL B 1 73 ? 6.504 -19.422 -5.062 1 98.19 73 VAL B CA 1
ATOM 2786 C C . VAL B 1 73 ? 6.457 -20.688 -5.914 1 98.19 73 VAL B C 1
ATOM 2788 O O . VAL B 1 73 ? 6.77 -20.656 -7.105 1 98.19 73 VAL B O 1
ATOM 2791 N N . GLY B 1 74 ? 6.129 -21.734 -5.309 1 98.56 74 GLY B N 1
ATOM 2792 C CA . GLY B 1 74 ? 6.043 -23.016 -6.012 1 98.56 74 GLY B CA 1
ATOM 2793 C C . GLY B 1 74 ? 5.094 -24 -5.355 1 98.56 74 GLY B C 1
ATOM 2794 O O . GLY B 1 74 ? 4.176 -23.594 -4.633 1 98.56 74 GLY B O 1
ATOM 2795 N N . SER B 1 75 ? 5.25 -25.25 -5.797 1 98.81 75 SER B N 1
ATOM 2796 C CA . SER B 1 75 ? 4.469 -26.344 -5.227 1 98.81 75 SER B CA 1
ATOM 2797 C C . SER B 1 75 ? 5.203 -27.672 -5.352 1 98.81 75 SER B C 1
ATOM 2799 O O . SER B 1 75 ? 6.055 -27.828 -6.227 1 98.81 75 SER B O 1
ATOM 2801 N N . ASP B 1 76 ? 4.984 -28.562 -4.441 1 98.62 76 ASP B N 1
ATOM 2802 C CA . ASP B 1 76 ? 5.398 -29.969 -4.512 1 98.62 76 ASP B CA 1
ATOM 2803 C C . ASP B 1 76 ? 4.188 -30.891 -4.633 1 98.62 76 ASP B C 1
ATOM 2805 O O . ASP B 1 76 ? 3.934 -31.703 -3.748 1 98.62 76 ASP B O 1
ATOM 2809 N N . GLY B 1 77 ? 3.555 -30.891 -5.738 1 98.38 77 GLY B N 1
ATOM 2810 C CA . GLY B 1 77 ? 2.25 -31.469 -6.012 1 98.38 77 GLY B CA 1
ATOM 2811 C C . GLY B 1 77 ? 1.222 -30.438 -6.445 1 98.38 77 GLY B C 1
ATOM 2812 O O . GLY B 1 77 ? 1.565 -29.438 -7.082 1 98.38 77 GLY B O 1
ATOM 2813 N N . PRO B 1 78 ? -0.063 -30.734 -6.188 1 98.5 78 PRO B N 1
ATOM 2814 C CA . PRO B 1 78 ? -1.104 -29.797 -6.613 1 98.5 78 PRO B CA 1
ATOM 2815 C C . PRO B 1 78 ? -0.903 -28.391 -6.043 1 98.5 78 PRO B C 1
ATOM 2817 O O . PRO B 1 78 ? -0.67 -28.234 -4.844 1 98.5 78 PRO B O 1
ATOM 2820 N N . VAL B 1 79 ? -0.976 -27.344 -6.922 1 98.5 79 VAL B N 1
ATOM 2821 C CA . VAL B 1 79 ? -0.738 -25.969 -6.523 1 98.5 79 VAL B CA 1
ATOM 2822 C C . VAL B 1 79 ? -2.07 -25.234 -6.352 1 98.5 79 VAL B C 1
ATOM 2824 O O . VAL B 1 79 ? -2.131 -24.188 -5.727 1 98.5 79 VAL B O 1
ATOM 2827 N N . MET B 1 80 ? -3.131 -25.75 -6.914 1 97.88 80 MET B N 1
ATOM 2828 C CA . MET B 1 80 ? -4.516 -25.312 -6.781 1 97.88 80 MET B CA 1
ATOM 2829 C C . MET B 1 80 ? -4.758 -24.031 -7.586 1 97.88 80 MET B C 1
ATOM 2831 O O . MET B 1 80 ? -5.902 -23.656 -7.832 1 97.88 80 MET B O 1
ATOM 2835 N N . SER B 1 81 ? -3.686 -23.344 -8.023 1 97.88 81 SER B N 1
ATOM 2836 C CA . SER B 1 81 ? -3.914 -22.031 -8.609 1 97.88 81 SER B CA 1
ATOM 2837 C C . SER B 1 81 ? -3.172 -21.875 -9.938 1 97.88 81 SER B C 1
ATOM 2839 O O . SER B 1 81 ? -2.895 -20.766 -10.375 1 97.88 81 SER B O 1
ATOM 2841 N N . CYS B 1 82 ? -2.756 -22.891 -10.57 1 98.12 82 CYS B N 1
ATOM 2842 C CA . CYS B 1 82 ? -2.219 -22.953 -11.93 1 98.12 82 CYS B CA 1
ATOM 2843 C C . CYS B 1 82 ? -2.742 -24.188 -12.656 1 98.12 82 CYS B C 1
ATOM 2845 O O . CYS B 1 82 ? -2.422 -25.312 -12.281 1 98.12 82 CYS B O 1
ATOM 2847 N N . HIS B 1 83 ? -3.543 -23.906 -13.805 1 97.75 83 HIS B N 1
ATOM 2848 C CA . HIS B 1 83 ? -4.309 -25.031 -14.344 1 97.75 83 HIS B CA 1
ATOM 2849 C C . HIS B 1 83 ? -4.371 -24.969 -15.867 1 97.75 83 HIS B C 1
ATOM 2851 O O . HIS B 1 83 ? -4.254 -23.891 -16.453 1 97.75 83 HIS B O 1
ATOM 2857 N N . ILE B 1 84 ? -4.543 -26.109 -16.406 1 98.44 84 ILE B N 1
ATOM 2858 C CA . ILE B 1 84 ? -5.238 -26.266 -17.672 1 98.44 84 ILE B CA 1
ATOM 2859 C C . ILE B 1 84 ? -6.695 -26.641 -17.422 1 98.44 84 ILE B C 1
ATOM 2861 O O . ILE B 1 84 ? -6.977 -27.672 -16.812 1 98.44 84 ILE B O 1
ATOM 2865 N N . VAL B 1 85 ? -7.605 -25.75 -17.797 1 98.38 85 VAL B N 1
ATOM 2866 C CA . VAL B 1 85 ? -9.031 -26.062 -17.734 1 98.38 85 VAL B CA 1
ATOM 2867 C C . VAL B 1 85 ? -9.539 -26.484 -19.109 1 98.38 85 VAL B C 1
ATOM 2869 O O . VAL B 1 85 ? -9.375 -25.734 -20.094 1 98.38 85 VAL B O 1
ATOM 2872 N N . SER B 1 86 ? -10.188 -27.625 -19.188 1 98.56 86 SER B N 1
ATOM 2873 C CA . SER B 1 86 ? -10.414 -28.172 -20.516 1 98.56 86 SER B CA 1
ATOM 2874 C C . SER B 1 86 ? -11.828 -28.719 -20.656 1 98.56 86 SER B C 1
ATOM 2876 O O . SER B 1 86 ? -12.359 -29.328 -19.734 1 98.56 86 SER B O 1
ATOM 2878 N N . LYS B 1 87 ? -12.406 -28.562 -21.859 1 98 87 LYS B N 1
ATOM 2879 C CA . LYS B 1 87 ? -13.703 -29.125 -22.219 1 98 87 LYS B CA 1
ATOM 2880 C C . LYS B 1 87 ? -13.586 -30.594 -22.594 1 98 87 LYS B C 1
ATOM 2882 O O . LYS B 1 87 ? -14.57 -31.344 -22.531 1 98 87 LYS B O 1
ATOM 2887 N N . VAL B 1 88 ? -12.469 -31.016 -22.984 1 98.12 88 VAL B N 1
ATOM 2888 C CA . VAL B 1 88 ? -12.219 -32.344 -23.531 1 98.12 88 VAL B CA 1
ATOM 2889 C C . VAL B 1 88 ? -10.977 -32.938 -22.859 1 98.12 88 VAL B C 1
ATOM 2891 O O . VAL B 1 88 ? -10.203 -32.25 -22.219 1 98.12 88 VAL B O 1
ATOM 2894 N N . PRO B 1 89 ? -10.828 -34.281 -22.938 1 98 89 PRO B N 1
ATOM 2895 C CA . PRO B 1 89 ? -9.562 -34.844 -22.469 1 98 89 PRO B CA 1
ATOM 2896 C C . PRO B 1 89 ? -8.344 -34.188 -23.109 1 98 89 PRO B C 1
ATOM 2898 O O . PRO B 1 89 ? -8.391 -33.812 -24.297 1 98 89 PRO B O 1
ATOM 2901 N N . LEU B 1 90 ? -7.262 -34.094 -22.375 1 98.75 90 LEU B N 1
ATOM 2902 C CA . LEU B 1 90 ? -6.074 -33.406 -22.875 1 98.75 90 LEU B CA 1
ATOM 2903 C C . LEU B 1 90 ? -5.574 -34.031 -24.156 1 98.75 90 LEU B C 1
ATOM 2905 O O . LEU B 1 90 ? -5.086 -33.312 -25.047 1 98.75 90 LEU B O 1
ATOM 2909 N N . ALA B 1 91 ? -5.73 -35.281 -24.281 1 97.81 91 ALA B N 1
ATOM 2910 C CA . ALA B 1 91 ? -5.258 -36.031 -25.453 1 97.81 91 ALA B CA 1
ATOM 2911 C C . ALA B 1 91 ? -6.008 -35.594 -26.703 1 97.81 91 ALA B C 1
ATOM 2913 O O . ALA B 1 91 ? -5.531 -35.812 -27.828 1 97.81 91 ALA B O 1
ATOM 2914 N N . ASP B 1 92 ? -7.105 -35 -26.578 1 98.38 92 ASP B N 1
ATOM 2915 C CA . ASP B 1 92 ? -7.945 -34.625 -27.719 1 98.38 92 ASP B CA 1
ATOM 2916 C C . ASP B 1 92 ? -7.676 -33.188 -28.125 1 98.38 92 ASP B C 1
ATOM 2918 O O . ASP B 1 92 ? -8.336 -32.656 -29.031 1 98.38 92 ASP B O 1
ATOM 2922 N N . LEU B 1 93 ? -6.672 -32.562 -27.516 1 98.75 93 LEU B N 1
ATOM 2923 C CA . LEU B 1 93 ? -6.445 -31.141 -27.75 1 98.75 93 LEU B CA 1
ATOM 2924 C C . LEU B 1 93 ? -5.547 -30.922 -28.953 1 98.75 93 LEU B C 1
ATOM 2926 O O . LEU B 1 93 ? -5.219 -29.797 -29.297 1 98.75 93 LEU B O 1
ATOM 2930 N N . ASP B 1 94 ? -5.152 -32.031 -29.625 1 98.56 94 ASP B N 1
ATOM 2931 C CA . ASP B 1 94 ? -4.281 -31.875 -30.797 1 98.56 94 ASP B CA 1
ATOM 2932 C C . ASP B 1 94 ? -4.965 -31.062 -31.891 1 98.56 94 ASP B C 1
ATOM 2934 O O . ASP B 1 94 ? -6.059 -31.406 -32.344 1 98.56 94 ASP B O 1
ATOM 2938 N N . GLY B 1 95 ? -4.312 -30 -32.281 1 98.38 95 GLY B N 1
ATOM 2939 C CA . GLY B 1 95 ? -4.836 -29.125 -33.312 1 98.38 95 GLY B CA 1
ATOM 2940 C C . GLY B 1 95 ? -5.98 -28.25 -32.844 1 98.38 95 GLY B C 1
ATOM 2941 O O . GLY B 1 95 ? -6.461 -27.391 -33.594 1 98.38 95 GLY B O 1
ATOM 2942 N N . ARG B 1 96 ? -6.395 -28.406 -31.672 1 98.44 96 ARG B N 1
ATOM 2943 C CA . ARG B 1 96 ? -7.496 -27.609 -31.141 1 98.44 96 ARG B CA 1
ATOM 2944 C C . ARG B 1 96 ? -6.984 -26.312 -30.516 1 98.44 96 ARG B C 1
ATOM 2946 O O . ARG B 1 96 ? -5.781 -26.156 -30.281 1 98.44 96 ARG B O 1
ATOM 2953 N N . ARG B 1 97 ? -7.93 -25.422 -30.281 1 98.69 97 ARG B N 1
ATOM 2954 C CA . ARG B 1 97 ? -7.551 -24.109 -29.766 1 98.69 97 ARG B CA 1
ATOM 2955 C C . ARG B 1 97 ? -7.402 -24.156 -28.25 1 98.69 97 ARG B C 1
ATOM 2957 O O . ARG B 1 97 ? -8.281 -24.656 -27.547 1 98.69 97 ARG B O 1
ATOM 2964 N N . VAL B 1 98 ? -6.324 -23.672 -27.781 1 98.62 98 VAL B N 1
ATOM 2965 C CA . VAL B 1 98 ? -6.055 -23.547 -26.344 1 98.62 98 VAL B CA 1
ATOM 2966 C C . VAL B 1 98 ? -5.715 -22.094 -26.016 1 98.62 98 VAL B C 1
ATOM 2968 O O . VAL B 1 98 ? -4.793 -21.516 -26.609 1 98.62 98 VAL B O 1
ATOM 2971 N N . ALA B 1 99 ? -6.504 -21.453 -25.141 1 98.38 99 ALA B N 1
ATOM 2972 C CA . ALA B 1 99 ? -6.293 -20.062 -24.719 1 98.38 99 ALA B CA 1
ATOM 2973 C C . ALA B 1 99 ? -5.25 -19.984 -23.609 1 98.38 99 ALA B C 1
ATOM 2975 O O . ALA B 1 99 ? -5.34 -20.703 -22.609 1 98.38 99 ALA B O 1
ATOM 2976 N N . LEU B 1 100 ? -4.258 -19.219 -23.812 1 97.81 100 LEU B N 1
ATOM 2977 C CA . LEU B 1 100 ? -3.201 -18.969 -22.844 1 97.81 100 LEU B CA 1
ATOM 2978 C C . LEU B 1 100 ? -3.406 -17.625 -22.156 1 97.81 100 LEU B C 1
ATOM 2980 O O . LEU B 1 100 ? -3.391 -16.578 -22.797 1 97.81 100 LEU B O 1
ATOM 2984 N N . GLY B 1 101 ? -3.611 -17.656 -20.844 1 94.69 101 GLY B N 1
ATOM 2985 C CA . GLY B 1 101 ? -3.766 -16.422 -20.094 1 94.69 101 GLY B CA 1
ATOM 2986 C C . GLY B 1 101 ? -2.533 -15.539 -20.141 1 94.69 101 GLY B C 1
ATOM 2987 O O . GLY B 1 101 ? -1.409 -16.031 -20 1 94.69 101 GLY B O 1
ATOM 2988 N N . SER B 1 102 ? -2.703 -14.25 -20.203 1 85.38 102 SER B N 1
ATOM 2989 C CA . SER B 1 102 ? -1.635 -13.297 -20.5 1 85.38 102 SER B CA 1
ATOM 2990 C C . SER B 1 102 ? -0.878 -12.922 -19.219 1 85.38 102 SER B C 1
ATOM 2992 O O . SER B 1 102 ? 0.161 -12.266 -19.281 1 85.38 102 SER B O 1
ATOM 2994 N N . THR B 1 103 ? -1.254 -13.398 -18.016 1 82.12 103 THR B N 1
ATOM 2995 C CA . THR B 1 103 ? -0.653 -12.938 -16.781 1 82.12 103 THR B CA 1
ATOM 2996 C C . THR B 1 103 ? 0.467 -13.875 -16.328 1 82.12 103 THR B C 1
ATOM 2998 O O . THR B 1 103 ? 1.034 -13.703 -15.25 1 82.12 103 THR B O 1
ATOM 3001 N N . SER B 1 104 ? 0.748 -14.945 -17.031 1 83.38 104 SER B N 1
ATOM 3002 C CA . SER B 1 104 ? 1.738 -15.859 -16.484 1 83.38 104 SER B CA 1
ATOM 3003 C C . SER B 1 104 ? 2.623 -16.438 -17.578 1 83.38 104 SER B C 1
ATOM 3005 O O . SER B 1 104 ? 2.141 -17.172 -18.453 1 83.38 104 SER B O 1
ATOM 3007 N N . ARG B 1 105 ? 3.818 -16.125 -17.562 1 87.38 105 ARG B N 1
ATOM 3008 C CA . ARG B 1 105 ? 4.77 -16.609 -18.562 1 87.38 105 ARG B CA 1
ATOM 3009 C C . ARG B 1 105 ? 5.254 -18.016 -18.219 1 87.38 105 ARG B C 1
ATOM 3011 O O . ARG B 1 105 ? 5.191 -18.922 -19.062 1 87.38 105 ARG B O 1
ATOM 3018 N N . THR B 1 106 ? 5.473 -18.234 -16.969 1 95.81 106 THR B N 1
ATOM 3019 C CA . THR B 1 106 ? 6.016 -19.531 -16.578 1 95.81 106 THR B CA 1
ATOM 3020 C C . THR B 1 106 ? 4.957 -20.625 -16.688 1 95.81 106 THR B C 1
ATOM 3022 O O . THR B 1 106 ? 5.215 -21.688 -17.266 1 95.81 106 THR B O 1
ATOM 3025 N N . SER B 1 107 ? 3.783 -20.359 -16.234 1 96.81 107 SER B N 1
ATOM 3026 C CA . SER B 1 107 ? 2.736 -21.375 -16.25 1 96.81 107 SER B CA 1
ATOM 3027 C C . SER B 1 107 ? 2.305 -21.719 -17.672 1 96.81 107 SER B C 1
ATOM 3029 O O . SER B 1 107 ? 1.967 -22.859 -17.969 1 96.81 107 SER B O 1
ATOM 3031 N N . VAL B 1 108 ? 2.318 -20.734 -18.547 1 96.94 108 VAL B N 1
ATOM 3032 C CA . VAL B 1 108 ? 1.995 -20.953 -19.953 1 96.94 108 VAL B CA 1
ATOM 3033 C C . VAL B 1 108 ? 3.053 -21.859 -20.578 1 96.94 108 VAL B C 1
ATOM 3035 O O . VAL B 1 108 ? 2.723 -22.797 -21.312 1 96.94 108 VAL B O 1
ATOM 3038 N N . ARG B 1 109 ? 4.293 -21.594 -20.281 1 97.56 109 ARG B N 1
ATOM 3039 C CA . ARG B 1 109 ? 5.371 -22.422 -20.828 1 97.56 109 ARG B CA 1
ATOM 3040 C C . ARG B 1 109 ? 5.293 -23.844 -20.297 1 97.56 109 ARG B C 1
ATOM 3042 O O . ARG B 1 109 ? 5.52 -24.797 -21.047 1 97.56 109 ARG B O 1
ATOM 3049 N N . LEU B 1 110 ? 5.008 -23.953 -19.031 1 98.56 110 LEU B N 1
ATOM 3050 C CA . LEU B 1 110 ? 4.855 -25.281 -18.438 1 98.56 110 LEU B CA 1
ATOM 3051 C C . LEU B 1 110 ? 3.697 -26.031 -19.078 1 98.56 110 LEU B C 1
ATOM 3053 O O . LEU B 1 110 ? 3.824 -27.219 -19.406 1 98.56 110 LEU B O 1
ATOM 3057 N N . ALA B 1 111 ? 2.58 -25.344 -19.266 1 98.62 111 ALA B N 1
ATOM 3058 C CA . ALA B 1 111 ? 1.411 -25.969 -19.891 1 98.62 111 ALA B CA 1
ATOM 3059 C C . ALA B 1 111 ? 1.733 -26.484 -21.281 1 98.62 111 ALA B C 1
ATOM 3061 O O . ALA B 1 111 ? 1.374 -27.609 -21.641 1 98.62 111 ALA B O 1
ATOM 3062 N N . ARG B 1 112 ? 2.418 -25.625 -22.031 1 98.12 112 ARG B N 1
ATOM 3063 C CA . ARG B 1 112 ? 2.818 -26.047 -23.375 1 98.12 112 ARG B CA 1
ATOM 3064 C C . ARG B 1 112 ? 3.723 -27.281 -23.312 1 98.12 112 ARG B C 1
ATOM 3066 O O . ARG B 1 112 ? 3.533 -28.234 -24.078 1 98.12 112 ARG B O 1
ATOM 3073 N N . LEU B 1 113 ? 4.688 -27.234 -22.438 1 98.56 113 LEU B N 1
ATOM 3074 C CA . LEU B 1 113 ? 5.613 -28.344 -22.266 1 98.56 113 LEU B CA 1
ATOM 3075 C C . LEU B 1 113 ? 4.863 -29.641 -21.953 1 98.56 113 LEU B C 1
ATOM 3077 O O . LEU B 1 113 ? 5.094 -30.672 -22.578 1 98.56 113 LEU B O 1
ATOM 3081 N N . LEU B 1 114 ? 3.936 -29.547 -20.984 1 98.75 114 LEU B N 1
ATOM 3082 C CA . LEU B 1 114 ? 3.188 -30.719 -20.547 1 98.75 114 LEU B CA 1
ATOM 3083 C C . LEU B 1 114 ? 2.277 -31.234 -21.641 1 98.75 114 LEU B C 1
ATOM 3085 O O . LEU B 1 114 ? 2.191 -32.438 -21.875 1 98.75 114 LEU B O 1
ATOM 3089 N N . LEU B 1 115 ? 1.609 -30.344 -22.375 1 98.75 115 LEU B N 1
ATOM 3090 C CA . LEU B 1 115 ? 0.729 -30.75 -23.469 1 98.75 115 LEU B CA 1
ATOM 3091 C C . LEU B 1 115 ? 1.525 -31.391 -24.609 1 98.75 115 LEU B C 1
ATOM 3093 O O . LEU B 1 115 ? 1.161 -32.469 -25.094 1 98.75 115 LEU B O 1
ATOM 3097 N N . GLU B 1 116 ? 2.633 -30.812 -24.891 1 98.38 116 GLU B N 1
ATOM 3098 C CA . GLU B 1 116 ? 3.371 -31.234 -26.078 1 98.38 116 GLU B CA 1
ATOM 3099 C C . GLU B 1 116 ? 4.223 -32.469 -25.797 1 98.38 116 GLU B C 1
ATOM 3101 O O . GLU B 1 116 ? 4.25 -33.406 -26.594 1 98.38 116 GLU B O 1
ATOM 3106 N N . GLU B 1 117 ? 4.859 -32.469 -24.656 1 97.94 117 GLU B N 1
ATOM 3107 C CA . GLU B 1 117 ? 5.836 -33.531 -24.422 1 97.94 117 GLU B CA 1
ATOM 3108 C C . GLU B 1 117 ? 5.238 -34.656 -23.578 1 97.94 117 GLU B C 1
ATOM 3110 O O . GLU B 1 117 ? 5.512 -35.844 -23.812 1 97.94 117 GLU B O 1
ATOM 3115 N N . ARG B 1 118 ? 4.496 -34.312 -22.609 1 97.56 118 ARG B N 1
ATOM 3116 C CA . ARG B 1 118 ? 3.922 -35.344 -21.75 1 97.56 118 ARG B CA 1
ATOM 3117 C C . ARG B 1 118 ? 2.674 -35.969 -22.391 1 97.56 118 ARG B C 1
ATOM 3119 O O . ARG B 1 118 ? 2.529 -37.188 -22.438 1 97.56 118 ARG B O 1
ATOM 3126 N N . GLU B 1 119 ? 1.776 -35.125 -22.922 1 98.12 119 GLU B N 1
ATOM 3127 C CA . GLU B 1 119 ? 0.521 -35.594 -23.484 1 98.12 119 GLU B CA 1
ATOM 3128 C C . GLU B 1 119 ? 0.678 -35.906 -24.969 1 98.12 119 GLU B C 1
ATOM 3130 O O . GLU B 1 119 ? -0.122 -36.656 -25.547 1 98.12 119 GLU B O 1
ATOM 3135 N N . GLY B 1 120 ? 1.617 -35.25 -25.609 1 98.12 120 GLY B N 1
ATOM 3136 C CA . GLY B 1 120 ? 1.902 -35.562 -27 1 98.12 120 GLY B CA 1
ATOM 3137 C C . GLY B 1 120 ? 0.946 -34.875 -27.969 1 98.12 120 GLY B C 1
ATOM 3138 O O . GLY B 1 120 ? 0.625 -35.438 -29.016 1 98.12 120 GLY B O 1
ATOM 3139 N N . VAL B 1 121 ? 0.396 -33.75 -27.578 1 98.56 121 VAL B N 1
ATOM 3140 C CA . VAL B 1 121 ? -0.517 -33.031 -28.453 1 98.56 121 VAL B CA 1
ATOM 3141 C C . VAL B 1 121 ? 0.094 -31.672 -28.828 1 98.56 121 VAL B C 1
ATOM 3143 O O . VAL B 1 121 ? 0.983 -31.188 -28.125 1 98.56 121 VAL B O 1
ATOM 3146 N N . ARG B 1 122 ? -0.351 -31.094 -29.906 1 98.25 122 ARG B N 1
ATOM 3147 C CA . ARG B 1 122 ? 0.095 -29.781 -30.375 1 98.25 122 ARG B CA 1
ATOM 3148 C C . ARG B 1 122 ? -1.093 -28.875 -30.672 1 98.25 122 ARG B C 1
ATOM 3150 O O . ARG B 1 122 ? -1.481 -28.703 -31.828 1 98.25 122 ARG B O 1
ATOM 3157 N N . PRO B 1 123 ? -1.545 -28.219 -29.656 1 98.69 123 PRO B N 1
ATOM 3158 C CA . PRO B 1 123 ? -2.697 -27.328 -29.812 1 98.69 123 PRO B CA 1
ATOM 3159 C C . PRO B 1 123 ? -2.363 -26.062 -30.609 1 98.69 123 PRO B C 1
ATOM 3161 O O . PRO B 1 123 ? -1.187 -25.766 -30.828 1 98.69 123 PRO B O 1
ATOM 3164 N N . ASP B 1 124 ? -3.438 -25.406 -31.188 1 98.69 124 ASP B N 1
ATOM 3165 C CA . ASP B 1 124 ? -3.342 -24.047 -31.688 1 98.69 124 ASP B CA 1
ATOM 3166 C C . ASP B 1 124 ? -3.512 -23.031 -30.562 1 98.69 124 ASP B C 1
ATOM 3168 O O . ASP B 1 124 ? -4.637 -22.75 -30.141 1 98.69 124 ASP B O 1
ATOM 3172 N N . TYR B 1 125 ? -2.418 -22.453 -30.141 1 98.12 125 TYR B N 1
ATOM 3173 C CA . TYR B 1 125 ? -2.416 -21.609 -28.953 1 98.12 125 TYR B CA 1
ATOM 3174 C C . TYR B 1 125 ? -2.732 -20.156 -29.312 1 98.12 125 TYR B C 1
ATOM 3176 O O . TYR B 1 125 ? -2.336 -19.672 -30.375 1 98.12 125 TYR B O 1
ATOM 3184 N N . PHE B 1 126 ? -3.363 -19.422 -28.469 1 97.88 126 PHE B N 1
ATOM 3185 C CA . PHE B 1 126 ? -3.469 -17.969 -28.562 1 97.88 126 PHE B CA 1
ATOM 3186 C C . PHE B 1 126 ? -3.529 -17.344 -27.188 1 97.88 126 PHE B C 1
ATOM 3188 O O . PHE B 1 126 ? -3.996 -17.969 -26.219 1 97.88 126 PHE B O 1
ATOM 3195 N N . SER B 1 127 ? -3.049 -16.141 -27.078 1 96.69 127 SER B N 1
ATOM 3196 C CA . SER B 1 127 ? -3.016 -15.43 -25.812 1 96.69 127 SER B CA 1
ATOM 3197 C C . SER B 1 127 ? -4.191 -14.461 -25.688 1 96.69 127 SER B C 1
ATOM 3199 O O . SER B 1 127 ? -4.598 -13.844 -26.672 1 96.69 127 SER B O 1
ATOM 3201 N N . CYS B 1 128 ? -4.758 -14.344 -24.516 1 96.06 128 CYS B N 1
ATOM 3202 C CA . CYS B 1 128 ? -5.848 -13.406 -24.25 1 96.06 128 CYS B CA 1
ATOM 3203 C C . CYS B 1 128 ? -5.945 -13.086 -22.766 1 96.06 128 CYS B C 1
ATOM 3205 O O . CYS B 1 128 ? -5.242 -13.688 -21.938 1 96.06 128 CYS B O 1
ATOM 3207 N N . PRO B 1 129 ? -6.715 -12.07 -22.359 1 94.94 129 PRO B N 1
ATOM 3208 C CA . PRO B 1 129 ? -6.922 -11.797 -20.922 1 94.94 129 PRO B CA 1
ATOM 3209 C C . PRO B 1 129 ? -7.48 -13 -20.172 1 94.94 129 PRO B C 1
ATOM 3211 O O . PRO B 1 129 ? -8.273 -13.766 -20.719 1 94.94 129 PRO B O 1
ATOM 3214 N N . PRO B 1 130 ? -7.074 -13.195 -18.922 1 94.94 130 PRO B N 1
ATOM 3215 C CA . PRO B 1 130 ? -7.395 -14.406 -18.156 1 94.94 130 PRO B CA 1
ATOM 3216 C C . PRO B 1 130 ? -8.812 -14.391 -17.609 1 94.94 130 PRO B C 1
ATOM 3218 O O . PRO B 1 130 ? -9.008 -14.281 -16.391 1 94.94 130 PRO B O 1
ATOM 3221 N N . GLU B 1 131 ? -9.727 -14.5 -18.406 1 94.06 131 GLU B N 1
ATOM 3222 C CA . GLU B 1 131 ? -11.141 -14.664 -18.078 1 94.06 131 GLU B CA 1
ATOM 3223 C C . GLU B 1 131 ? -11.68 -15.984 -18.625 1 94.06 131 GLU B C 1
ATOM 3225 O O . GLU B 1 131 ? -11.914 -16.109 -19.828 1 94.06 131 GLU B O 1
ATOM 3230 N N . LEU B 1 132 ? -11.969 -16.906 -17.734 1 95.31 132 LEU B N 1
ATOM 3231 C CA . LEU B 1 132 ? -12.211 -18.297 -18.094 1 95.31 132 LEU B CA 1
ATOM 3232 C C . LEU B 1 132 ? -13.344 -18.406 -19.109 1 95.31 132 LEU B C 1
ATOM 3234 O O . LEU B 1 132 ? -13.203 -19.078 -20.141 1 95.31 132 LEU B O 1
ATOM 3238 N N . GLY B 1 133 ? -14.453 -17.719 -18.812 1 94.31 133 GLY B N 1
ATOM 3239 C CA . GLY B 1 133 ? -15.586 -17.797 -19.719 1 94.31 133 GLY B CA 1
ATOM 3240 C C . GLY B 1 133 ? -15.25 -17.328 -21.125 1 94.31 133 GLY B C 1
ATOM 3241 O O . GLY B 1 133 ? -15.586 -18 -22.109 1 94.31 133 GLY B O 1
ATOM 3242 N N . GLN B 1 134 ? -14.625 -16.234 -21.234 1 95.62 134 GLN B N 1
ATOM 3243 C CA . GLN B 1 134 ? -14.242 -15.672 -22.531 1 95.62 134 GLN B CA 1
ATOM 3244 C C . GLN B 1 134 ? -13.227 -16.562 -23.234 1 95.62 134 GLN B C 1
ATOM 3246 O O . GLN B 1 134 ? -13.281 -16.734 -24.453 1 95.62 134 GLN B O 1
ATOM 3251 N N . MET B 1 135 ? -12.336 -17.109 -22.453 1 96.5 135 MET B N 1
ATOM 3252 C CA . MET B 1 135 ? -11.32 -18 -23 1 96.5 135 MET B CA 1
ATOM 3253 C C . MET B 1 135 ? -11.953 -19.234 -23.625 1 96.5 135 MET B C 1
ATOM 3255 O O . MET B 1 135 ? -11.625 -19.594 -24.75 1 96.5 135 MET B O 1
ATOM 3259 N N . LEU B 1 136 ? -12.953 -19.75 -22.984 1 96.69 136 LEU B N 1
ATOM 3260 C CA . LEU B 1 136 ? -13.516 -21.031 -23.406 1 96.69 136 LEU B CA 1
ATOM 3261 C C . LEU B 1 136 ? -14.602 -20.812 -24.453 1 96.69 136 LEU B C 1
ATOM 3263 O O . LEU B 1 136 ? -15.047 -21.766 -25.094 1 96.69 136 LEU B O 1
ATOM 3267 N N . ALA B 1 137 ? -15 -19.578 -24.625 1 97.12 137 ALA B N 1
ATOM 3268 C CA . ALA B 1 137 ? -15.875 -19.266 -25.75 1 97.12 137 ALA B CA 1
ATOM 3269 C C . ALA B 1 137 ? -15.148 -19.438 -27.078 1 97.12 137 ALA B C 1
ATOM 3271 O O . ALA B 1 137 ? -15.766 -19.734 -28.094 1 97.12 137 ALA B O 1
ATOM 3272 N N . GLU B 1 138 ? -13.805 -19.359 -27 1 97.44 138 GLU B N 1
ATOM 3273 C CA . GLU B 1 138 ? -13.031 -19.359 -28.234 1 97.44 138 GLU B CA 1
ATOM 3274 C C . GLU B 1 138 ? -12.102 -20.578 -28.312 1 97.44 138 GLU B C 1
ATOM 3276 O O . GLU B 1 138 ? -11.422 -20.781 -29.312 1 97.44 138 GLU B O 1
ATOM 3281 N N . ALA B 1 139 ? -12.062 -21.359 -27.234 1 98.5 139 ALA B N 1
ATOM 3282 C CA . ALA B 1 139 ? -11.07 -22.422 -27.172 1 98.5 139 ALA B C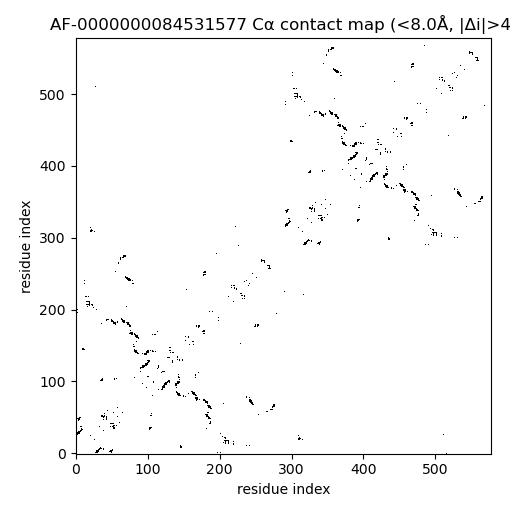A 1
ATOM 3283 C C . ALA B 1 139 ? -11.641 -23.656 -26.484 1 98.5 139 ALA B C 1
ATOM 3285 O O . ALA B 1 139 ? -12.688 -23.594 -25.828 1 98.5 139 ALA B O 1
ATOM 3286 N N . ASP B 1 140 ? -10.992 -24.719 -26.656 1 98.62 140 ASP B N 1
ATOM 3287 C CA . ASP B 1 140 ? -11.391 -25.969 -26.031 1 98.62 140 ASP B CA 1
ATOM 3288 C C . ASP B 1 140 ? -10.742 -26.141 -24.672 1 98.62 140 ASP B C 1
ATOM 3290 O O . ASP B 1 140 ? -11.164 -26.984 -23.875 1 98.62 140 ASP B O 1
ATOM 3294 N N . ALA B 1 141 ? -9.703 -25.359 -24.406 1 98.62 141 ALA B N 1
ATOM 3295 C CA . ALA B 1 141 ? -9.039 -25.359 -23.109 1 98.62 141 ALA B CA 1
ATOM 3296 C C . ALA B 1 141 ? -8.406 -24 -22.812 1 98.62 141 ALA B C 1
ATOM 3298 O O . ALA B 1 141 ? -8.242 -23.188 -23.719 1 98.62 141 ALA B O 1
ATOM 3299 N N . ALA B 1 142 ? -8.164 -23.75 -21.547 1 98.19 142 ALA B N 1
ATOM 3300 C CA . ALA B 1 142 ? -7.602 -22.484 -21.094 1 98.19 142 ALA B CA 1
ATOM 3301 C C . ALA B 1 142 ? -6.547 -22.703 -20 1 98.19 142 ALA B C 1
ATOM 3303 O O . ALA B 1 142 ? -6.723 -23.562 -19.125 1 98.19 142 ALA B O 1
ATOM 3304 N N . VAL B 1 143 ? -5.477 -22.016 -20.125 1 98.25 143 VAL B N 1
ATOM 3305 C CA . VAL B 1 143 ? -4.453 -22 -19.078 1 98.25 143 VAL B CA 1
ATOM 3306 C C . VAL B 1 143 ? -4.621 -20.75 -18.203 1 98.25 143 VAL B C 1
ATOM 3308 O O . VAL B 1 143 ? -4.602 -19.625 -18.719 1 98.25 143 VAL B O 1
ATOM 3311 N N . LEU B 1 144 ? -4.824 -20.969 -16.906 1 96.25 144 LEU B N 1
ATOM 3312 C CA . LEU B 1 144 ? -5.082 -19.906 -15.953 1 96.25 144 LEU B CA 1
ATOM 3313 C C . LEU B 1 144 ? -4.168 -20.016 -14.734 1 96.25 144 LEU B C 1
ATOM 3315 O O . LEU B 1 144 ? -3.799 -21.125 -14.344 1 96.25 144 LEU B O 1
ATOM 3319 N N . ILE B 1 145 ? -3.834 -18.844 -14.164 1 97.12 145 ILE B N 1
ATOM 3320 C CA . ILE B 1 145 ? -3.107 -18.844 -12.898 1 97.12 145 ILE B CA 1
ATOM 3321 C C . ILE B 1 145 ? -3.77 -17.891 -11.914 1 97.12 145 ILE B C 1
ATOM 3323 O O . ILE B 1 145 ? -4.664 -17.125 -12.289 1 97.12 145 ILE B O 1
ATOM 3327 N N . GLY B 1 146 ? -3.285 -17.953 -10.672 1 96.44 146 GLY B N 1
ATOM 3328 C CA . GLY B 1 146 ? -3.682 -16.984 -9.672 1 96.44 146 GLY B CA 1
ATOM 3329 C C . GLY B 1 146 ? -5.117 -17.156 -9.211 1 96.44 146 GLY B C 1
ATOM 3330 O O . GLY B 1 146 ? -5.609 -18.281 -9.094 1 96.44 146 GLY B O 1
ATOM 3331 N N . ASP B 1 147 ? -5.777 -16.031 -8.945 1 95.81 147 ASP B N 1
ATOM 3332 C CA . ASP B 1 147 ? -7.105 -16.047 -8.336 1 95.81 147 ASP B CA 1
ATOM 3333 C C . ASP B 1 147 ? -8.141 -16.641 -9.289 1 95.81 147 ASP B C 1
ATOM 3335 O O . ASP B 1 147 ? -8.992 -17.422 -8.875 1 95.81 147 ASP B O 1
ATOM 3339 N N . PRO B 1 148 ? -8.055 -16.344 -10.617 1 94.75 148 PRO B N 1
ATOM 3340 C CA . PRO B 1 148 ? -8.984 -16.984 -11.547 1 94.75 148 PRO B CA 1
ATOM 3341 C C . PRO B 1 148 ? -8.852 -18.5 -11.562 1 94.75 148 PRO B C 1
ATOM 3343 O O . PRO B 1 148 ? -9.859 -19.219 -11.617 1 94.75 148 PRO B O 1
ATOM 3346 N N . ALA B 1 149 ? -7.641 -19 -11.516 1 96.5 149 ALA B N 1
ATOM 3347 C CA . ALA B 1 149 ? -7.418 -20.438 -11.5 1 96.5 149 ALA B CA 1
ATOM 3348 C C . ALA B 1 149 ? -7.945 -21.062 -10.219 1 96.5 149 ALA B C 1
ATOM 3350 O O . ALA B 1 149 ? -8.5 -22.172 -10.242 1 96.5 149 ALA B O 1
ATOM 3351 N N . LEU B 1 150 ? -7.684 -20.375 -9.141 1 96.75 150 LEU B N 1
ATOM 3352 C CA . LEU B 1 150 ? -8.203 -20.859 -7.863 1 96.75 150 LEU B CA 1
ATOM 3353 C C . LEU B 1 150 ? -9.727 -20.953 -7.898 1 96.75 150 LEU B C 1
ATOM 3355 O O . LEU B 1 150 ? -10.297 -21.938 -7.422 1 96.75 150 LEU B O 1
ATOM 3359 N N . ARG B 1 151 ? -10.375 -19.953 -8.477 1 94.94 151 ARG B N 1
ATOM 3360 C CA . ARG B 1 151 ? -11.828 -19.969 -8.625 1 94.94 151 ARG B CA 1
ATOM 3361 C C . ARG B 1 151 ? -12.281 -21.125 -9.5 1 94.94 151 ARG B C 1
ATOM 3363 O O . ARG B 1 151 ? -13.266 -21.797 -9.18 1 94.94 151 ARG B O 1
ATOM 3370 N N . ALA B 1 152 ? -11.609 -21.359 -10.562 1 94.25 152 ALA B N 1
ATOM 3371 C CA . ALA B 1 152 ? -11.922 -22.484 -11.438 1 94.25 152 ALA B CA 1
ATOM 3372 C C . ALA B 1 152 ? -11.836 -23.812 -10.688 1 94.25 152 ALA B C 1
ATOM 3374 O O . ALA B 1 152 ? -12.711 -24.672 -10.812 1 94.25 152 ALA B O 1
ATOM 3375 N N . HIS B 1 153 ? -10.805 -23.938 -9.891 1 93.62 153 HIS B N 1
ATOM 3376 C CA . HIS B 1 153 ? -10.523 -25.156 -9.141 1 93.62 153 HIS B CA 1
ATOM 3377 C C . HIS B 1 153 ? -11.594 -25.422 -8.086 1 93.62 153 HIS B C 1
ATOM 3379 O O . HIS B 1 153 ? -11.953 -26.562 -7.828 1 93.62 153 HIS B O 1
ATOM 3385 N N . LEU B 1 154 ? -12.148 -24.344 -7.457 1 89.75 154 LEU B N 1
ATOM 3386 C CA . LEU B 1 154 ? -13.016 -24.484 -6.289 1 89.75 154 LEU B CA 1
ATOM 3387 C C . LEU B 1 154 ? -14.484 -24.484 -6.699 1 89.75 154 LEU B C 1
ATOM 3389 O O . LEU B 1 154 ? -15.359 -24.172 -5.887 1 89.75 154 LEU B O 1
ATOM 3393 N N . GLY B 1 155 ? -14.789 -24.797 -7.863 1 83 155 GLY B N 1
ATOM 3394 C CA . GLY B 1 155 ? -16.188 -25.016 -8.156 1 83 155 GLY B CA 1
ATOM 3395 C C . GLY B 1 155 ? -16.609 -24.516 -9.523 1 83 155 GLY B C 1
ATOM 3396 O O . GLY B 1 155 ? -17.406 -25.172 -10.211 1 83 155 GLY B O 1
ATOM 3397 N N . GLN B 1 156 ? -16.016 -23.531 -9.992 1 85.06 156 GLN B N 1
ATOM 3398 C CA . GLN B 1 156 ? -16.453 -22.922 -11.25 1 85.06 156 GLN B CA 1
ATOM 3399 C C . GLN B 1 156 ? -16.344 -23.906 -12.406 1 85.06 156 GLN B C 1
ATOM 3401 O O . GLN B 1 156 ? -17.25 -24 -13.234 1 85.06 156 GLN B O 1
ATOM 3406 N N . ALA B 1 157 ? -15.266 -24.625 -12.43 1 86.44 157 ALA B N 1
ATOM 3407 C CA . ALA B 1 157 ? -15.055 -25.562 -13.531 1 86.44 157 ALA B CA 1
ATOM 3408 C C . ALA B 1 157 ? -16.062 -26.703 -13.484 1 86.44 157 ALA B C 1
ATOM 3410 O O . ALA B 1 157 ? -16.609 -27.094 -14.516 1 86.44 157 ALA B O 1
ATOM 3411 N N . ALA B 1 158 ? -16.219 -27.219 -12.289 1 84.69 158 ALA B N 1
ATOM 3412 C CA . ALA B 1 158 ? -17.172 -28.312 -12.133 1 84.69 158 ALA B CA 1
ATOM 3413 C C . ALA B 1 158 ? -18.578 -27.891 -12.555 1 84.69 158 ALA B C 1
ATOM 3415 O O . ALA B 1 158 ? -19.297 -28.656 -13.203 1 84.69 158 ALA B O 1
ATOM 3416 N N . GLU B 1 159 ? -18.891 -26.719 -12.234 1 88.31 159 GLU B N 1
ATOM 3417 C CA . GLU B 1 159 ? -20.203 -26.188 -12.578 1 88.31 159 GLU B CA 1
ATOM 3418 C C . GLU B 1 159 ? -20.391 -26.094 -14.086 1 88.31 159 GLU B C 1
ATOM 3420 O O . GLU B 1 159 ? -21.516 -26.203 -14.594 1 88.31 159 GLU B O 1
ATOM 3425 N N . LEU B 1 160 ? -19.328 -25.953 -14.797 1 87.88 160 LEU B N 1
ATOM 3426 C CA . LEU B 1 160 ? -19.375 -25.781 -16.234 1 87.88 160 LEU B CA 1
ATOM 3427 C C . LEU B 1 160 ? -19.094 -27.109 -16.953 1 87.88 160 LEU B C 1
ATOM 3429 O O . LEU B 1 160 ? -18.984 -27.156 -18.172 1 87.88 160 LEU B O 1
ATOM 3433 N N . GLY B 1 161 ? -18.891 -28.219 -16.156 1 91.94 161 GLY B N 1
ATOM 3434 C CA . GLY B 1 161 ? -18.594 -29.516 -16.734 1 91.94 161 GLY B CA 1
ATOM 3435 C C . GLY B 1 161 ? -17.203 -29.609 -17.297 1 91.94 161 GLY B C 1
ATOM 3436 O O . GLY B 1 161 ? -16.953 -30.344 -18.25 1 91.94 161 GLY B O 1
ATOM 3437 N N . LEU B 1 162 ? -16.359 -28.75 -16.797 1 95.75 162 LEU B N 1
ATOM 3438 C CA . LEU B 1 162 ? -14.977 -28.703 -17.266 1 95.75 162 LEU B CA 1
ATOM 3439 C C . LEU B 1 162 ? -14.062 -29.531 -16.375 1 95.75 162 LEU B C 1
ATOM 3441 O O . LEU B 1 162 ? -14.406 -29.812 -15.227 1 95.75 162 LEU B O 1
ATOM 3445 N N . THR B 1 163 ? -13.023 -29.984 -16.969 1 97.31 163 THR B N 1
ATOM 3446 C CA . THR B 1 163 ? -12 -30.688 -16.203 1 97.31 163 THR B CA 1
ATOM 3447 C C . THR B 1 163 ? -10.828 -29.766 -15.891 1 97.31 163 THR B C 1
ATOM 3449 O 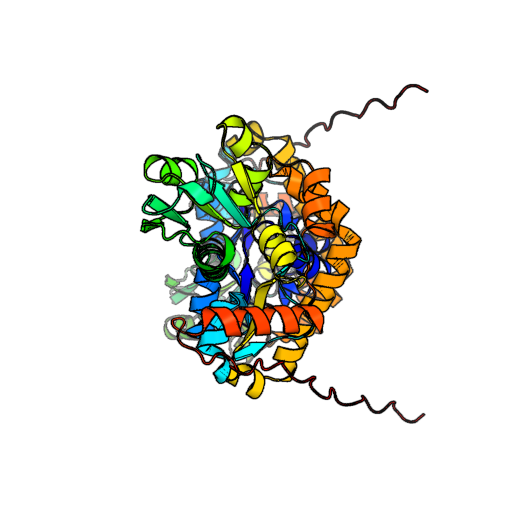O . THR B 1 163 ? -10.328 -29.078 -16.766 1 97.31 163 THR B O 1
ATOM 3452 N N . VAL B 1 164 ? -10.422 -29.75 -14.625 1 98.12 164 VAL B N 1
ATOM 3453 C CA . VAL B 1 164 ? -9.281 -28.953 -14.18 1 98.12 164 VAL B CA 1
ATOM 3454 C C . VAL B 1 164 ? -8.047 -29.844 -14.047 1 98.12 164 VAL B C 1
ATOM 3456 O O . VAL B 1 164 ? -8.086 -30.859 -13.359 1 98.12 164 VAL B O 1
ATOM 3459 N N . HIS B 1 165 ? -7 -29.516 -14.766 1 98.56 165 HIS B N 1
ATOM 3460 C CA . HIS B 1 165 ? -5.707 -30.188 -14.656 1 98.56 165 HIS B CA 1
ATOM 3461 C C . HIS B 1 165 ? -4.68 -29.281 -13.984 1 98.56 165 HIS B C 1
ATOM 3463 O O . HIS B 1 165 ? -4.277 -28.266 -14.555 1 98.56 165 HIS B O 1
ATOM 3469 N N . ASP B 1 166 ? -4.238 -29.656 -12.82 1 98.69 166 ASP B N 1
ATOM 3470 C CA . ASP B 1 166 ? -3.299 -28.844 -12.039 1 98.69 166 ASP B CA 1
ATOM 3471 C C . ASP B 1 166 ? -1.879 -28.984 -12.586 1 98.69 166 ASP B C 1
ATOM 3473 O O . ASP B 1 166 ? -1.34 -30.094 -12.656 1 98.69 166 ASP B O 1
ATOM 3477 N N . LEU B 1 167 ? -1.283 -27.906 -12.852 1 98.81 167 LEU B N 1
ATOM 3478 C CA . LEU B 1 167 ? 0.038 -27.922 -13.477 1 98.81 167 LEU B CA 1
ATOM 3479 C C . LEU B 1 167 ? 1.086 -28.469 -12.5 1 98.81 167 LEU B C 1
ATOM 3481 O O . LEU B 1 167 ? 1.997 -29.188 -12.906 1 98.81 167 LEU B O 1
ATOM 3485 N N . GLY B 1 168 ? 1.023 -28.047 -11.211 1 98.81 168 GLY B N 1
ATOM 3486 C CA . GLY B 1 168 ? 1.944 -28.578 -10.219 1 98.81 168 GLY B CA 1
ATOM 3487 C C . GLY B 1 168 ? 1.852 -30.078 -10.062 1 98.81 168 GLY B C 1
ATOM 3488 O O . GLY B 1 168 ? 2.873 -30.766 -10 1 98.81 168 GLY B O 1
ATOM 3489 N N . ALA B 1 169 ? 0.627 -30.594 -10.062 1 98.75 169 ALA B N 1
ATOM 3490 C CA . ALA B 1 169 ? 0.409 -32.031 -9.953 1 98.75 169 ALA B CA 1
ATOM 3491 C C . ALA B 1 169 ? 0.967 -32.75 -11.172 1 98.75 169 ALA B C 1
ATOM 3493 O O . ALA B 1 169 ? 1.644 -33.781 -11.039 1 98.75 169 ALA B O 1
ATOM 3494 N N . MET B 1 170 ? 0.674 -32.25 -12.367 1 98.81 170 MET B N 1
ATOM 3495 C CA . MET B 1 170 ? 1.139 -32.875 -13.602 1 98.81 170 MET B CA 1
ATOM 3496 C C . MET B 1 170 ? 2.662 -32.938 -13.648 1 98.81 170 MET B C 1
ATOM 3498 O O . MET B 1 170 ? 3.248 -33.938 -14.023 1 98.81 170 MET B O 1
ATOM 3502 N N . TRP B 1 171 ? 3.281 -31.859 -13.273 1 98.88 171 TRP B N 1
ATOM 3503 C CA . TRP B 1 171 ? 4.738 -31.781 -13.258 1 98.88 171 TRP B CA 1
ATOM 3504 C C . TRP B 1 171 ? 5.324 -32.812 -12.281 1 98.88 171 TRP B C 1
ATOM 3506 O O . TRP B 1 171 ? 6.242 -33.531 -12.633 1 98.88 171 TRP B O 1
ATOM 3516 N N . LYS B 1 172 ? 4.766 -32.812 -11.07 1 98.81 172 LYS B N 1
ATOM 3517 C CA . LYS B 1 172 ? 5.238 -33.719 -10.031 1 98.81 172 LYS B CA 1
ATOM 3518 C C . LYS B 1 172 ? 5.113 -35.156 -10.484 1 98.81 172 LYS B C 1
ATOM 3520 O O . LYS B 1 172 ? 6.035 -35.969 -10.289 1 98.81 172 LYS B O 1
ATOM 3525 N N . GLU B 1 173 ? 4.031 -35.469 -11.039 1 98.62 173 GLU B N 1
ATOM 3526 C CA . GLU B 1 173 ? 3.793 -36.844 -11.531 1 98.62 173 GLU B CA 1
ATOM 3527 C C . GLU B 1 173 ? 4.797 -37.219 -12.609 1 98.62 173 GLU B C 1
ATOM 3529 O O . GLU B 1 173 ? 5.254 -38.375 -12.664 1 98.62 173 GLU B O 1
ATOM 3534 N N . TRP B 1 174 ? 5.094 -36.281 -13.422 1 98.69 174 TRP B N 1
ATOM 3535 C CA . TRP B 1 174 ? 5.941 -36.5 -14.586 1 98.69 174 TRP B CA 1
ATOM 3536 C C . TRP B 1 174 ? 7.41 -36.594 -14.18 1 98.69 174 TRP B C 1
ATOM 3538 O O . TRP B 1 174 ? 8.156 -37.438 -14.68 1 98.69 174 TRP B O 1
ATOM 3548 N N . THR B 1 175 ? 7.863 -35.719 -13.219 1 98.56 175 THR B N 1
ATOM 3549 C CA . THR B 1 175 ? 9.297 -35.562 -13 1 98.56 175 THR B CA 1
ATOM 3550 C C . THR B 1 175 ? 9.688 -35.969 -11.586 1 98.56 175 THR B C 1
ATOM 3552 O O . THR B 1 175 ? 10.867 -36.188 -11.305 1 98.56 175 THR B O 1
ATOM 3555 N N . GLY B 1 176 ? 8.68 -35.969 -10.664 1 98.69 176 GLY B N 1
ATOM 3556 C CA . GLY B 1 176 ? 8.961 -36.219 -9.266 1 98.69 176 GLY B CA 1
ATOM 3557 C C . GLY B 1 176 ? 9.516 -35.031 -8.531 1 98.69 176 GLY B C 1
ATOM 3558 O O . GLY B 1 176 ? 9.805 -35.094 -7.34 1 98.69 176 GLY B O 1
ATOM 3559 N N . LEU B 1 177 ? 9.617 -33.906 -9.164 1 98.81 177 LEU B N 1
ATOM 3560 C CA . LEU B 1 177 ? 10.25 -32.719 -8.602 1 98.81 177 LEU B CA 1
ATOM 3561 C C . LEU B 1 177 ? 9.211 -31.625 -8.312 1 98.81 177 LEU B C 1
ATOM 3563 O O . LEU B 1 177 ? 8.148 -31.609 -8.938 1 98.81 177 LEU B O 1
ATOM 3567 N N . PRO B 1 178 ? 9.484 -30.766 -7.277 1 98.81 178 PRO B N 1
ATOM 3568 C CA . PRO B 1 178 ? 8.641 -29.578 -7.133 1 98.81 178 PRO B CA 1
ATOM 3569 C C . PRO B 1 178 ? 8.766 -28.625 -8.312 1 98.81 178 PRO B C 1
ATOM 3571 O O . PRO B 1 178 ? 9.734 -28.703 -9.078 1 98.81 178 PRO B O 1
ATOM 3574 N N . PHE B 1 179 ? 7.785 -27.844 -8.492 1 98.88 179 PHE B N 1
ATOM 3575 C CA . PHE B 1 179 ? 7.852 -26.812 -9.516 1 98.88 179 PHE B CA 1
ATOM 3576 C C . PHE B 1 179 ? 7.906 -25.422 -8.891 1 98.88 179 PHE B C 1
ATOM 3578 O O . PHE B 1 179 ? 7.207 -25.156 -7.914 1 98.88 179 PHE B O 1
ATOM 3585 N N . VAL B 1 180 ? 8.75 -24.578 -9.414 1 98.75 180 VAL B N 1
ATOM 3586 C CA . VAL B 1 180 ? 8.883 -23.188 -8.969 1 98.75 180 VAL B CA 1
ATOM 3587 C C . VAL B 1 180 ? 8.312 -22.25 -10.039 1 98.75 180 VAL B C 1
ATOM 3589 O O . VAL B 1 180 ? 8.867 -22.141 -11.133 1 98.75 180 VAL B O 1
ATOM 3592 N N . PHE B 1 181 ? 7.27 -21.594 -9.695 1 98.56 181 PHE B N 1
ATOM 3593 C CA . PHE B 1 181 ? 6.586 -20.719 -10.625 1 98.56 181 PHE B CA 1
ATOM 3594 C C . PHE B 1 181 ? 7.262 -19.344 -10.672 1 98.56 181 PHE B C 1
ATOM 3596 O O . PHE B 1 181 ? 7.32 -18.719 -11.734 1 98.56 181 PHE B O 1
ATOM 3603 N N . ALA B 1 182 ? 7.688 -18.875 -9.547 1 98.31 182 ALA B N 1
ATOM 3604 C CA . ALA B 1 182 ? 8.352 -17.594 -9.445 1 98.31 182 ALA B CA 1
ATOM 3605 C C . ALA B 1 182 ? 9.414 -17.594 -8.352 1 98.31 182 ALA B C 1
ATOM 3607 O O . ALA B 1 182 ? 9.305 -18.344 -7.375 1 98.31 182 ALA B O 1
ATOM 3608 N N . VAL B 1 183 ? 10.43 -16.797 -8.555 1 98.62 183 VAL B N 1
ATOM 3609 C CA . VAL B 1 183 ? 11.461 -16.562 -7.555 1 98.62 183 VAL B CA 1
ATOM 3610 C C . VAL B 1 183 ? 11.523 -15.078 -7.207 1 98.62 183 VAL B C 1
ATOM 3612 O O . VAL B 1 183 ? 10.945 -14.25 -7.91 1 98.62 183 VAL B O 1
ATOM 3615 N N . TRP B 1 184 ? 12.102 -14.781 -6.047 1 98.75 184 TRP B N 1
ATOM 3616 C CA . TRP B 1 184 ? 12.469 -13.398 -5.754 1 98.75 184 TRP B CA 1
ATOM 3617 C C . TRP B 1 184 ? 13.883 -13.094 -6.246 1 98.75 184 TRP B C 1
ATOM 3619 O O . TRP B 1 184 ? 14.828 -13.82 -5.926 1 98.75 184 TRP B O 1
ATOM 3629 N N . ALA B 1 185 ? 13.977 -12.039 -7.039 1 98.88 185 ALA B N 1
ATOM 3630 C CA . ALA B 1 185 ? 15.281 -11.695 -7.602 1 98.88 185 ALA B CA 1
ATOM 3631 C C . ALA B 1 185 ? 15.617 -10.227 -7.34 1 98.88 185 ALA B C 1
ATOM 3633 O O . ALA B 1 185 ? 14.727 -9.414 -7.09 1 98.88 185 ALA B O 1
ATOM 3634 N N . VAL B 1 186 ? 16.875 -9.938 -7.324 1 98.88 186 VAL B N 1
ATOM 3635 C CA . VAL B 1 186 ? 17.422 -8.586 -7.238 1 98.88 186 VAL B CA 1
ATOM 3636 C C . VAL B 1 186 ? 18.297 -8.305 -8.453 1 98.88 186 VAL B C 1
ATOM 3638 O O . VAL B 1 186 ? 19.031 -9.188 -8.922 1 98.88 186 VAL B O 1
ATOM 3641 N N . ARG B 1 187 ? 18.172 -7.121 -8.992 1 98.69 187 ARG B N 1
ATOM 3642 C CA . ARG B 1 187 ? 19.109 -6.711 -10.039 1 98.69 187 ARG B CA 1
ATOM 3643 C C . ARG B 1 187 ? 20.547 -6.715 -9.523 1 98.69 187 ARG B C 1
ATOM 3645 O O . ARG B 1 187 ? 20.828 -6.188 -8.445 1 98.69 187 ARG B O 1
ATOM 3652 N N . ARG B 1 188 ? 21.422 -7.238 -10.273 1 97.62 188 ARG B N 1
ATOM 3653 C CA . ARG B 1 188 ? 22.812 -7.371 -9.867 1 97.62 188 ARG B CA 1
ATOM 3654 C C . ARG B 1 188 ? 23.422 -6.012 -9.555 1 97.62 188 ARG B C 1
ATOM 3656 O O . ARG B 1 188 ? 24.125 -5.859 -8.547 1 97.62 188 ARG B O 1
ATOM 3663 N N . GLU B 1 189 ? 23.172 -5.051 -10.391 1 97.5 189 GLU B N 1
ATOM 3664 C CA . GLU B 1 189 ? 23.688 -3.705 -10.18 1 97.5 189 GLU B CA 1
ATOM 3665 C C . GLU B 1 189 ? 23.25 -3.15 -8.828 1 97.5 189 GLU B C 1
ATOM 3667 O O . GLU B 1 189 ? 24.062 -2.551 -8.109 1 97.5 189 GLU B O 1
ATOM 3672 N N . PHE B 1 190 ? 22.062 -3.314 -8.477 1 98.44 190 PHE B N 1
ATOM 3673 C CA . PHE B 1 190 ? 21.547 -2.836 -7.199 1 98.44 190 PHE B CA 1
ATOM 3674 C C . PHE B 1 190 ? 22.203 -3.568 -6.039 1 98.44 190 PHE B C 1
ATOM 3676 O O . PHE B 1 190 ? 22.594 -2.945 -5.051 1 98.44 190 PHE B O 1
ATOM 3683 N N . ALA B 1 191 ? 22.281 -4.895 -6.133 1 98.25 191 ALA B N 1
ATOM 3684 C CA . ALA B 1 191 ? 22.906 -5.695 -5.086 1 98.25 191 ALA B CA 1
ATOM 3685 C C . ALA B 1 191 ? 24.344 -5.258 -4.844 1 98.25 191 ALA B C 1
ATOM 3687 O O . ALA B 1 191 ? 24.828 -5.266 -3.709 1 98.25 191 ALA B O 1
ATOM 3688 N N . GLU B 1 192 ? 25 -4.891 -5.906 1 97.25 192 GLU B N 1
ATOM 3689 C CA . GLU B 1 192 ? 26.391 -4.453 -5.812 1 97.25 192 GLU B CA 1
ATOM 3690 C C . GLU B 1 192 ? 26.484 -3.062 -5.191 1 97.25 192 GLU B C 1
ATOM 3692 O O . GLU B 1 192 ? 27.359 -2.811 -4.359 1 97.25 192 GLU B O 1
ATOM 3697 N N . ARG B 1 193 ? 25.625 -2.213 -5.559 1 97.31 193 ARG B N 1
ATOM 3698 C CA . ARG B 1 193 ? 25.656 -0.824 -5.109 1 97.31 193 ARG B CA 1
ATOM 3699 C C . ARG B 1 193 ? 25.141 -0.698 -3.682 1 97.31 193 ARG B C 1
ATOM 3701 O O . ARG B 1 193 ? 25.594 0.164 -2.926 1 97.31 193 ARG B O 1
ATOM 3708 N N . ARG B 1 194 ? 24.203 -1.599 -3.355 1 97.62 194 ARG B N 1
ATOM 3709 C CA . ARG B 1 194 ? 23.547 -1.5 -2.055 1 97.62 194 ARG B CA 1
ATOM 3710 C C . ARG B 1 194 ? 23.453 -2.863 -1.38 1 97.62 194 ARG B C 1
ATOM 3712 O O . ARG B 1 194 ? 22.359 -3.355 -1.096 1 97.62 194 ARG B O 1
ATOM 3719 N N . PRO B 1 195 ? 24.547 -3.451 -0.982 1 97.38 195 PRO B N 1
ATOM 3720 C CA . PRO B 1 195 ? 24.547 -4.816 -0.454 1 97.38 195 PRO B CA 1
ATOM 3721 C C . PRO B 1 195 ? 23.797 -4.934 0.871 1 97.38 195 PRO B C 1
ATOM 3723 O O . PRO B 1 195 ? 23.078 -5.91 1.094 1 97.38 195 PRO B O 1
ATOM 3726 N N . GLU B 1 196 ? 23.938 -3.945 1.77 1 96.81 196 GLU B N 1
ATOM 3727 C CA . GLU B 1 196 ? 23.281 -4.008 3.072 1 96.81 196 GLU B CA 1
ATOM 3728 C C . GLU B 1 196 ? 21.766 -3.877 2.934 1 96.81 196 GLU B C 1
ATOM 3730 O O . GLU B 1 196 ? 21.016 -4.562 3.627 1 96.81 196 GLU B O 1
ATOM 3735 N N . LEU B 1 197 ? 21.375 -2.994 2.057 1 97.56 197 LEU B N 1
ATOM 3736 C CA . LEU B 1 197 ? 19.953 -2.807 1.807 1 97.56 197 LEU B CA 1
ATOM 3737 C C . LEU B 1 197 ? 19.344 -4.055 1.176 1 97.56 197 LEU B C 1
ATOM 3739 O O . LEU B 1 197 ? 18.234 -4.469 1.546 1 97.56 197 LEU B O 1
ATOM 3743 N N . THR B 1 198 ? 20.047 -4.668 0.252 1 98.38 198 THR B N 1
ATOM 3744 C CA . THR B 1 198 ? 19.609 -5.914 -0.371 1 98.38 198 THR B CA 1
ATOM 3745 C C . THR B 1 198 ? 19.406 -7.004 0.679 1 98.38 198 THR B C 1
ATOM 3747 O O . THR B 1 198 ? 18.375 -7.676 0.7 1 98.38 198 THR B O 1
ATOM 3750 N N . ALA B 1 199 ? 20.375 -7.105 1.541 1 98.06 199 ALA B N 1
ATOM 3751 C CA . ALA B 1 199 ? 20.312 -8.109 2.602 1 98.06 199 ALA B CA 1
ATOM 3752 C C . ALA B 1 199 ? 19.125 -7.844 3.533 1 98.06 199 ALA B C 1
ATOM 3754 O O . ALA B 1 199 ? 18.469 -8.781 3.988 1 98.06 199 ALA B O 1
ATOM 3755 N N . ALA B 1 200 ? 18.891 -6.609 3.816 1 97.62 200 ALA B N 1
ATOM 3756 C CA . ALA B 1 200 ? 17.781 -6.242 4.703 1 97.62 200 ALA B CA 1
ATOM 3757 C C . ALA B 1 200 ? 16.438 -6.609 4.094 1 97.62 200 ALA B C 1
ATOM 3759 O O . ALA B 1 200 ? 15.555 -7.117 4.785 1 97.62 200 ALA B O 1
ATOM 3760 N N . VAL B 1 201 ? 16.266 -6.359 2.795 1 98.5 201 VAL B N 1
ATOM 3761 C CA . VAL B 1 201 ? 15.023 -6.719 2.113 1 98.5 201 VAL B CA 1
ATOM 3762 C C . VAL B 1 201 ? 14.852 -8.234 2.111 1 98.5 201 VAL B C 1
ATOM 3764 O O . VAL B 1 201 ? 13.758 -8.742 2.369 1 98.5 201 VAL B O 1
ATOM 3767 N N . HIS B 1 202 ? 15.938 -8.93 1.812 1 98.69 202 HIS B N 1
ATOM 3768 C CA . HIS B 1 202 ? 15.922 -10.391 1.84 1 98.69 202 HIS B CA 1
ATOM 3769 C C . HIS B 1 202 ? 15.469 -10.906 3.201 1 98.69 202 HIS B C 1
ATOM 3771 O O . HIS B 1 202 ? 14.555 -11.734 3.281 1 98.69 202 HIS B O 1
ATOM 3777 N N . ARG B 1 203 ? 16.062 -10.391 4.238 1 98.12 203 ARG B N 1
ATOM 3778 C CA . ARG B 1 203 ? 15.719 -10.789 5.598 1 98.12 203 ARG B CA 1
ATOM 3779 C C . ARG B 1 203 ? 14.258 -10.477 5.898 1 98.12 203 ARG B C 1
ATOM 3781 O O . ARG B 1 203 ? 13.562 -11.266 6.543 1 98.12 203 ARG B O 1
ATOM 3788 N N . ALA B 1 204 ? 13.805 -9.344 5.453 1 98.19 204 ALA B N 1
ATOM 3789 C CA . ALA B 1 204 ? 12.422 -8.945 5.668 1 98.19 204 ALA B CA 1
ATOM 3790 C C . ALA B 1 204 ? 11.453 -9.953 5.047 1 98.19 204 ALA B C 1
ATOM 3792 O O . ALA B 1 204 ? 10.445 -10.32 5.652 1 98.19 204 ALA B O 1
ATOM 3793 N N . PHE B 1 205 ? 11.742 -10.438 3.84 1 98.44 205 PHE B N 1
ATOM 3794 C CA . PHE B 1 205 ? 10.875 -11.406 3.17 1 98.44 205 PHE B CA 1
ATOM 3795 C C . PHE B 1 205 ? 10.93 -12.758 3.869 1 98.44 205 PHE B C 1
ATOM 3797 O O . PHE B 1 205 ? 9.914 -13.445 3.986 1 98.44 205 PHE B O 1
ATOM 3804 N N . LEU B 1 206 ? 12.125 -13.164 4.328 1 98.44 206 LEU B N 1
ATOM 3805 C CA . LEU B 1 206 ? 12.234 -14.43 5.039 1 98.44 206 LEU B CA 1
ATOM 3806 C C . LEU B 1 206 ? 11.453 -14.383 6.352 1 98.44 206 LEU B C 1
ATOM 3808 O O . LEU B 1 206 ? 10.75 -15.336 6.691 1 98.44 206 LEU B O 1
ATOM 3812 N N . GLU B 1 207 ? 11.578 -13.273 7.098 1 98.31 207 GLU B N 1
ATOM 3813 C CA . GLU B 1 207 ? 10.805 -13.086 8.328 1 98.31 207 GLU B CA 1
ATOM 3814 C C . GLU B 1 207 ? 9.305 -13.109 8.047 1 98.31 207 GLU B C 1
ATOM 3816 O O . GLU B 1 207 ? 8.531 -13.695 8.805 1 98.31 207 GLU B O 1
ATOM 3821 N N . SER B 1 208 ? 8.961 -12.477 7.008 1 97.94 208 SER B N 1
ATOM 3822 C CA . SER B 1 208 ? 7.566 -12.445 6.582 1 97.94 208 SER B CA 1
ATOM 3823 C C . SER B 1 208 ? 7.043 -13.844 6.273 1 97.94 208 SER B C 1
ATOM 3825 O O . SER B 1 208 ? 5.988 -14.242 6.766 1 97.94 208 SER B O 1
ATOM 3827 N N . ARG B 1 209 ? 7.75 -14.547 5.414 1 97.62 209 ARG B N 1
ATOM 3828 C CA . ARG B 1 209 ? 7.395 -15.914 5.062 1 97.62 209 ARG B CA 1
ATOM 3829 C C . ARG B 1 209 ? 7.207 -16.766 6.309 1 97.62 209 ARG B C 1
ATOM 3831 O O . ARG B 1 209 ? 6.172 -17.422 6.477 1 97.62 209 ARG B O 1
ATOM 3838 N N . ASP B 1 210 ? 8.156 -16.75 7.25 1 97.69 210 ASP B N 1
ATOM 3839 C CA . ASP B 1 210 ? 8.133 -17.562 8.453 1 97.69 210 ASP B CA 1
ATOM 3840 C C . ASP B 1 210 ? 6.938 -17.219 9.336 1 97.69 210 ASP B C 1
ATOM 3842 O O . ASP B 1 210 ? 6.223 -18.109 9.805 1 97.69 210 ASP B O 1
ATOM 3846 N N . LEU B 1 211 ? 6.68 -15.969 9.477 1 97.06 211 LEU B N 1
ATOM 3847 C CA . LEU B 1 211 ? 5.578 -15.523 10.328 1 97.06 211 LEU B CA 1
ATOM 3848 C C . LEU B 1 211 ? 4.234 -15.883 9.711 1 97.06 211 LEU B C 1
ATOM 3850 O O . LEU B 1 211 ? 3.316 -16.312 10.414 1 97.06 211 LEU B O 1
ATOM 3854 N N . SER B 1 212 ? 4.074 -15.641 8.453 1 93 212 SER B N 1
ATOM 3855 C CA . SER B 1 212 ? 2.793 -15.852 7.785 1 93 212 SER B CA 1
ATOM 3856 C C . SER B 1 212 ? 2.398 -17.328 7.789 1 93 212 SER B C 1
ATOM 3858 O O . SER B 1 212 ? 1.213 -17.656 7.844 1 93 212 SER B O 1
ATOM 3860 N N . LEU B 1 213 ? 3.406 -18.172 7.688 1 91.69 213 LEU B N 1
ATOM 3861 C CA . LEU B 1 213 ? 3.113 -19.594 7.727 1 91.69 213 LEU B CA 1
ATOM 3862 C C . LEU B 1 213 ? 2.604 -20.016 9.102 1 91.69 213 LEU B C 1
ATOM 3864 O O . LEU B 1 213 ? 1.689 -20.828 9.211 1 91.69 213 LEU B O 1
ATOM 3868 N N . VAL B 1 214 ? 3.139 -19.391 10.125 1 95 214 VAL B N 1
ATOM 3869 C CA . VAL B 1 214 ? 2.693 -19.641 11.492 1 95 214 VAL B CA 1
ATOM 3870 C C . VAL B 1 214 ? 1.292 -19.062 11.695 1 95 214 VAL B C 1
ATOM 3872 O O . VAL B 1 214 ? 0.483 -19.625 12.43 1 95 214 VAL B O 1
ATOM 3875 N N . GLU B 1 215 ? 0.959 -18.031 10.945 1 96.5 215 GLU B N 1
ATOM 3876 C CA . GLU B 1 215 ? -0.322 -17.359 11.109 1 96.5 215 GLU B CA 1
ATOM 3877 C C . GLU B 1 215 ? -1.242 -17.609 9.922 1 96.5 215 GLU B C 1
ATOM 3879 O O . GLU B 1 215 ? -2.107 -16.797 9.609 1 96.5 215 GLU B O 1
ATOM 3884 N N . ALA B 1 216 ? -0.994 -18.688 9.266 1 96.38 216 ALA B N 1
ATOM 3885 C CA . ALA B 1 216 ? -1.724 -18.969 8.031 1 96.38 216 ALA B CA 1
ATOM 3886 C C . ALA B 1 216 ? -3.23 -18.984 8.281 1 96.38 216 ALA B C 1
ATOM 3888 O O . ALA B 1 216 ? -4.004 -18.5 7.449 1 96.38 216 ALA B O 1
ATOM 3889 N N . ALA B 1 217 ? -3.635 -19.547 9.375 1 97.44 217 ALA B N 1
ATOM 3890 C CA . ALA B 1 217 ? -5.059 -19.594 9.703 1 97.44 217 ALA B CA 1
ATOM 3891 C C . ALA B 1 217 ? -5.633 -18.188 9.859 1 97.44 217 ALA B C 1
ATOM 3893 O O . ALA B 1 217 ? -6.727 -17.906 9.367 1 97.44 217 ALA B O 1
ATOM 3894 N N . LYS B 1 218 ? -4.906 -17.328 10.555 1 97.31 218 LYS B N 1
ATOM 3895 C CA . LYS B 1 218 ? -5.34 -15.953 10.75 1 97.31 218 LYS B CA 1
ATOM 3896 C C . LYS B 1 218 ? -5.434 -15.219 9.414 1 97.31 218 LYS B C 1
ATOM 3898 O O . LYS B 1 218 ? -6.406 -14.5 9.164 1 97.31 218 LYS B O 1
ATOM 3903 N N . VAL B 1 219 ? -4.438 -15.375 8.586 1 97.81 219 VAL B N 1
ATOM 3904 C CA . VAL B 1 219 ? -4.418 -14.758 7.266 1 97.81 219 VAL B CA 1
ATOM 3905 C C . VAL B 1 219 ? -5.621 -15.234 6.457 1 97.81 219 VAL B C 1
ATOM 3907 O O . VAL B 1 219 ? -6.309 -14.43 5.824 1 97.81 219 VAL B O 1
ATOM 3910 N N . ALA B 1 220 ? -5.852 -16.5 6.504 1 98.31 220 ALA B N 1
ATOM 3911 C CA . ALA B 1 220 ? -6.949 -17.109 5.754 1 98.31 220 ALA B CA 1
ATOM 3912 C C . ALA B 1 220 ? -8.297 -16.562 6.223 1 98.31 220 ALA B C 1
ATOM 3914 O O . ALA B 1 220 ? -9.148 -16.219 5.402 1 98.31 220 ALA B O 1
ATOM 3915 N N . GLU B 1 221 ? -8.477 -16.531 7.508 1 97.94 221 GLU B N 1
ATOM 3916 C CA . GLU B 1 221 ? -9.719 -16.016 8.07 1 97.94 221 GLU B CA 1
ATOM 3917 C C . GLU B 1 221 ? -9.969 -14.578 7.621 1 97.94 221 GLU B C 1
ATOM 3919 O O . GLU B 1 221 ? -11.086 -14.227 7.23 1 97.94 221 GLU B O 1
ATOM 3924 N N . GLN B 1 222 ? -9.016 -13.797 7.652 1 96.94 222 GLN B N 1
ATOM 3925 C CA . GLN B 1 222 ? -9.156 -12.391 7.281 1 96.94 222 GLN B CA 1
ATOM 3926 C C . GLN B 1 222 ? -9.398 -12.242 5.781 1 96.94 222 GLN B C 1
ATOM 3928 O O . GLN B 1 222 ? -10.281 -11.5 5.359 1 96.94 222 GLN B O 1
ATOM 3933 N N . ALA B 1 223 ? -8.594 -12.961 5.008 1 96.75 223 ALA B N 1
ATOM 3934 C CA . ALA B 1 223 ? -8.727 -12.891 3.553 1 96.75 223 ALA B CA 1
ATOM 3935 C C . ALA B 1 223 ? -10.102 -13.391 3.105 1 96.75 223 ALA B C 1
ATOM 3937 O O . ALA B 1 223 ? -10.68 -12.859 2.152 1 96.75 223 ALA B O 1
ATOM 3938 N N . ALA B 1 224 ? -10.625 -14.352 3.779 1 97.31 224 ALA B N 1
ATOM 3939 C CA . ALA B 1 224 ? -11.883 -14.992 3.4 1 97.31 224 ALA B CA 1
ATOM 3940 C C . ALA B 1 224 ? -13.039 -14 3.488 1 97.31 224 ALA B C 1
ATOM 3942 O O . ALA B 1 224 ? -14.062 -14.18 2.824 1 97.31 224 ALA B O 1
ATOM 3943 N N . ARG B 1 225 ? -12.883 -12.938 4.285 1 95.38 225 ARG B N 1
ATOM 3944 C CA . ARG B 1 225 ? -13.914 -11.922 4.418 1 95.38 225 ARG B CA 1
ATOM 3945 C C . ARG B 1 225 ? -14.18 -11.227 3.086 1 95.38 225 ARG B C 1
ATOM 3947 O O . ARG B 1 225 ? -15.25 -10.648 2.879 1 95.38 225 ARG B O 1
ATOM 3954 N N . TRP B 1 226 ? -13.242 -11.336 2.199 1 95.62 226 TRP B N 1
ATOM 3955 C CA . TRP B 1 226 ? -13.336 -10.555 0.97 1 95.62 226 TRP B CA 1
ATOM 3956 C C . TRP B 1 226 ? -13.32 -11.461 -0.254 1 95.62 226 TRP B C 1
ATOM 3958 O O . TRP B 1 226 ? -13.211 -10.992 -1.387 1 95.62 226 TRP B O 1
ATOM 3968 N N . GLU B 1 227 ? -13.297 -12.734 -0.008 1 94.12 227 GLU B N 1
ATOM 3969 C CA . GLU B 1 227 ? -13.234 -13.734 -1.072 1 94.12 227 GLU B CA 1
ATOM 3970 C C . GLU B 1 227 ? -14.453 -14.648 -1.045 1 94.12 227 GLU B C 1
ATOM 3972 O O . GLU B 1 227 ? -15.195 -14.68 -0.058 1 94.12 227 GLU B O 1
ATOM 3977 N N . THR B 1 228 ? -14.664 -15.32 -2.145 1 91.06 228 THR B N 1
ATOM 3978 C CA . THR B 1 228 ? -15.758 -16.297 -2.223 1 91.06 228 THR B CA 1
ATOM 3979 C C . THR B 1 228 ? -15.32 -17.641 -1.645 1 91.06 228 THR B C 1
ATOM 3981 O O . THR B 1 228 ? -16.141 -18.562 -1.518 1 91.06 228 THR B O 1
ATOM 3984 N N . PHE B 1 229 ? -14.07 -17.719 -1.233 1 93.44 229 PHE B N 1
ATOM 3985 C CA . PHE B 1 229 ? -13.508 -18.938 -0.681 1 93.44 229 PHE B CA 1
ATOM 3986 C C . PHE B 1 229 ? -13.586 -18.938 0.841 1 93.44 229 PHE B C 1
ATOM 3988 O O . PHE B 1 229 ? -13.367 -17.891 1.473 1 93.44 229 PHE B O 1
ATOM 3995 N N . GLY B 1 230 ? -13.891 -20.141 1.417 1 95.19 230 GLY B N 1
ATOM 3996 C CA . GLY B 1 230 ? -13.875 -20.25 2.867 1 95.19 230 GLY B CA 1
ATOM 3997 C C . GLY B 1 230 ? -12.484 -20.172 3.459 1 95.19 230 GLY B C 1
ATOM 3998 O O . GLY B 1 230 ? -11.492 -20.438 2.768 1 95.19 230 GLY B O 1
ATOM 3999 N N . ALA B 1 231 ? -12.398 -19.828 4.746 1 97.88 231 ALA B N 1
ATOM 4000 C CA . ALA B 1 231 ? -11.125 -19.719 5.449 1 97.88 231 ALA B CA 1
ATOM 4001 C C . ALA B 1 231 ? -10.375 -21.047 5.441 1 97.88 231 ALA B C 1
ATOM 4003 O O . ALA B 1 231 ? -9.148 -21.078 5.328 1 97.88 231 ALA B O 1
ATOM 4004 N N . ASP B 1 232 ? -11.133 -22.078 5.527 1 97.75 232 ASP B N 1
ATOM 4005 C CA . ASP B 1 232 ? -10.516 -23.406 5.547 1 97.75 232 ASP B CA 1
ATOM 4006 C C . ASP B 1 232 ? -9.812 -23.703 4.227 1 97.75 232 ASP B C 1
ATOM 4008 O O . ASP B 1 232 ? -8.711 -24.25 4.219 1 97.75 232 ASP B O 1
ATOM 4012 N N . VAL B 1 233 ? -10.438 -23.375 3.145 1 96.94 233 VAL B N 1
ATOM 4013 C CA . VAL B 1 233 ? -9.875 -23.594 1.815 1 96.94 233 VAL B CA 1
ATOM 4014 C C . VAL B 1 233 ? -8.625 -22.734 1.639 1 96.94 233 VAL B C 1
ATOM 4016 O O . VAL B 1 233 ? -7.594 -23.219 1.166 1 96.94 233 VAL B O 1
ATOM 4019 N N . LEU B 1 234 ? -8.734 -21.5 2.061 1 97.75 234 LEU B N 1
ATOM 4020 C CA . LEU B 1 234 ? -7.598 -20.594 1.925 1 97.75 234 LEU B CA 1
ATOM 4021 C C . LEU B 1 234 ? -6.438 -21.031 2.809 1 97.75 234 LEU B C 1
ATOM 4023 O O . LEU B 1 234 ? -5.273 -20.922 2.414 1 97.75 234 LEU B O 1
ATOM 4027 N N . GLU B 1 235 ? -6.742 -21.5 3.994 1 98.25 235 GLU B N 1
ATOM 4028 C CA . GLU B 1 235 ? -5.684 -22 4.867 1 98.25 235 GLU B CA 1
ATOM 4029 C C . GLU B 1 235 ? -4.949 -23.188 4.234 1 98.25 235 GLU B C 1
ATOM 4031 O O . GLU B 1 235 ? -3.719 -23.25 4.266 1 98.25 235 GLU B O 1
ATOM 4036 N N . LYS B 1 236 ? -5.68 -24.094 3.672 1 97.31 236 LYS B N 1
ATOM 4037 C CA . LYS B 1 236 ? -5.082 -25.219 2.975 1 97.31 236 LYS B CA 1
ATOM 4038 C C . LYS B 1 236 ? -4.254 -24.75 1.78 1 97.31 236 LYS B C 1
ATOM 4040 O O . LYS B 1 236 ? -3.146 -25.25 1.557 1 97.31 236 LYS B O 1
ATOM 4045 N N . TYR B 1 237 ? -4.762 -23.844 1.061 1 98.12 237 TYR B N 1
ATOM 4046 C CA . TYR B 1 237 ? -4.055 -23.266 -0.081 1 98.12 237 TYR B CA 1
ATOM 4047 C C . TYR B 1 237 ? -2.723 -22.656 0.35 1 98.12 237 TYR B C 1
ATOM 4049 O O . TYR B 1 237 ? -1.68 -22.953 -0.236 1 98.12 237 TYR B O 1
ATOM 4057 N N . PHE B 1 238 ? -2.766 -21.891 1.481 1 98.12 238 PHE B N 1
ATOM 4058 C CA . PHE B 1 238 ? -1.594 -21.156 1.945 1 98.12 238 PHE B CA 1
ATOM 4059 C C . PHE B 1 238 ? -0.58 -22.109 2.58 1 98.12 238 PHE B C 1
ATOM 4061 O O . PHE B 1 238 ? 0.629 -21.906 2.441 1 98.12 238 PHE B O 1
ATOM 4068 N N . SER B 1 239 ? -1.034 -23.172 3.223 1 96.94 239 SER B N 1
ATOM 4069 C CA . SER B 1 239 ? -0.161 -23.953 4.098 1 96.94 239 SER B CA 1
ATOM 4070 C C . SER B 1 239 ? 0.249 -25.266 3.439 1 96.94 239 SER B C 1
ATOM 4072 O O . SER B 1 239 ? 1.285 -25.844 3.781 1 96.94 239 SER B O 1
ATOM 4074 N N . GLU B 1 240 ? -0.574 -25.703 2.477 1 97.06 240 GLU B N 1
ATOM 4075 C CA . GLU B 1 240 ? -0.322 -27.047 1.951 1 97.06 240 GLU B CA 1
ATOM 4076 C C . GLU B 1 240 ? -0.048 -27 0.45 1 97.06 240 GLU B C 1
ATOM 4078 O O . GLU B 1 240 ? 0.837 -27.703 -0.042 1 97.06 240 GLU B O 1
ATOM 4083 N N . ALA B 1 241 ? -0.771 -26.25 -0.226 1 98 241 ALA B N 1
ATOM 4084 C CA . ALA B 1 241 ? -0.641 -26.25 -1.681 1 98 241 ALA B CA 1
ATOM 4085 C C . ALA B 1 241 ? 0.582 -25.453 -2.121 1 98 241 ALA B C 1
ATOM 4087 O O . ALA B 1 241 ? 1.342 -25.891 -2.986 1 98 241 ALA B O 1
ATOM 4088 N N . LEU B 1 242 ? 0.728 -24.281 -1.515 1 98.31 242 LEU B N 1
ATOM 4089 C CA . LEU B 1 242 ? 1.841 -23.406 -1.884 1 98.31 242 LEU B CA 1
ATOM 4090 C C . LEU B 1 242 ? 3.117 -23.828 -1.158 1 98.31 242 LEU B C 1
ATOM 4092 O O . LEU B 1 242 ? 3.066 -24.25 -0.004 1 98.31 242 LEU B O 1
ATOM 4096 N N . ASP B 1 243 ? 4.168 -23.781 -1.84 1 98.06 243 ASP B N 1
ATOM 4097 C CA . ASP B 1 243 ? 5.516 -23.953 -1.306 1 98.06 243 ASP B CA 1
ATOM 4098 C C . ASP B 1 243 ? 6.359 -22.703 -1.524 1 98.06 243 ASP B C 1
ATOM 4100 O O . ASP B 1 243 ? 6.738 -22.391 -2.656 1 98.06 243 ASP B O 1
ATOM 4104 N N . PHE B 1 244 ? 6.742 -21.984 -0.383 1 98.25 244 PHE B N 1
ATOM 4105 C CA . PHE B 1 244 ? 7.473 -20.719 -0.491 1 98.25 244 PHE B CA 1
ATOM 4106 C C . PHE B 1 244 ? 8.969 -20.953 -0.291 1 98.25 244 PHE B C 1
ATOM 4108 O O . PHE B 1 244 ? 9.734 -19.984 -0.187 1 98.25 244 PHE B O 1
ATOM 4115 N N . SER B 1 245 ? 9.406 -22.172 -0.298 1 97.44 245 SER B N 1
ATOM 4116 C CA . SER B 1 245 ? 10.812 -22.469 -0.062 1 97.44 245 SER B CA 1
ATOM 4117 C C . SER B 1 245 ? 11.594 -22.531 -1.371 1 97.44 245 SER B C 1
ATOM 4119 O O . SER B 1 245 ? 11 -22.656 -2.445 1 97.44 245 SER B O 1
ATOM 4121 N N . LEU B 1 246 ? 12.844 -22.406 -1.214 1 98.38 246 LEU B N 1
ATOM 4122 C CA . LEU B 1 246 ? 13.789 -22.562 -2.307 1 98.38 246 LEU B CA 1
ATOM 4123 C C . LEU B 1 246 ? 15.047 -23.297 -1.828 1 98.38 246 LEU B C 1
ATOM 4125 O O . LEU B 1 246 ? 16.047 -22.656 -1.504 1 98.38 246 LEU B O 1
ATOM 4129 N N . GLY B 1 247 ? 14.906 -24.547 -1.749 1 96.88 247 GLY B N 1
ATOM 4130 C CA . GLY B 1 247 ? 16.016 -25.391 -1.372 1 96.88 247 GLY B CA 1
ATOM 4131 C C . GLY B 1 247 ? 16.547 -26.219 -2.527 1 96.88 247 GLY B C 1
ATOM 4132 O O . GLY B 1 247 ? 16.391 -25.844 -3.691 1 96.88 247 GLY B O 1
ATOM 4133 N N . GLU B 1 248 ? 17.172 -27.281 -2.197 1 97.44 248 GLU B N 1
ATOM 4134 C CA . GLU B 1 248 ? 17.844 -28.125 -3.184 1 97.44 248 GLU B CA 1
ATOM 4135 C C . GLU B 1 248 ? 16.859 -28.719 -4.176 1 97.44 248 GLU B C 1
ATOM 4137 O O . GLU B 1 248 ? 17.109 -28.75 -5.379 1 97.44 248 GLU B O 1
ATOM 4142 N N . ARG B 1 249 ? 15.758 -29.188 -3.664 1 98.31 249 ARG B N 1
ATOM 4143 C CA . ARG B 1 249 ? 14.789 -29.828 -4.539 1 98.31 249 ARG B CA 1
ATOM 4144 C C . ARG B 1 249 ? 14.125 -28.812 -5.469 1 98.31 249 ARG B C 1
ATOM 4146 O O . ARG B 1 249 ? 13.859 -29.109 -6.633 1 98.31 249 ARG B O 1
ATOM 4153 N N . GLN B 1 250 ? 13.844 -27.609 -4.902 1 98.62 250 GLN B N 1
ATOM 4154 C CA . GLN B 1 250 ? 13.281 -26.547 -5.734 1 98.62 250 GLN B CA 1
ATOM 4155 C C . GLN B 1 250 ? 14.266 -26.109 -6.824 1 98.62 250 GLN B C 1
ATOM 4157 O O . GLN B 1 250 ? 13.875 -25.906 -7.973 1 98.62 250 GLN B O 1
ATOM 4162 N N . LEU B 1 251 ? 15.531 -26.047 -6.48 1 98.31 251 LEU B N 1
ATOM 4163 C CA . LEU B 1 251 ? 16.547 -25.688 -7.461 1 98.31 251 LEU B CA 1
ATOM 4164 C C . LEU B 1 251 ? 16.672 -26.781 -8.523 1 98.31 251 LEU B C 1
ATOM 4166 O O . LEU B 1 251 ? 16.875 -26.484 -9.703 1 98.31 251 LEU B O 1
ATOM 4170 N N . ALA B 1 252 ? 16.531 -28 -8.117 1 98.38 252 ALA B N 1
ATOM 4171 C CA . ALA B 1 252 ? 16.531 -29.109 -9.07 1 98.38 252 ALA B CA 1
ATOM 4172 C C . ALA B 1 252 ? 15.344 -29.016 -10.023 1 98.38 252 ALA B C 1
ATOM 4174 O O . ALA B 1 252 ? 15.469 -29.328 -11.211 1 98.38 252 ALA B O 1
ATOM 4175 N N . GLY B 1 253 ? 14.211 -28.625 -9.461 1 98.69 253 GLY B N 1
ATOM 4176 C CA . GLY B 1 253 ? 13.039 -28.406 -10.289 1 98.69 253 GLY B CA 1
ATOM 4177 C C . GLY B 1 253 ? 13.25 -27.312 -11.336 1 98.69 253 GLY B C 1
ATOM 4178 O O . GLY B 1 253 ? 12.891 -27.484 -12.5 1 98.69 253 GLY B O 1
ATOM 4179 N N . ILE B 1 254 ? 13.867 -26.203 -10.938 1 98.56 254 ILE B N 1
ATOM 4180 C CA . ILE B 1 254 ? 14.164 -25.109 -11.852 1 98.56 254 ILE B CA 1
ATOM 4181 C C . ILE B 1 254 ? 15.109 -25.609 -12.945 1 98.56 254 ILE B C 1
ATOM 4183 O O . ILE B 1 254 ? 14.898 -25.328 -14.125 1 98.56 254 ILE B O 1
ATOM 4187 N N . ALA B 1 255 ? 16.125 -26.359 -12.586 1 98.12 255 ALA B N 1
ATOM 4188 C CA . ALA B 1 255 ? 17.094 -26.859 -13.539 1 98.12 255 ALA B CA 1
ATOM 4189 C C . ALA B 1 255 ? 16.438 -27.797 -14.555 1 98.12 255 ALA B C 1
ATOM 4191 O O . ALA B 1 255 ? 16.719 -27.719 -15.75 1 98.12 255 ALA B O 1
ATOM 4192 N N . GLU B 1 256 ? 15.609 -28.703 -14.078 1 98.44 256 GLU B N 1
ATOM 4193 C CA . GLU B 1 256 ? 14.93 -29.641 -14.961 1 98.44 256 GLU B CA 1
ATOM 4194 C C . GLU B 1 256 ? 14 -28.906 -15.93 1 98.44 256 GLU B C 1
ATOM 4196 O O . GLU B 1 256 ? 13.961 -29.234 -17.109 1 98.44 256 GLU B O 1
ATOM 4201 N N . PHE B 1 257 ? 13.32 -27.969 -15.422 1 98.5 257 PHE B N 1
ATOM 4202 C CA . PHE B 1 257 ? 12.453 -27.156 -16.266 1 98.5 257 PHE B CA 1
ATOM 4203 C C . PHE B 1 257 ? 13.266 -26.422 -17.344 1 98.5 257 PHE B C 1
ATOM 4205 O O . PHE B 1 257 ? 12.914 -26.469 -18.516 1 98.5 257 PHE B O 1
ATOM 4212 N N . ALA B 1 258 ? 14.328 -25.781 -16.906 1 98.06 258 ALA B N 1
ATOM 4213 C CA . ALA B 1 258 ? 15.195 -25.062 -17.844 1 98.06 258 ALA B CA 1
ATOM 4214 C C . ALA B 1 258 ? 15.703 -25.984 -18.938 1 98.06 258 ALA B C 1
ATOM 4216 O O . ALA B 1 258 ? 15.641 -25.641 -20.125 1 98.06 258 ALA B O 1
ATOM 4217 N N . ARG B 1 259 ? 16.156 -27.125 -18.578 1 97.75 259 ARG B N 1
ATOM 4218 C CA . ARG B 1 259 ? 16.688 -28.094 -19.531 1 97.75 259 ARG B CA 1
ATOM 4219 C C . ARG B 1 259 ? 15.648 -28.453 -20.578 1 97.75 259 ARG B C 1
ATOM 4221 O O . ARG B 1 259 ? 15.961 -28.547 -21.781 1 97.75 259 ARG B O 1
ATOM 4228 N N . ARG B 1 260 ? 14.438 -28.547 -20.203 1 97.69 260 ARG B N 1
ATOM 4229 C CA . ARG B 1 260 ? 13.391 -29.062 -21.078 1 97.69 260 ARG B CA 1
ATOM 4230 C C . ARG B 1 260 ? 12.883 -27.984 -22.016 1 97.69 260 ARG B C 1
ATOM 4232 O O . ARG B 1 260 ? 12.477 -28.266 -23.141 1 97.69 260 ARG B O 1
ATOM 4239 N N . VAL B 1 261 ? 12.969 -26.703 -21.578 1 97.19 261 VAL B N 1
ATOM 4240 C CA . VAL B 1 261 ? 12.289 -25.688 -22.375 1 97.19 261 VAL B CA 1
ATOM 4241 C C . VAL B 1 261 ? 13.32 -24.797 -23.078 1 97.19 261 VAL B C 1
ATOM 4243 O O . VAL B 1 261 ? 12.953 -23.922 -23.859 1 97.19 261 VAL B O 1
ATOM 4246 N N . ALA B 1 262 ? 14.539 -24.953 -22.938 1 95.62 262 ALA B N 1
ATOM 4247 C CA . ALA B 1 262 ? 15.609 -24.047 -23.359 1 95.62 262 ALA B CA 1
ATOM 4248 C C . ALA B 1 262 ? 15.625 -23.906 -24.875 1 95.62 262 ALA B C 1
ATOM 4250 O O . ALA B 1 262 ? 15.898 -22.812 -25.406 1 95.62 262 ALA B O 1
ATOM 4251 N N . HIS B 1 263 ? 15.297 -24.938 -25.578 1 93.12 263 HIS B N 1
ATOM 4252 C CA . HIS B 1 263 ? 15.5 -25.016 -27.031 1 93.12 263 HIS B CA 1
ATOM 4253 C C . HIS B 1 263 ? 14.773 -23.906 -27.75 1 93.12 263 HIS B C 1
ATOM 4255 O O . HIS B 1 263 ? 15.164 -23.5 -28.859 1 93.12 263 HIS B O 1
ATOM 4261 N N . ASP B 1 264 ? 13.852 -23.266 -27.188 1 91.44 264 ASP B N 1
ATOM 4262 C CA . ASP B 1 264 ? 13.125 -22.188 -27.844 1 91.44 264 ASP B CA 1
ATOM 4263 C C . ASP B 1 264 ? 12.734 -21.094 -26.844 1 91.44 264 ASP B C 1
ATOM 4265 O O . ASP B 1 264 ? 11.719 -20.422 -27.016 1 91.44 264 ASP B O 1
ATOM 4269 N N . SER B 1 265 ? 13.523 -20.938 -25.766 1 93 265 SER B N 1
ATOM 4270 C CA . SER B 1 265 ? 13.094 -20.031 -24.703 1 93 265 SER B CA 1
ATOM 4271 C C . SER B 1 265 ? 14.062 -18.875 -24.531 1 93 265 SER B C 1
ATOM 4273 O O . SER B 1 265 ? 13.828 -17.969 -23.734 1 93 265 SER B O 1
ATOM 4275 N N . GLY B 1 266 ? 15.102 -18.812 -25.234 1 91.31 266 GLY B N 1
ATOM 4276 C CA . GLY B 1 266 ? 16 -17.672 -25.203 1 91.31 266 GLY B CA 1
ATOM 4277 C C . GLY B 1 266 ? 17.078 -17.781 -24.141 1 91.31 266 GLY B C 1
ATOM 4278 O O . GLY B 1 266 ? 17.656 -16.766 -23.734 1 91.31 266 GLY B O 1
ATOM 4279 N N . PHE B 1 267 ? 17.344 -18.984 -23.578 1 93.81 267 PHE B N 1
ATOM 4280 C CA . PHE B 1 267 ? 18.422 -19.266 -22.641 1 93.81 267 PHE B CA 1
ATOM 4281 C C . PHE B 1 267 ? 18.969 -20.672 -22.844 1 93.81 267 PHE B C 1
ATOM 4283 O O . PHE B 1 267 ? 18.344 -21.5 -23.5 1 93.81 267 PHE B O 1
ATOM 4290 N N . ALA B 1 268 ? 20.188 -20.938 -22.344 1 94.38 268 ALA B N 1
ATOM 4291 C CA . ALA B 1 268 ? 20.844 -22.25 -22.484 1 94.38 268 ALA B CA 1
ATOM 4292 C C . ALA B 1 268 ? 20.234 -23.266 -21.516 1 94.38 268 ALA B C 1
ATOM 4294 O O . ALA B 1 268 ? 19.766 -22.906 -20.438 1 94.38 268 ALA B O 1
ATOM 4295 N N . PRO B 1 269 ? 20.188 -24.531 -21.938 1 93.94 269 PRO B N 1
ATOM 4296 C CA . PRO B 1 269 ? 19.656 -25.578 -21.062 1 93.94 269 PRO B CA 1
ATOM 4297 C C . PRO B 1 269 ? 20.391 -25.672 -19.734 1 93.94 269 PRO B C 1
ATOM 4299 O O . PRO B 1 269 ? 19.828 -26.109 -18.734 1 93.94 269 PRO B O 1
ATOM 4302 N N . ASP B 1 270 ? 21.656 -25.172 -19.719 1 93.12 270 ASP B N 1
ATOM 4303 C CA . ASP B 1 270 ? 22.438 -25.203 -18.484 1 93.12 270 ASP B CA 1
ATOM 4304 C C . ASP B 1 270 ? 22.672 -23.797 -17.938 1 93.12 270 ASP B C 1
ATOM 4306 O O . ASP B 1 270 ? 23.703 -23.516 -17.328 1 93.12 270 ASP B O 1
ATOM 4310 N N . VAL B 1 271 ? 21.688 -22.953 -18.266 1 93.31 271 VAL B N 1
ATOM 4311 C CA . VAL B 1 271 ? 21.75 -21.578 -17.766 1 93.31 271 VAL B CA 1
ATOM 4312 C C . VAL B 1 271 ? 22.031 -21.578 -16.266 1 93.31 271 VAL B C 1
ATOM 4314 O O . VAL B 1 271 ? 21.469 -22.391 -15.523 1 93.31 271 VAL B O 1
ATOM 4317 N N . ALA B 1 272 ? 22.906 -20.75 -15.766 1 89.5 272 ALA B N 1
ATOM 4318 C CA . ALA B 1 272 ? 23.328 -20.719 -14.367 1 89.5 272 ALA B CA 1
ATOM 4319 C C . ALA B 1 272 ? 22.312 -20 -13.492 1 89.5 272 ALA B C 1
ATOM 4321 O O . ALA B 1 272 ? 21.922 -18.859 -13.781 1 89.5 272 ALA B O 1
ATOM 4322 N N . VAL B 1 273 ? 21.828 -20.656 -12.547 1 93.38 273 VAL B N 1
ATOM 4323 C CA . VAL B 1 273 ? 21.031 -20.031 -11.5 1 93.38 273 VAL B CA 1
ATOM 4324 C C . VAL B 1 273 ? 21.953 -19.438 -10.438 1 93.38 273 VAL B C 1
ATOM 4326 O O . VAL B 1 273 ? 22.734 -20.141 -9.812 1 93.38 273 VAL B O 1
ATOM 4329 N N . ARG B 1 274 ? 21.891 -18.125 -10.273 1 95.25 274 ARG B N 1
ATOM 4330 C CA . ARG B 1 274 ? 22.781 -17.422 -9.359 1 95.25 274 ARG B CA 1
ATOM 4331 C C . ARG B 1 274 ? 22.031 -16.922 -8.133 1 95.25 274 ARG B C 1
ATOM 4333 O O . ARG B 1 274 ? 21.094 -16.125 -8.25 1 95.25 274 ARG B O 1
ATOM 4340 N N . LEU B 1 275 ? 22.438 -17.391 -6.984 1 96.81 275 LEU B N 1
ATOM 4341 C CA . LEU B 1 275 ? 21.844 -16.984 -5.719 1 96.81 275 LEU B CA 1
ATOM 4342 C C . LEU B 1 275 ? 22.609 -15.82 -5.098 1 96.81 275 LEU B C 1
ATOM 4344 O O . LEU B 1 275 ? 23.844 -15.758 -5.211 1 96.81 275 LEU B O 1
ATOM 4348 N N . LEU B 1 276 ? 21.891 -14.938 -4.508 1 96.06 276 LEU B N 1
ATOM 4349 C CA . LEU B 1 276 ? 22.531 -13.898 -3.707 1 96.06 276 LEU B CA 1
ATOM 4350 C C . LEU B 1 276 ? 23.391 -14.516 -2.609 1 96.06 276 LEU B C 1
ATOM 4352 O O . LEU B 1 276 ? 22.953 -15.43 -1.909 1 96.06 276 LEU B O 1
ATOM 4356 N N . GLU B 1 277 ? 24.594 -14.086 -2.518 1 89.56 277 GLU B N 1
ATOM 4357 C CA . GLU B 1 277 ? 25.5 -14.555 -1.469 1 89.56 277 GLU B CA 1
ATOM 4358 C C . GLU B 1 277 ? 25.281 -13.773 -0.173 1 89.56 277 GLU B C 1
ATOM 4360 O O . GLU B 1 277 ? 25.016 -12.57 -0.202 1 89.56 277 GLU B O 1
ATOM 4365 N N . PRO B 1 278 ? 25.25 -14.5 0.918 1 79.38 278 PRO B N 1
ATOM 4366 C CA . PRO B 1 278 ? 25.078 -13.797 2.193 1 79.38 278 PRO B CA 1
ATOM 4367 C C . PRO B 1 278 ? 26.094 -12.688 2.402 1 79.38 278 PRO B C 1
ATOM 4369 O O . PRO B 1 278 ? 27.25 -12.828 2.012 1 79.38 278 PRO B O 1
ATOM 4372 N N . VAL B 1 279 ? 25.625 -11.523 2.662 1 68.31 279 VAL B N 1
ATOM 4373 C CA . VAL B 1 279 ? 26.516 -10.438 3.035 1 68.31 279 VAL B CA 1
ATOM 4374 C C . VAL B 1 279 ? 27.172 -10.75 4.379 1 68.31 279 VAL B C 1
ATOM 4376 O O . VAL B 1 279 ? 26.5 -11.141 5.332 1 68.31 279 VAL B O 1
ATOM 4379 N N . ALA B 1 280 ? 28.453 -10.883 4.414 1 51.88 280 ALA B N 1
ATOM 4380 C CA . ALA B 1 280 ? 29.141 -11.031 5.688 1 51.88 280 ALA B CA 1
ATOM 4381 C C . ALA B 1 280 ? 28.781 -9.891 6.641 1 51.88 280 ALA B C 1
ATOM 4383 O O . ALA B 1 280 ? 28.984 -8.719 6.324 1 51.88 280 ALA B O 1
ATOM 4384 N N . LEU B 1 281 ? 27.609 -9.969 7.285 1 48.06 281 LEU B N 1
ATOM 4385 C CA . LEU B 1 281 ? 27.4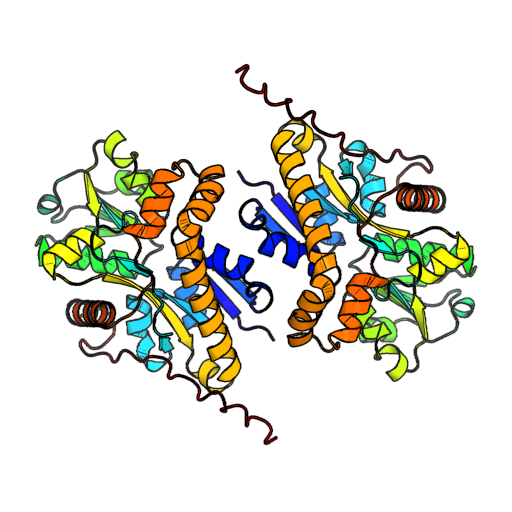38 -8.914 8.289 1 48.06 281 LEU B CA 1
ATOM 4386 C C . LEU B 1 281 ? 28.672 -8.828 9.188 1 48.06 281 LEU B C 1
ATOM 4388 O O . LEU B 1 281 ? 29.234 -9.852 9.562 1 48.06 281 LEU B O 1
ATOM 4392 N N . PRO B 1 282 ? 29.312 -7.699 9.289 1 44.19 282 PRO B N 1
ATOM 4393 C CA . PRO B 1 282 ? 30.438 -7.641 10.227 1 44.19 282 PRO B CA 1
ATOM 4394 C C . PRO B 1 282 ? 30.078 -8.18 11.609 1 44.19 282 PRO B C 1
ATOM 4396 O O . PRO B 1 282 ? 28.922 -8.094 12.023 1 44.19 282 PRO B O 1
ATOM 4399 N N . VAL B 1 283 ? 30.766 -9.258 12.047 1 40.97 283 VAL B N 1
ATOM 4400 C CA . VAL B 1 283 ? 30.656 -9.695 13.438 1 40.97 283 VAL B CA 1
ATOM 4401 C C . VAL B 1 283 ? 30.828 -8.5 14.367 1 40.97 283 VAL B C 1
ATOM 4403 O O . VAL B 1 283 ? 31.797 -7.754 14.273 1 40.97 283 VAL B O 1
ATOM 4406 N N . SER B 1 284 ? 29.828 -7.871 14.75 1 37.59 284 SER B N 1
ATOM 4407 C CA . SER B 1 284 ? 29.906 -6.859 15.797 1 37.59 284 SER B CA 1
ATOM 4408 C C . SER B 1 284 ? 30.906 -7.266 16.875 1 37.59 284 SER B C 1
ATOM 4410 O O . SER B 1 284 ? 30.844 -8.375 17.406 1 37.59 284 SER B O 1
ATOM 4412 N N . ALA B 1 285 ? 32.156 -6.672 16.969 1 39.66 285 ALA B N 1
ATOM 4413 C CA . ALA B 1 285 ? 33.094 -6.785 18.078 1 39.66 285 ALA B CA 1
ATOM 4414 C C . ALA B 1 285 ? 32.375 -6.621 19.422 1 39.66 285 ALA B C 1
ATOM 4416 O O . ALA B 1 285 ? 31.672 -5.648 19.625 1 39.66 285 ALA B O 1
ATOM 4417 N N . ALA B 1 286 ? 32.094 -7.727 20.156 1 39.72 286 ALA B N 1
ATOM 4418 C CA . ALA B 1 286 ? 31.703 -7.621 21.562 1 39.72 286 ALA B CA 1
ATOM 4419 C C . ALA B 1 286 ? 32.656 -6.691 22.312 1 39.72 286 ALA B C 1
ATOM 4421 O O . ALA B 1 286 ? 33.875 -6.793 22.188 1 39.72 286 ALA B O 1
ATOM 4422 N N . PRO B 1 287 ? 32.188 -5.621 22.781 1 30.84 287 PRO B N 1
ATOM 4423 C CA . PRO B 1 287 ? 33.188 -4.945 23.609 1 30.84 287 PRO B CA 1
ATOM 4424 C C . PRO B 1 287 ? 33.875 -5.891 24.594 1 30.84 287 PRO B C 1
ATOM 4426 O O . PRO B 1 287 ? 33.25 -6.832 25.094 1 30.84 287 PRO B O 1
ATOM 4429 N N . ALA B 1 288 ? 35.188 -6.023 24.391 1 35.44 288 ALA B N 1
ATOM 4430 C CA . ALA B 1 288 ? 35.969 -6.629 25.469 1 35.44 288 ALA B CA 1
ATOM 4431 C C . ALA B 1 288 ? 35.625 -5.988 26.812 1 35.44 288 ALA B C 1
ATOM 4433 O O . ALA B 1 288 ? 35.719 -4.773 26.969 1 35.44 288 ALA B O 1
ATOM 4434 N N . VAL B 1 289 ? 34.875 -6.832 27.516 1 26.92 289 VAL B N 1
ATOM 4435 C CA . VAL B 1 289 ? 34.812 -6.449 28.922 1 26.92 289 VAL B CA 1
ATOM 4436 C C . VAL B 1 289 ? 36.219 -6.559 29.531 1 26.92 289 VAL B C 1
ATOM 4438 O O . VAL B 1 289 ? 36.938 -7.531 29.281 1 26.92 289 VAL B O 1
#

Organism: Streptomyces rubellomurinus (strain ATCC 31215) (NCBI:txid359131)

Foldseek 3Di:
DAFAEEAEPFLLCLLLVVLLVVVVVVVRHNYDYDFQVVVLVCQQVVVGFKYKHFLLSCQLVVVFKAFAAWFFKWFLAFLLFKWKKFQDPLLPQAQWEEEEAPRADQSSLLVQLCSCPVSNHDHHYDYDHPDQVVRVVRTRIYIGGGPSSNVCSPPVSVVVVIDIGGSQNSLCVVPVFIETGITMMGGPVCCVVPVPSVLVVSVSSVSSLVVSLVCLLVSLCVVVVPDPDHSVSSSCSNHPSIDTTHDDRHVVNSLVSLLSRVPPSNHDSRRDRHHDDDDPPPPPPDPDD/DAFAEEAEPFLLCLLLVVLLVVVVVVVRHNYDYDFQVVVLVCQQVVVGFKYKHFLLSCQLVVVFKAFAAWFFKWFLAFLLFKWKKFQDPLLPQAQWEEEEAPRADQSSLLVQLCSCPVSNHDHHYDYDHPDQVVRVVRTRIYIGGGPSSNVCSPPVSVVVVIDIGGSQNSLCVVPVFIETGITMMGGPVCCVVPVPSVLVVSVSSVSSLVVSLVCLLVSLCVVVVPDPDHSVSSSCSNHPSIDTTHDDRHVVNSLVSLLSRVVPSNHDSRRDRHHDDDDPPPPPPDPDD

Secondary structure (DSSP, 8-state):
---EEEEE-SGGGHHHHHHHHHHTGGGG-EEEEE-HHHHHHHHHTTS-SEEEEEHHHHHHTTTTEEEEEEEEEEESS--SSEEEEESS-GGGGTTSEEEEETT-HHHHHHHHHIIIIIS----EEEEE-S-HHHHHHH-SEEEEEHHHHHHIIIIIHHHTTPEEEEHHHHHHHHHSS-EEEEEEEEEHHHHHH-HHHHHHHHHHHHHHHHHHHHTHHHHHHHHHTTSSS-HHHHHHIIIII-B---SHHHHHHHHHHHHHHGGGTTS-TTPPP-BPPPP----------/---EEEEE-SGGGHHHHHHHHHHTGGGG-EEEEE-HHHHHHHHHTTS-SEEEEEHHHHHHTTTTEEEEEEEEEEESS--SSEEEEESS-GGGGTTSEEEEETT-HHHHHHHHHIIIIIS----EEEEE-S-HHHHHHH-SEEEEEHHHHHHIIIIIHHHTTPEEEEHHHHHHHHHSS-EEEEEEEEEHHHHHH-HHHHHHHHHHHHHHHHHHHHTHHHHHHHHHTTSSS-HHHHHHIIIII-B---SHHHHHHHHHHHHHHGGGTTS-TTPPP-BPPPP----------